Protein AF-0000000086146019 (afdb_homodimer)

Foldseek 3Di:
DDPPPPPPVPPPPPPPPPPPPPPDPFQLPPQPPVQCVPPPLSVCQVVDPQKDWDDLVLCPDGLPDPPPCVVVPVQRDCAAFRHKIKIWGDPPPPPPPDPDDDPLQPIKMKMKTFGHQVQPPDGFFGDPVSVQVVCLSRQVVSVVVNADADKDWPDKDKDFDATDGPRAMKMKMKGWDDDDVQKTKMKIFIGRSPPDTGMIMIIIIGHDDDPD/DDCPPPPPPVPPPPPPPPPPPPPDPFQQPPQPPVQCVPPPLSVCQVVDPQKDWDDLVLCPDGLPDPPPCVVVPVQRDCAAFRHKIKIWGDPPPPPPPPPPPDPLQPIKMKMKTFGHQVQPPDGFFGDPVSVQVVCLSRQVVSVVSRADADKDWPDKDKDFDATDGPRAMKMKMKGWDDDDVQKTKMKIFIGRSPPDTGMIMIIIIGHDDDPD

Nearest PDB structures (foldseek):
  2ov9-assembly1_A  TM=8.671E-01  e=4.511E-08  Rhodococcus jostii RHA1
  4zrb-assembly2_G  TM=9.015E-01  e=9.926E-07  Streptococcus pneumoniae TIGR4
  3lbe-assembly1_B  TM=7.944E-01  e=1.885E-06  Streptococcus mutans UA159
  7qv0-assembly1_C-2  TM=8.349E-01  e=4.522E-06  Candidatus Scalindua brodae
  2hbo-assembly1_A-2  TM=7.405E-01  e=8.589E-06  Caulobacter vibrioides

Organism: NCBI:txid717836

InterPro domains:
  IPR006683 Thioesterase domain [PF03061] (124-193)
  IPR029069 HotDog domain superfamily [SSF54637] (108-206)
  IPR052061 Post-transcriptional expression and antimicrobial biosynthesis protein [PTHR47260] (31-210)

Sequence (424 aa):
MAPNKEARGGGTLVAAQQFRSARLASELPGENLGDFDDLEWAQAIIRDPAWEEIPFASRTIARNSTMQSLFSRTFATLDTLRACQAFTKSRDTNSKEASGASDYMKNEIIVIISLGRGLDGHPGLAHGGTIAALFDECLGLGAVRTLTRPSMTGQLTIKYKAPVPTPSVVLVRCSASKHEGRKAWISGTIEDGMGTVYAEGEALFIMQREKLMAPNKEARGGGTLVAAQQFRSARLASELPGENLGDFDDLEWAQAIIRDPAWEEIPFASRTIARNSTMQSLFSRTFATLDTLRACQAFTKSRDTNSKEASGASDYMKNEIIVIISLGRGLDGHPGLAHGGTIAALFDECLGLGAVRTLTRPSMTGQLTIKYKAPVPTPSVVLVRCSASKHEGRKAWISGTIEDGMGTVYAEGEALFIMQREKL

Structure (mmCIF, N/CA/C/O backbone):
data_AF-0000000086146019-model_v1
#
loop_
_entity.id
_entity.type
_entity.pdbx_description
1 polymer 'Thioesterase domain-containing protein'
#
loop_
_atom_site.group_PDB
_atom_site.id
_atom_site.type_symbol
_atom_site.label_atom_id
_atom_site.label_alt_id
_atom_site.label_comp_id
_atom_site.label_asym_id
_atom_site.label_entity_id
_atom_site.label_seq_id
_atom_site.pdbx_PDB_ins_code
_atom_site.Cartn_x
_atom_site.Cartn_y
_atom_site.Cartn_z
_atom_site.occupancy
_atom_site.B_iso_or_equiv
_atom_site.auth_seq_id
_atom_site.auth_comp_id
_atom_site.auth_asym_id
_atom_site.auth_atom_id
_atom_site.pdbx_PDB_model_num
ATOM 1 N N . MET A 1 1 ? -12.711 85.5 -27.719 1 26.91 1 MET A N 1
ATOM 2 C CA . MET A 1 1 ? -12.586 84.625 -26.562 1 26.91 1 MET A CA 1
ATOM 3 C C . MET A 1 1 ? -13.133 83.25 -26.859 1 26.91 1 MET A C 1
ATOM 5 O O . MET A 1 1 ? -14.344 83.062 -26.844 1 26.91 1 MET A O 1
ATOM 9 N N . ALA A 1 2 ? -12.594 82.625 -27.906 1 29.72 2 ALA A N 1
ATOM 10 C CA . ALA A 1 2 ? -13.039 81.5 -28.766 1 29.72 2 ALA A CA 1
ATOM 11 C C . ALA A 1 2 ? -13.133 80.188 -27.984 1 29.72 2 ALA A C 1
ATOM 13 O O . ALA A 1 2 ? -12.258 79.938 -27.172 1 29.72 2 ALA A O 1
ATOM 14 N N . PRO A 1 3 ? -14.352 79.688 -27.703 1 29.84 3 PRO A N 1
ATOM 15 C CA . PRO A 1 3 ? -14.664 78.562 -26.859 1 29.84 3 PRO A CA 1
ATOM 16 C C . PRO A 1 3 ? -13.914 77.312 -27.281 1 29.84 3 PRO A C 1
ATOM 18 O O . PRO A 1 3 ? -13.977 76.875 -28.438 1 29.84 3 PRO A O 1
ATOM 21 N N . ASN A 1 4 ? -12.688 77.125 -26.875 1 27.45 4 ASN A N 1
ATOM 22 C CA . ASN A 1 4 ? -11.82 76.062 -27.25 1 27.45 4 ASN A CA 1
ATOM 23 C C . ASN A 1 4 ? -12.445 74.688 -26.859 1 27.45 4 ASN A C 1
ATOM 25 O O . ASN A 1 4 ? -12.672 74.438 -25.672 1 27.45 4 ASN A O 1
ATOM 29 N N . LYS A 1 5 ? -13.328 74.188 -27.797 1 28.27 5 LYS A N 1
ATOM 30 C CA . LYS A 1 5 ? -13.977 72.875 -27.734 1 28.27 5 LYS A CA 1
ATOM 31 C C . LYS A 1 5 ? -12.969 71.812 -27.391 1 28.27 5 LYS A C 1
ATOM 33 O O . LYS A 1 5 ? -12.023 71.562 -28.141 1 28.27 5 LYS A O 1
ATOM 38 N N . GLU A 1 6 ? -12.656 71.688 -26.078 1 26.45 6 GLU A N 1
ATOM 39 C CA . GLU A 1 6 ? -11.797 70.625 -25.531 1 26.45 6 GLU A CA 1
ATOM 40 C C . GLU A 1 6 ? -12.258 69.25 -25.984 1 26.45 6 GLU A C 1
ATOM 42 O O . GLU A 1 6 ? -13.422 68.875 -25.797 1 26.45 6 GLU A O 1
ATOM 47 N N . ALA A 1 7 ? -11.758 68.875 -27.172 1 28.28 7 ALA A N 1
ATOM 48 C CA . ALA A 1 7 ? -11.938 67.5 -27.734 1 28.28 7 ALA A CA 1
ATOM 49 C C . ALA A 1 7 ? -11.703 66.438 -26.688 1 28.28 7 ALA A C 1
ATOM 51 O O . ALA A 1 7 ? -10.594 66.312 -26.172 1 28.28 7 ALA A O 1
ATOM 52 N N . ARG A 1 8 ? -12.727 66.25 -25.812 1 27.39 8 ARG A N 1
ATOM 53 C CA . ARG A 1 8 ? -12.703 65.188 -24.844 1 27.39 8 ARG A CA 1
ATOM 54 C C . ARG A 1 8 ? -12.375 63.844 -25.531 1 27.39 8 ARG A C 1
ATOM 56 O O . ARG A 1 8 ? -13.195 63.312 -26.281 1 27.39 8 ARG A O 1
ATOM 63 N N . GLY A 1 9 ? -11.172 63.781 -26.156 1 26 9 GLY A N 1
ATOM 64 C CA . GLY A 1 9 ? -10.773 62.531 -26.766 1 26 9 GLY A CA 1
ATOM 65 C C . GLY A 1 9 ? -10.984 61.344 -25.859 1 26 9 GLY A C 1
ATOM 66 O O . GLY A 1 9 ? -10.375 61.25 -24.797 1 26 9 GLY A O 1
ATOM 67 N N . GLY A 1 10 ? -12.281 60.906 -25.719 1 27.58 10 GLY A N 1
ATOM 68 C CA . GLY A 1 10 ? -12.672 59.719 -25 1 27.58 10 GLY A CA 1
ATOM 69 C C . GLY A 1 10 ? -11.82 58.5 -25.344 1 27.58 10 GLY A C 1
ATOM 70 O O . GLY A 1 10 ? -12.016 57.875 -26.391 1 27.58 10 GLY A O 1
ATOM 71 N N . GLY A 1 11 ? -10.484 58.625 -25.25 1 28 11 GLY A N 1
ATOM 72 C CA . GLY A 1 11 ? -9.688 57.438 -25.484 1 28 11 GLY A CA 1
ATOM 73 C C . GLY A 1 11 ? -10.234 56.188 -24.766 1 28 11 GLY A C 1
ATOM 74 O O . GLY A 1 11 ? -10.523 56.25 -23.578 1 28 11 GLY A O 1
ATOM 75 N N . THR A 1 12 ? -11.109 55.5 -25.484 1 28.81 12 THR A N 1
ATOM 76 C CA . THR A 1 12 ? -11.57 54.156 -25.094 1 28.81 12 THR A CA 1
ATOM 77 C C . THR A 1 12 ? -10.406 53.312 -24.578 1 28.81 12 THR A C 1
ATOM 79 O O . THR A 1 12 ? -9.469 53.031 -25.328 1 28.81 12 THR A O 1
ATOM 82 N N . LEU A 1 13 ? -10 53.531 -23.359 1 28.02 13 LEU A N 1
ATOM 83 C CA . LEU A 1 13 ? -9.102 52.594 -22.688 1 28.02 13 LEU A CA 1
ATOM 84 C C . LEU A 1 13 ? -9.477 51.156 -23.016 1 28.02 13 LEU A C 1
ATOM 86 O O . LEU A 1 13 ? -10.578 50.719 -22.672 1 28.02 13 LEU A O 1
ATOM 90 N N . VAL A 1 14 ? -9.125 50.656 -24.203 1 26.97 14 VAL A N 1
ATOM 91 C CA . VAL A 1 14 ? -9.141 49.219 -24.438 1 26.97 14 VAL A CA 1
ATOM 92 C C . VAL A 1 14 ? -8.656 48.5 -23.203 1 26.97 14 VAL A C 1
ATOM 94 O O . VAL A 1 14 ? -7.543 48.719 -22.719 1 26.97 14 VAL A O 1
ATOM 97 N N . ALA A 1 15 ? -9.57 48.188 -22.328 1 24.23 15 ALA A N 1
ATOM 98 C CA . ALA A 1 15 ? -9.344 47.312 -21.172 1 24.23 15 ALA A CA 1
ATOM 99 C C . ALA A 1 15 ? -8.383 46.188 -21.516 1 24.23 15 ALA A C 1
ATOM 101 O O . ALA A 1 15 ? -8.531 45.5 -22.547 1 24.23 15 ALA A O 1
ATOM 102 N N . ALA A 1 16 ? -7.086 46.281 -21.234 1 24.41 16 ALA A N 1
ATOM 103 C CA . ALA A 1 16 ? -6.062 45.25 -21.25 1 24.41 16 ALA A CA 1
ATOM 104 C C . ALA A 1 16 ? -6.652 43.906 -20.844 1 24.41 16 ALA A C 1
ATOM 106 O O . ALA A 1 16 ? -7.145 43.75 -19.719 1 24.41 16 ALA A O 1
ATOM 107 N N . GLN A 1 17 ? -7.324 43.188 -21.734 1 25.08 17 GLN A N 1
ATOM 108 C CA . GLN A 1 17 ? -7.684 41.781 -21.594 1 25.08 17 GLN A CA 1
ATOM 109 C C . GLN A 1 17 ? -6.566 41 -20.906 1 25.08 17 GLN A C 1
ATOM 111 O O . GLN A 1 17 ? -5.422 41.031 -21.375 1 25.08 17 GLN A O 1
ATOM 116 N N . GLN A 1 18 ? -6.562 40.938 -19.641 1 25.14 18 GLN A N 1
ATOM 117 C CA . GLN A 1 18 ? -5.703 40.125 -18.781 1 25.14 18 GLN A CA 1
ATOM 118 C C . GLN A 1 18 ? -5.41 38.781 -19.422 1 25.14 18 GLN A C 1
ATOM 120 O O . GLN A 1 18 ? -6.332 38.031 -19.75 1 25.14 18 GLN A O 1
ATOM 125 N N . PHE A 1 19 ? -4.453 38.656 -20.266 1 24.16 19 PHE A N 1
ATOM 126 C CA . PHE A 1 19 ? -3.854 37.406 -20.703 1 24.16 19 PHE A CA 1
ATOM 127 C C . PHE A 1 19 ? -3.756 36.406 -19.547 1 24.16 19 PHE A C 1
ATOM 129 O O . PHE A 1 19 ? -2.986 36.625 -18.609 1 24.16 19 PHE A O 1
ATOM 136 N N . ARG A 1 20 ? -4.805 35.719 -19.156 1 26.5 20 ARG A N 1
ATOM 137 C CA . ARG A 1 20 ? -4.77 34.531 -18.297 1 26.5 20 ARG A CA 1
ATOM 138 C C . ARG A 1 20 ? -3.572 33.656 -18.625 1 26.5 20 ARG A C 1
ATOM 140 O O . ARG A 1 20 ? -3.377 33.281 -19.781 1 26.5 20 ARG A O 1
ATOM 147 N N . SER A 1 21 ? -2.498 33.812 -17.938 1 26.97 21 SER A N 1
ATOM 148 C CA . SER A 1 21 ? -1.239 33.062 -18.016 1 26.97 21 SER A CA 1
ATOM 149 C C . SER A 1 21 ? -1.476 31.609 -18.344 1 26.97 21 SER A C 1
ATOM 151 O O . SER A 1 21 ? -2.373 30.969 -17.781 1 26.97 21 SER A O 1
ATOM 153 N N . ALA A 1 22 ? -1.284 31.188 -19.5 1 27.06 22 ALA A N 1
ATOM 154 C CA . ALA A 1 22 ? -1.163 29.828 -20.016 1 27.06 22 ALA A CA 1
ATOM 155 C C . ALA A 1 22 ? -0.417 28.938 -19.016 1 27.06 22 ALA A C 1
ATOM 157 O O . ALA A 1 22 ? 0.786 29.109 -18.812 1 27.06 22 ALA A O 1
ATOM 158 N N . ARG A 1 23 ? -1.062 28.5 -17.969 1 31.5 23 ARG A N 1
ATOM 159 C CA . ARG A 1 23 ? -0.45 27.562 -17.031 1 31.5 23 ARG A CA 1
ATOM 160 C C . ARG A 1 23 ? 0.382 26.516 -17.75 1 31.5 23 ARG A C 1
ATOM 162 O O . ARG A 1 23 ? -0.071 25.922 -18.75 1 31.5 23 ARG A O 1
ATOM 169 N N . LEU A 1 24 ? 1.621 26.625 -17.781 1 30.14 24 LEU A N 1
ATOM 170 C CA . LEU A 1 24 ? 2.602 25.781 -18.453 1 30.14 24 LEU A CA 1
ATOM 171 C C . LEU A 1 24 ? 2.258 24.297 -18.281 1 30.14 24 LEU A C 1
ATOM 173 O O . LEU A 1 24 ? 1.855 23.875 -17.203 1 30.14 24 LEU A O 1
ATOM 177 N N . ALA A 1 25 ? 2.186 23.453 -19.266 1 34.19 25 ALA A N 1
ATOM 178 C CA . ALA A 1 25 ? 1.965 22.031 -19.469 1 34.19 25 ALA A CA 1
ATOM 179 C C . ALA A 1 25 ? 2.742 21.203 -18.453 1 34.19 25 ALA A C 1
ATOM 181 O O . ALA A 1 25 ? 2.42 20.031 -18.219 1 34.19 25 ALA A O 1
ATOM 182 N N . SER A 1 26 ? 3.9 21.578 -17.953 1 36.34 26 SER A N 1
ATOM 183 C CA . SER A 1 26 ? 4.809 20.938 -17 1 36.34 26 SER A CA 1
ATOM 184 C C . SER A 1 26 ? 4.227 20.938 -15.594 1 36.34 26 SER A C 1
ATOM 186 O O . SER A 1 26 ? 4.867 20.469 -14.656 1 36.34 26 SER A O 1
ATOM 188 N N . GLU A 1 27 ? 3.275 21.719 -15.211 1 40.81 27 GLU A N 1
ATOM 189 C CA . GLU A 1 27 ? 2.736 21.875 -13.859 1 40.81 27 GLU A CA 1
ATOM 190 C C . GLU A 1 27 ? 1.881 20.688 -13.461 1 40.81 27 GLU A C 1
ATOM 192 O O . GLU A 1 27 ? 1.174 20.109 -14.289 1 40.81 27 GLU A O 1
ATOM 197 N N . LEU A 1 28 ? 2.365 19.797 -12.461 1 47.75 28 LEU A N 1
ATOM 198 C CA . LEU A 1 28 ? 1.477 18.797 -11.875 1 47.75 28 LEU A CA 1
ATOM 199 C C . LEU A 1 28 ? 0.019 19.234 -12 1 47.75 28 LEU A C 1
ATOM 201 O O . LEU A 1 28 ? -0.283 20.422 -11.984 1 47.75 28 LEU A O 1
ATOM 205 N N . PRO A 1 29 ? -0.753 18.469 -12.656 1 51.19 29 PRO A N 1
ATOM 206 C CA . PRO A 1 29 ? -2.156 18.891 -12.609 1 51.19 29 PRO A CA 1
ATOM 207 C C . PRO A 1 29 ? -2.525 19.562 -11.281 1 51.19 29 PRO A C 1
ATOM 209 O O . PRO A 1 29 ? -1.944 19.234 -10.242 1 51.19 29 PRO A O 1
ATOM 212 N N . GLY A 1 30 ? -2.74 20.812 -11.32 1 62.09 30 GLY A N 1
ATOM 213 C CA . GLY A 1 30 ? -3.096 21.594 -10.148 1 62.09 30 GLY A CA 1
ATOM 214 C C . GLY A 1 30 ? -3.941 20.828 -9.148 1 62.09 30 GLY A C 1
ATOM 215 O O . GLY A 1 30 ? -4.754 19.984 -9.531 1 62.09 30 GLY A O 1
ATOM 216 N N . GLU A 1 31 ? -3.303 20.438 -7.926 1 73.69 31 GLU A N 1
ATOM 217 C CA . GLU A 1 31 ? -4.082 19.875 -6.824 1 73.69 31 GLU A CA 1
ATOM 218 C C . GLU A 1 31 ? -5.477 20.5 -6.766 1 73.69 31 GLU A C 1
ATOM 220 O O . GLU A 1 31 ? -5.648 21.688 -7.047 1 73.69 31 GLU A O 1
ATOM 225 N N . ASN A 1 32 ? -6.438 19.516 -6.738 1 77.88 32 ASN A N 1
ATOM 226 C CA . ASN A 1 32 ? -7.812 19.969 -6.555 1 77.88 32 ASN A CA 1
ATOM 227 C C . ASN A 1 32 ? -8.086 20.359 -5.105 1 77.88 32 ASN A C 1
ATOM 229 O O . ASN A 1 32 ? -8.914 19.734 -4.438 1 77.88 32 ASN A O 1
ATOM 233 N N . LEU A 1 33 ? -7.559 21.453 -4.676 1 82.75 33 LEU A N 1
ATOM 234 C CA . LEU A 1 33 ? -7.691 21.891 -3.293 1 82.75 33 LEU A CA 1
ATOM 235 C C . LEU A 1 33 ? -9.125 22.297 -2.984 1 82.75 33 LEU A C 1
ATOM 237 O O . LEU A 1 33 ? -9.523 22.344 -1.818 1 82.75 33 LEU A O 1
ATOM 241 N N . GLY A 1 34 ? -9.867 22.5 -3.992 1 87.5 34 GLY A N 1
ATOM 242 C CA . GLY A 1 34 ? -11.281 22.812 -3.832 1 87.5 34 GLY A CA 1
ATOM 243 C C . GLY A 1 34 ? -12.07 21.688 -3.188 1 87.5 34 GLY A C 1
ATOM 244 O O . GLY A 1 34 ? -13.172 21.906 -2.678 1 87.5 34 GLY A O 1
ATOM 245 N N . ASP A 1 35 ? -11.492 20.516 -3.205 1 93.69 35 ASP A N 1
ATOM 246 C CA . ASP A 1 35 ? -12.133 19.359 -2.584 1 93.69 35 ASP A CA 1
ATOM 247 C C . ASP A 1 35 ? -12.281 19.562 -1.077 1 93.69 35 ASP A C 1
ATOM 249 O O . ASP A 1 35 ? -13.062 18.859 -0.427 1 93.69 35 ASP A O 1
ATOM 253 N N . PHE A 1 36 ? -11.547 20.516 -0.494 1 95.06 36 PHE A N 1
ATOM 254 C CA . PHE A 1 36 ? -11.562 20.703 0.952 1 95.06 36 PHE A CA 1
ATOM 255 C C . PHE A 1 36 ? -12.516 21.828 1.339 1 95.06 36 PHE A C 1
ATOM 257 O O . PHE A 1 36 ? -12.859 21.984 2.514 1 95.06 36 PHE A O 1
ATOM 264 N N . ASP A 1 37 ? -13 22.609 0.457 1 92.81 37 ASP A N 1
ATOM 265 C CA . ASP A 1 37 ? -13.641 23.891 0.709 1 92.81 37 ASP A CA 1
ATOM 266 C C . ASP A 1 37 ? -14.93 23.719 1.509 1 92.81 37 ASP A C 1
ATOM 268 O O . ASP A 1 37 ? -15.227 24.516 2.406 1 92.81 37 ASP A O 1
ATOM 272 N N . ASP A 1 38 ? -15.648 22.672 1.192 1 93.75 38 ASP A N 1
ATOM 273 C CA . ASP A 1 38 ? -16.969 22.516 1.8 1 93.75 38 ASP A CA 1
ATOM 274 C C . ASP A 1 38 ? -16.891 21.625 3.039 1 93.75 38 ASP A C 1
ATOM 276 O O . ASP A 1 38 ? -17.922 21.266 3.605 1 93.75 38 ASP A O 1
ATOM 280 N N . LEU A 1 39 ? -15.719 21.359 3.443 1 97.06 39 LEU A N 1
ATOM 281 C CA . LEU A 1 39 ? -15.547 20.531 4.625 1 97.06 39 LEU A CA 1
ATOM 282 C C . LEU A 1 39 ? -15.148 21.359 5.836 1 97.06 39 LEU A C 1
ATOM 284 O O . LEU A 1 39 ? -14.008 21.828 5.926 1 97.06 39 LEU A O 1
ATOM 288 N N . GLU A 1 40 ? -16.062 21.453 6.789 1 97.19 40 GLU A N 1
ATOM 289 C CA . GLU A 1 40 ? -15.852 22.312 7.953 1 97.19 40 GLU A CA 1
ATOM 290 C C . GLU A 1 40 ? -14.633 21.859 8.75 1 97.19 40 GLU A C 1
ATOM 292 O O . GLU A 1 40 ? -13.828 22.688 9.188 1 97.19 40 GLU A O 1
ATOM 297 N N . TRP A 1 41 ? -14.523 20.547 8.953 1 97.5 41 TRP A N 1
ATOM 298 C CA . TRP A 1 41 ? -13.406 20.047 9.75 1 97.5 41 TRP A CA 1
ATOM 299 C C . TRP A 1 41 ? -12.078 20.344 9.07 1 97.5 41 TRP A C 1
ATOM 301 O O . TRP A 1 41 ? -11.094 20.672 9.742 1 97.5 41 TRP A O 1
ATOM 311 N N . ALA A 1 42 ? -11.992 20.219 7.762 1 97.69 42 ALA A N 1
ATOM 312 C CA . ALA A 1 42 ? -10.766 20.5 7.02 1 97.69 42 ALA A CA 1
ATOM 313 C C . ALA A 1 42 ? -10.43 21.984 7.082 1 97.69 42 ALA A C 1
ATOM 315 O O . ALA A 1 42 ? -9.273 22.359 7.328 1 97.69 42 ALA A O 1
ATOM 316 N N . GLN A 1 43 ? -11.461 22.781 6.941 1 97 43 GLN A N 1
ATOM 317 C CA . GLN A 1 43 ? -11.258 24.234 6.973 1 97 43 GLN A CA 1
ATOM 318 C C . GLN A 1 43 ? -10.82 24.688 8.359 1 97 43 GLN A C 1
ATOM 320 O O . GLN A 1 43 ? -10.039 25.641 8.484 1 97 43 GLN A O 1
ATOM 325 N N . ALA A 1 44 ? -11.297 24.062 9.367 1 96.75 44 ALA A N 1
ATOM 326 C CA . ALA A 1 44 ? -10.891 24.391 10.734 1 96.75 44 ALA A CA 1
ATOM 327 C C . ALA A 1 44 ? -9.391 24.188 10.93 1 96.75 44 ALA A C 1
ATOM 329 O O . ALA A 1 44 ? -8.734 24.953 11.633 1 96.75 44 ALA A O 1
ATOM 330 N N . ILE A 1 45 ? -8.844 23.172 10.312 1 94.69 45 ILE A N 1
ATOM 331 C CA . ILE A 1 45 ? -7.41 22.891 10.391 1 94.69 45 ILE A CA 1
ATOM 332 C C . ILE A 1 45 ? -6.637 23.906 9.547 1 94.69 45 ILE A C 1
ATOM 334 O O . ILE A 1 45 ? -5.66 24.5 10.016 1 94.69 45 ILE A O 1
ATOM 338 N N . ILE A 1 46 ? -7.125 24.141 8.352 1 94.75 46 ILE A N 1
ATOM 339 C CA . ILE A 1 46 ? -6.434 24.969 7.359 1 94.75 46 ILE A CA 1
ATOM 340 C C . ILE A 1 46 ? -6.355 26.406 7.855 1 94.75 46 ILE A C 1
ATOM 342 O O . ILE A 1 46 ? -5.355 27.094 7.637 1 94.75 46 ILE A O 1
ATOM 346 N N . ARG A 1 47 ? -7.312 26.797 8.648 1 94.75 47 ARG A N 1
ATOM 347 C CA . ARG A 1 47 ? -7.402 28.188 9.078 1 94.75 47 ARG A CA 1
ATOM 348 C C . ARG A 1 47 ? -6.82 28.375 10.477 1 94.75 47 ARG A C 1
ATOM 350 O O . ARG A 1 47 ? -6.684 29.5 10.961 1 94.75 47 ARG A O 1
ATOM 357 N N . ASP A 1 48 ? -6.562 27.312 11.117 1 94.56 48 ASP A N 1
ATOM 358 C CA . ASP A 1 48 ? -6.027 27.375 12.469 1 94.56 48 ASP A CA 1
ATOM 359 C C . ASP A 1 48 ? -4.547 27.75 12.461 1 94.56 48 ASP A C 1
ATOM 361 O O . ASP A 1 48 ? -3.711 27 11.961 1 94.56 48 ASP A O 1
ATOM 365 N N . PRO A 1 49 ? -4.105 28.859 13.047 1 92.69 49 PRO A N 1
ATOM 366 C CA . PRO A 1 49 ? -2.703 29.297 13.031 1 92.69 49 PRO A CA 1
ATOM 367 C C . PRO A 1 49 ? -1.796 28.359 13.836 1 92.69 49 PRO A C 1
ATOM 369 O O . PRO A 1 49 ? -0.57 28.438 13.719 1 92.69 49 PRO A O 1
ATOM 372 N N . ALA A 1 50 ? -2.369 27.562 14.602 1 91.38 50 ALA A N 1
ATOM 373 C CA . ALA A 1 50 ? -1.578 26.609 15.359 1 91.38 50 ALA A CA 1
ATOM 374 C C . ALA A 1 50 ? -0.985 25.547 14.445 1 91.38 50 ALA A C 1
ATOM 376 O O . ALA A 1 50 ? -0.068 24.812 14.836 1 91.38 50 ALA A O 1
ATOM 377 N N . TRP A 1 51 ? -1.573 25.453 13.25 1 92.56 51 TRP A N 1
ATOM 378 C CA . TRP A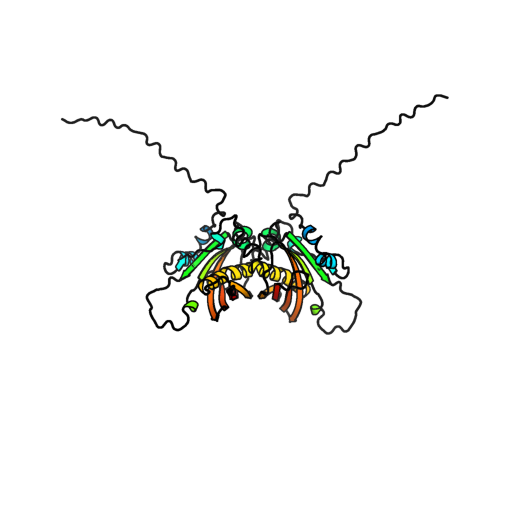 1 51 ? -1.069 24.5 12.266 1 92.56 51 TRP A CA 1
ATOM 379 C C . TRP A 1 51 ? -0.24 25.203 11.203 1 92.56 51 TRP A C 1
ATOM 381 O O . TRP A 1 51 ? -0.69 26.188 10.609 1 92.56 51 TRP A O 1
ATOM 391 N N . GLU A 1 52 ? 0.936 24.734 11.023 1 91.69 52 GLU A N 1
ATOM 392 C CA . GLU A 1 52 ? 1.809 25.234 9.961 1 91.69 52 GLU A CA 1
ATOM 393 C C . GLU A 1 52 ? 1.847 24.266 8.781 1 91.69 52 GLU A C 1
ATOM 395 O O . GLU A 1 52 ? 2.158 23.078 8.953 1 91.69 52 GLU A O 1
ATOM 400 N N . GLU A 1 53 ? 1.538 24.766 7.613 1 92.5 53 GLU A N 1
ATOM 401 C CA . GLU A 1 53 ? 1.621 23.922 6.43 1 92.5 53 GLU A CA 1
ATOM 402 C C . GLU A 1 53 ? 3.068 23.562 6.109 1 92.5 53 GLU A C 1
ATOM 404 O O . GLU A 1 53 ? 3.957 24.406 6.176 1 92.5 53 GLU A O 1
ATOM 409 N N . ILE A 1 54 ? 3.262 22.328 5.859 1 89.81 54 ILE A N 1
ATOM 410 C CA . ILE A 1 54 ? 4.59 21.859 5.48 1 89.81 54 ILE A CA 1
ATOM 411 C C . ILE A 1 54 ? 4.531 21.219 4.098 1 89.81 54 ILE A C 1
ATOM 413 O O . ILE A 1 54 ? 3.463 20.781 3.648 1 89.81 54 ILE A O 1
ATOM 417 N N . PRO A 1 55 ? 5.656 21.141 3.41 1 86.12 55 PRO A N 1
ATOM 418 C CA . PRO A 1 55 ? 5.656 20.516 2.09 1 86.12 55 PRO A CA 1
ATOM 419 C C . PRO A 1 55 ? 5.363 19.016 2.15 1 86.12 55 PRO A C 1
ATOM 421 O O . PRO A 1 55 ? 5.836 18.328 3.061 1 86.12 55 PRO A O 1
ATOM 424 N N . PHE A 1 56 ? 4.52 18.703 1.321 1 86.06 56 PHE A N 1
ATOM 425 C CA . PHE A 1 56 ? 4.344 17.281 1.012 1 86.06 56 PHE A CA 1
ATOM 426 C C . PHE A 1 56 ? 5.184 16.891 -0.197 1 86.06 56 PHE A C 1
ATOM 428 O O . PHE A 1 56 ? 4.793 17.141 -1.339 1 86.06 56 PHE A O 1
ATOM 435 N N . ALA A 1 57 ? 6.309 16.281 0.024 1 74.44 57 ALA A N 1
ATOM 436 C CA . ALA A 1 57 ? 7.414 16.188 -0.923 1 74.44 57 ALA A CA 1
ATOM 437 C C . ALA A 1 57 ? 6.945 15.617 -2.26 1 74.44 57 ALA A C 1
ATOM 439 O O . ALA A 1 57 ? 7.359 16.094 -3.322 1 74.44 57 ALA A O 1
ATOM 440 N N . SER A 1 58 ? 6.148 14.703 -2.23 1 74.06 58 SER A N 1
ATOM 441 C CA . SER A 1 58 ? 5.723 14.062 -3.473 1 74.06 58 SER A CA 1
ATOM 442 C C . SER A 1 58 ? 4.922 15.023 -4.344 1 74.06 58 SER A C 1
ATOM 444 O O . SER A 1 58 ? 4.754 14.789 -5.543 1 74.06 58 SER A O 1
ATOM 446 N N . ARG A 1 59 ? 4.434 16.109 -3.783 1 71.56 59 ARG A N 1
ATOM 447 C CA . ARG A 1 59 ? 3.607 17.047 -4.531 1 71.56 59 ARG A CA 1
ATOM 448 C C . ARG A 1 59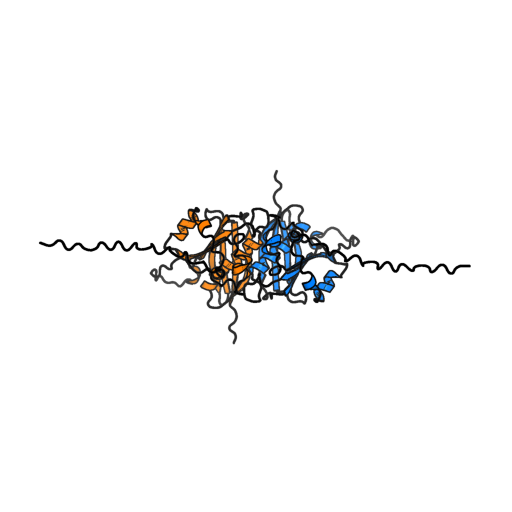 ? 4.426 18.266 -4.984 1 71.56 59 ARG A C 1
ATOM 450 O O . ARG A 1 59 ? 3.918 19.125 -5.688 1 71.56 59 ARG A O 1
ATOM 457 N N . THR A 1 60 ? 5.629 18.25 -4.562 1 68.31 60 THR A N 1
ATOM 458 C CA . THR A 1 60 ? 6.453 19.406 -4.895 1 68.31 60 THR A CA 1
ATOM 459 C C . THR A 1 60 ? 7.535 19.016 -5.906 1 68.31 60 THR A C 1
ATOM 461 O O . THR A 1 60 ? 8.32 19.875 -6.328 1 68.31 60 THR A O 1
ATOM 464 N N . ILE A 1 61 ? 7.527 17.797 -6.168 1 65.62 61 ILE A N 1
ATOM 465 C CA . ILE A 1 61 ? 8.539 17.328 -7.105 1 65.62 61 ILE A CA 1
ATOM 466 C C . ILE A 1 61 ? 8.062 17.531 -8.539 1 65.62 61 ILE A C 1
ATOM 468 O O . ILE A 1 61 ? 6.859 17.453 -8.812 1 65.62 61 ILE A O 1
ATOM 472 N N . ALA A 1 62 ? 9.047 17.844 -9.289 1 59.31 62 ALA A N 1
ATOM 473 C CA . ALA A 1 62 ? 8.742 18.062 -10.703 1 59.31 62 ALA A CA 1
ATOM 474 C C . ALA A 1 62 ? 8.172 16.797 -11.336 1 59.31 62 ALA A C 1
ATOM 476 O O . ALA A 1 62 ? 8.555 15.68 -10.969 1 59.31 62 ALA A O 1
ATOM 477 N N . ARG A 1 63 ? 7.191 16.891 -12.148 1 56.34 63 ARG A N 1
ATOM 478 C CA . ARG A 1 63 ? 6.441 15.797 -12.758 1 56.34 63 ARG A CA 1
ATOM 479 C C . ARG A 1 63 ? 7.379 14.805 -13.43 1 56.34 63 ARG A C 1
ATOM 481 O O . ARG A 1 63 ? 7.098 13.602 -13.461 1 56.34 63 ARG A O 1
ATOM 488 N N . ASN A 1 64 ? 8.445 15.328 -13.945 1 59.62 64 ASN A N 1
ATOM 489 C CA . ASN A 1 64 ? 9.32 14.43 -14.688 1 59.62 64 ASN A CA 1
ATOM 490 C C . ASN A 1 64 ? 10.375 13.805 -13.781 1 59.62 64 ASN A C 1
ATOM 492 O O . ASN A 1 64 ? 11.25 13.07 -14.25 1 59.62 64 ASN A O 1
ATOM 496 N N . SER A 1 65 ? 10.07 14.047 -12.602 1 65.19 65 SER A N 1
ATOM 497 C CA . SER A 1 65 ? 11.055 13.469 -11.695 1 65.19 65 SER A CA 1
ATOM 498 C C . SER A 1 65 ? 10.828 11.977 -11.508 1 65.19 65 SER A C 1
ATOM 500 O O . SER A 1 65 ? 9.695 11.5 -11.586 1 65.19 65 SER A O 1
ATOM 502 N N . THR A 1 66 ? 11.922 11.25 -11.594 1 67.69 66 THR A N 1
ATOM 503 C CA . THR A 1 66 ? 11.891 9.82 -11.297 1 67.69 66 THR A CA 1
ATOM 504 C C . THR A 1 66 ? 11.805 9.586 -9.789 1 67.69 66 THR A C 1
ATOM 506 O O . THR A 1 66 ? 11.711 8.445 -9.344 1 67.69 66 THR A O 1
ATOM 509 N N . MET A 1 67 ? 11.68 10.742 -9.148 1 77.25 67 MET A N 1
ATOM 510 C CA . MET A 1 67 ? 11.641 10.617 -7.695 1 77.25 67 MET A CA 1
ATOM 511 C C . MET A 1 67 ? 10.219 10.352 -7.211 1 77.25 67 MET A C 1
ATOM 513 O O . MET A 1 67 ? 9.273 11.016 -7.648 1 77.25 67 MET A O 1
ATOM 517 N N . GLN A 1 68 ? 10.039 9.375 -6.332 1 87.88 68 GLN A N 1
ATOM 518 C CA . GLN A 1 68 ? 8.773 9.07 -5.664 1 87.88 68 GLN A CA 1
ATOM 519 C C . GLN A 1 68 ? 7.637 8.938 -6.672 1 87.88 68 GLN A C 1
ATOM 521 O O . GLN A 1 68 ? 6.555 9.492 -6.465 1 87.88 68 GLN A O 1
ATOM 526 N N . SER A 1 69 ? 7.902 8.305 -7.762 1 92.44 69 SER A N 1
ATOM 527 C CA . SER A 1 69 ? 6.969 8.273 -8.883 1 92.44 69 SER A CA 1
ATOM 528 C C . SER A 1 69 ? 5.609 7.73 -8.453 1 92.44 69 SER A C 1
ATOM 530 O O . SER A 1 69 ? 4.578 8.125 -9 1 92.44 69 SER A O 1
ATOM 532 N N . LEU A 1 70 ? 5.551 6.867 -7.523 1 95.81 70 LEU A N 1
ATOM 533 C CA . LEU A 1 70 ? 4.238 6.391 -7.098 1 95.81 70 LEU A CA 1
ATOM 534 C C . LEU A 1 70 ? 3.354 7.555 -6.664 1 95.81 70 LEU A C 1
ATOM 536 O O . LEU A 1 70 ? 2.236 7.711 -7.16 1 95.81 70 LEU A O 1
ATOM 540 N N . PHE A 1 71 ? 3.865 8.406 -5.801 1 94.56 71 PHE A N 1
ATOM 541 C CA . PHE A 1 71 ? 3.025 9.445 -5.227 1 94.56 71 PHE A CA 1
ATOM 542 C C . PHE A 1 71 ? 3.086 10.719 -6.066 1 94.56 71 PHE A C 1
ATOM 544 O O . PHE A 1 71 ? 2.146 11.516 -6.059 1 94.56 71 PHE A O 1
ATOM 551 N N . SER A 1 72 ? 4.164 10.898 -6.805 1 91.5 72 SER A N 1
ATOM 552 C CA . SER A 1 72 ? 4.297 12.148 -7.551 1 91.5 72 SER A CA 1
ATOM 553 C C . SER A 1 72 ? 3.725 12.008 -8.961 1 91.5 72 SER A C 1
ATOM 555 O O . SER A 1 72 ? 3.496 13.016 -9.641 1 91.5 72 SER A O 1
ATOM 557 N N . ARG A 1 73 ? 3.432 10.797 -9.359 1 91.56 73 ARG A N 1
ATOM 558 C CA . ARG A 1 73 ? 2.945 10.602 -10.719 1 91.56 73 ARG A CA 1
ATOM 559 C C . ARG A 1 73 ? 1.763 9.641 -10.75 1 91.56 73 ARG A C 1
ATOM 561 O O . ARG A 1 73 ? 0.635 10.047 -11.039 1 91.56 73 ARG A O 1
ATOM 568 N N . THR A 1 74 ? 1.956 8.469 -10.383 1 94.44 74 THR A N 1
ATOM 569 C CA . THR A 1 74 ? 0.93 7.438 -10.5 1 94.44 74 THR A CA 1
ATOM 570 C C . THR A 1 74 ? -0.285 7.785 -9.641 1 94.44 74 THR A C 1
ATOM 572 O O . THR A 1 74 ? -1.426 7.645 -10.094 1 94.44 74 THR A O 1
ATOM 575 N N . PHE A 1 75 ? 0.003 8.281 -8.391 1 95.06 75 PHE A N 1
ATOM 576 C CA . PHE A 1 75 ? -1.073 8.656 -7.477 1 95.06 75 PHE A CA 1
ATOM 577 C C . PHE A 1 75 ? -1.385 10.141 -7.594 1 95.06 75 PHE A C 1
ATOM 579 O O . PHE A 1 75 ? -2.158 10.688 -6.801 1 95.06 75 PHE A O 1
ATOM 586 N N . ALA A 1 76 ? -0.764 10.781 -8.492 1 91.81 76 ALA A N 1
ATOM 587 C CA . ALA A 1 76 ? -0.982 12.219 -8.625 1 91.81 76 ALA A CA 1
ATOM 588 C C . ALA A 1 76 ? -1.815 12.531 -9.867 1 91.81 76 ALA A C 1
ATOM 590 O O . ALA A 1 76 ? -1.333 13.18 -10.797 1 91.81 76 ALA A O 1
ATOM 591 N N . THR A 1 77 ? -3.037 12.102 -9.828 1 91.38 77 THR A N 1
ATOM 592 C CA . THR A 1 77 ? -3.969 12.359 -10.914 1 91.38 77 THR A CA 1
ATOM 593 C C . THR A 1 77 ? -5.305 12.867 -10.375 1 91.38 77 THR A C 1
ATOM 595 O O . THR A 1 77 ? -5.535 12.859 -9.164 1 91.38 77 THR A O 1
ATOM 598 N N . LEU A 1 78 ? -6.203 13.227 -11.258 1 91.44 78 LEU A N 1
ATOM 599 C CA . LEU A 1 78 ? -7.52 13.727 -10.867 1 91.44 78 LEU A CA 1
ATOM 600 C C . LEU A 1 78 ? -8.414 12.586 -10.406 1 91.44 78 LEU A C 1
ATOM 602 O O . LEU A 1 78 ? -9.469 12.82 -9.805 1 91.44 78 LEU A O 1
ATOM 606 N N . ASP A 1 79 ? -7.969 11.328 -10.594 1 93.81 79 ASP A N 1
ATOM 607 C CA . ASP A 1 79 ? -8.805 10.188 -10.219 1 93.81 79 ASP A CA 1
ATOM 608 C C . ASP A 1 79 ? -8.133 9.352 -9.133 1 93.81 79 ASP A C 1
ATOM 610 O O . ASP A 1 79 ? -8.594 8.258 -8.805 1 93.81 79 ASP A O 1
ATOM 614 N N . THR A 1 80 ? -7.027 9.773 -8.656 1 95.94 80 THR A N 1
ATOM 615 C CA . THR A 1 80 ? -6.352 9.109 -7.547 1 95.94 80 THR A CA 1
ATOM 616 C C . THR A 1 80 ? -6.23 10.047 -6.348 1 95.94 80 THR A C 1
ATOM 618 O O . THR A 1 80 ? -7.23 10.383 -5.707 1 95.94 80 THR A O 1
ATOM 621 N N . LEU A 1 81 ? -5.031 10.43 -5.945 1 96.81 81 LEU A N 1
ATOM 622 C CA . LEU A 1 81 ? -4.906 11.461 -4.926 1 96.81 81 LEU A CA 1
ATOM 623 C C . LEU A 1 81 ? -5.059 12.852 -5.539 1 96.81 81 LEU A C 1
ATOM 625 O O . LEU A 1 81 ? -4.105 13.398 -6.102 1 96.81 81 LEU A O 1
ATOM 629 N N . ARG A 1 82 ? -6.188 13.383 -5.309 1 95.44 82 ARG A N 1
ATOM 630 C CA . ARG A 1 82 ? -6.582 14.594 -6.02 1 95.44 82 ARG A CA 1
ATOM 631 C C . ARG A 1 82 ? -5.961 15.828 -5.383 1 95.44 82 ARG A C 1
ATOM 633 O O . ARG A 1 82 ? -5.707 16.828 -6.062 1 95.44 82 ARG A O 1
ATOM 640 N N . ALA A 1 83 ? -5.797 15.789 -4.137 1 94.12 83 ALA A N 1
ATOM 641 C CA . ALA A 1 83 ? -5.188 16.875 -3.377 1 94.12 83 ALA A CA 1
ATOM 642 C C . ALA A 1 83 ? -4.598 16.375 -2.064 1 94.12 83 ALA A C 1
ATOM 644 O O . ALA A 1 83 ? -5.16 15.469 -1.433 1 94.12 83 ALA A O 1
ATOM 645 N N . CYS A 1 84 ? -3.512 16.891 -1.722 1 95 84 CYS A N 1
ATOM 646 C CA . CYS A 1 84 ? -2.85 16.594 -0.456 1 95 84 CYS A CA 1
ATOM 647 C C . CYS A 1 84 ? -2.307 17.859 0.186 1 95 84 CYS A C 1
ATOM 649 O O . CYS A 1 84 ? -1.63 18.656 -0.472 1 95 84 CYS A O 1
ATOM 651 N N . GLN A 1 85 ? -2.568 18.047 1.506 1 94.5 85 GLN A N 1
ATOM 652 C CA . GLN A 1 85 ? -1.975 19.125 2.297 1 94.5 85 GLN A CA 1
ATOM 653 C C . GLN A 1 85 ? -1.503 18.609 3.654 1 94.5 85 GLN A C 1
ATOM 655 O O . GLN A 1 85 ? -2.27 17.969 4.387 1 94.5 85 GLN A O 1
ATOM 660 N N . ALA A 1 86 ? -0.316 18.906 3.926 1 95.12 86 ALA A N 1
ATOM 661 C CA . ALA A 1 86 ? 0.275 18.438 5.18 1 95.12 86 ALA A CA 1
ATOM 662 C C . ALA A 1 86 ? 0.507 19.609 6.133 1 95.12 86 ALA A C 1
ATOM 664 O O . ALA A 1 86 ? 0.833 20.719 5.699 1 95.12 86 ALA A O 1
ATOM 665 N N . PHE A 1 87 ? 0.328 19.328 7.434 1 93.94 87 PHE A N 1
ATOM 666 C CA . PHE A 1 87 ? 0.499 20.328 8.477 1 93.94 87 PHE A CA 1
ATOM 667 C C . PHE A 1 87 ? 1.225 19.734 9.68 1 93.94 87 PHE A C 1
ATOM 669 O O . PHE A 1 87 ? 1.176 18.531 9.914 1 93.94 87 PHE A O 1
ATOM 676 N N . THR A 1 88 ? 1.933 20.562 10.406 1 92.62 88 THR A N 1
ATOM 677 C CA . THR A 1 88 ? 2.494 20.234 11.711 1 92.62 88 THR A CA 1
ATOM 678 C C . THR A 1 88 ? 2.152 21.312 12.734 1 92.62 88 THR A C 1
ATOM 680 O O . THR A 1 88 ? 1.856 22.453 12.367 1 92.62 88 THR A O 1
ATOM 683 N N . LYS A 1 89 ? 2.053 20.859 14 1 84 89 LYS A N 1
ATOM 684 C CA . LYS A 1 89 ? 1.761 21.875 15.008 1 84 89 LYS A CA 1
ATOM 685 C C . LYS A 1 89 ? 2.941 22.812 15.195 1 84 89 LYS A C 1
ATOM 687 O O . LYS A 1 89 ? 4.098 22.391 15.211 1 84 89 LYS A O 1
ATOM 692 N N . SER A 1 90 ? 2.598 24.109 15.195 1 66.12 90 SER A N 1
ATOM 693 C CA . SER A 1 90 ? 3.574 25.172 15.43 1 66.12 90 SER A CA 1
ATOM 694 C C . SER A 1 90 ? 4.195 25.047 16.812 1 66.12 90 SER A C 1
ATOM 696 O O . SER A 1 90 ? 3.523 24.656 17.766 1 66.12 90 SER A O 1
ATOM 698 N N . ARG A 1 91 ? 5.453 24.656 16.906 1 55.03 91 ARG A N 1
ATOM 699 C CA . ARG A 1 91 ? 6.137 24.656 18.203 1 55.03 91 ARG A CA 1
ATOM 700 C C . ARG A 1 91 ? 5.852 25.938 18.984 1 55.03 91 ARG A C 1
ATOM 702 O O . ARG A 1 91 ? 5.949 27.031 18.438 1 55.03 91 ARG A O 1
ATOM 709 N N . ASP A 1 92 ? 4.926 25.875 19.859 1 49.28 92 ASP A N 1
ATOM 710 C CA . ASP A 1 92 ? 5.094 27 20.781 1 49.28 92 ASP A CA 1
ATOM 711 C C . ASP A 1 92 ? 6.527 27.078 21.297 1 49.28 92 ASP A C 1
ATOM 713 O O . ASP A 1 92 ? 6.996 26.156 21.969 1 49.28 92 ASP A O 1
ATOM 717 N N . THR A 1 93 ? 7.383 27.719 20.609 1 43.03 93 THR A N 1
ATOM 718 C CA . THR A 1 93 ? 8.75 28 21.016 1 43.03 93 THR A CA 1
ATOM 719 C C . THR A 1 93 ? 8.812 28.359 22.5 1 43.03 93 THR A C 1
ATOM 721 O O . THR A 1 93 ? 9.898 28.406 23.078 1 43.03 93 THR A O 1
ATOM 724 N N . ASN A 1 94 ? 7.766 29.016 23.125 1 41.56 94 ASN A N 1
ATOM 725 C CA . ASN A 1 94 ? 7.957 29.562 24.453 1 41.56 94 ASN A CA 1
ATOM 726 C C . ASN A 1 94 ? 7.941 28.469 25.516 1 41.56 94 ASN A C 1
ATOM 728 O O . ASN A 1 94 ? 8.07 28.75 26.703 1 41.56 94 ASN A O 1
ATOM 732 N N . SER A 1 95 ? 7.129 27.516 25.547 1 43.97 95 SER A N 1
ATOM 733 C CA . SER A 1 95 ? 7.18 26.672 26.734 1 43.97 95 SER A CA 1
ATOM 734 C C . SER A 1 95 ? 8.516 25.953 26.859 1 43.97 95 SER A C 1
ATOM 736 O O . SER A 1 95 ? 8.781 25.016 26.109 1 43.97 95 SER A O 1
ATOM 738 N N . LYS A 1 96 ? 9.578 26.578 27.312 1 38.62 96 LYS A N 1
ATOM 739 C CA . LYS A 1 96 ? 10.852 26.156 27.891 1 38.62 96 LYS A CA 1
ATOM 740 C C . LYS A 1 96 ? 10.688 24.906 28.734 1 38.62 96 LYS A C 1
ATOM 742 O O . LYS A 1 96 ? 11.531 24.594 29.578 1 38.62 96 LYS A O 1
ATOM 747 N N . GLU A 1 97 ? 9.516 24.609 29.297 1 41.41 97 GLU A N 1
ATOM 748 C CA . GLU A 1 97 ? 9.695 23.578 30.328 1 41.41 97 GLU A CA 1
ATOM 749 C C . GLU A 1 97 ? 10.703 22.531 29.891 1 41.41 97 GLU A C 1
ATOM 751 O O . GLU A 1 97 ? 10.984 22.391 28.688 1 41.41 97 GLU A O 1
ATOM 756 N N . ALA A 1 98 ? 11.094 21.594 31.047 1 37.41 98 ALA A N 1
ATOM 757 C CA . ALA A 1 98 ? 12.141 20.609 31.297 1 37.41 98 ALA A CA 1
ATOM 758 C C . ALA A 1 98 ? 12.32 19.688 30.094 1 37.41 98 ALA A C 1
ATOM 760 O O . ALA A 1 98 ? 11.352 19.141 29.562 1 37.41 98 ALA A O 1
ATOM 761 N N . SER A 1 99 ? 13.406 19.641 29.406 1 37.78 99 SER A N 1
ATOM 762 C CA . SER A 1 99 ? 14.141 19 28.328 1 37.78 99 SER A CA 1
ATOM 763 C C . SER A 1 99 ? 13.914 17.5 28.328 1 37.78 99 SER A C 1
ATOM 765 O O . SER A 1 99 ? 14.523 16.766 27.531 1 37.78 99 SER A O 1
ATOM 767 N N . GLY A 1 100 ? 13.727 16.953 29.453 1 36.78 100 GLY A N 1
ATOM 768 C CA . GLY A 1 100 ? 14.078 15.547 29.422 1 36.78 100 GLY A CA 1
ATOM 769 C C . GLY A 1 100 ? 13.32 14.766 28.375 1 36.78 100 GLY A C 1
ATOM 770 O O . GLY A 1 100 ? 13.781 13.719 27.906 1 36.78 100 GLY A O 1
ATOM 771 N N . ALA A 1 101 ? 12.055 14.539 28.828 1 41.5 101 ALA A N 1
ATOM 772 C CA . ALA A 1 101 ? 11.289 13.617 28 1 41.5 101 ALA A CA 1
ATOM 773 C C . ALA A 1 101 ? 11.297 14.055 26.531 1 41.5 101 ALA A C 1
ATOM 775 O O . ALA A 1 101 ? 11.117 15.234 26.234 1 41.5 101 ALA A O 1
ATOM 776 N N . SER A 1 102 ? 11.672 13.133 25.484 1 43.81 102 SER A N 1
ATOM 777 C CA . SER A 1 102 ? 12.156 13.156 24.109 1 43.81 102 SER A CA 1
ATOM 778 C C . SER A 1 102 ? 11.281 14.055 23.234 1 43.81 102 SER A C 1
ATOM 780 O O . SER A 1 102 ? 10.055 13.898 23.219 1 43.81 102 SER A O 1
ATOM 782 N N . ASP A 1 103 ? 11.586 15.32 22.969 1 45.12 103 ASP A N 1
ATOM 783 C CA . ASP A 1 103 ? 11.188 16.312 21.969 1 45.12 103 ASP A CA 1
ATOM 784 C C . ASP A 1 103 ? 10.516 15.641 20.781 1 45.12 103 ASP A C 1
ATOM 786 O O . ASP A 1 103 ? 9.758 16.281 20.047 1 45.12 103 ASP A O 1
ATOM 790 N N . TYR A 1 104 ? 10.984 14.43 20.547 1 47.34 104 TYR A N 1
ATOM 791 C CA . TYR A 1 104 ? 10.539 13.734 19.328 1 47.34 104 TYR A CA 1
ATOM 792 C C . TYR A 1 104 ? 9.039 13.469 19.375 1 47.34 104 TYR A C 1
ATOM 794 O O . TYR A 1 104 ? 8.383 13.43 18.344 1 47.34 104 TYR A O 1
ATOM 802 N N . MET A 1 105 ? 8.523 13.234 20.719 1 49.25 105 MET A N 1
ATOM 803 C CA . MET A 1 105 ? 7.152 12.773 20.875 1 49.25 105 MET A CA 1
ATOM 804 C C . MET A 1 105 ? 6.16 13.867 20.484 1 49.25 105 MET A C 1
ATOM 806 O O . MET A 1 105 ? 4.973 13.594 20.297 1 49.25 105 MET A O 1
ATOM 810 N N . LYS A 1 106 ? 6.676 15.125 20.281 1 56.22 106 LYS A N 1
ATOM 811 C CA . LYS A 1 106 ? 5.629 16.141 20.359 1 56.22 106 LYS A CA 1
ATOM 812 C C . LYS A 1 106 ? 5.246 16.641 18.969 1 56.22 106 LYS A C 1
ATOM 814 O O . LYS A 1 106 ? 4.305 17.422 18.812 1 56.22 106 LYS A O 1
ATOM 819 N N . ASN A 1 107 ? 5.977 16.047 17.891 1 73.56 107 ASN A N 1
ATOM 820 C CA . ASN A 1 107 ? 5.566 16.781 16.703 1 73.56 107 ASN A CA 1
ATOM 821 C C . ASN A 1 107 ? 4.543 16 15.883 1 73.56 107 ASN A C 1
ATOM 823 O O . ASN A 1 107 ? 4.859 14.961 15.305 1 73.56 107 ASN A O 1
ATOM 827 N N . GLU A 1 108 ? 3.307 16.328 16.109 1 89.06 108 GLU A N 1
ATOM 828 C CA . GLU A 1 108 ? 2.172 15.797 15.352 1 89.06 108 GLU A CA 1
ATOM 829 C C . GLU A 1 108 ? 2.156 16.328 13.922 1 89.06 108 GLU A C 1
ATOM 831 O O . GLU A 1 108 ? 2.398 17.516 13.703 1 89.06 108 GLU A O 1
ATOM 836 N N . ILE A 1 109 ? 2.061 15.422 13.031 1 94.44 109 ILE A N 1
ATOM 837 C CA . ILE A 1 109 ? 1.846 15.773 11.625 1 94.44 109 ILE A CA 1
ATOM 838 C C . ILE A 1 109 ? 0.47 15.281 11.18 1 94.44 109 ILE A C 1
ATOM 840 O O . ILE A 1 109 ? 0.061 14.164 11.516 1 94.44 109 ILE A O 1
ATOM 844 N N . ILE A 1 110 ? -0.23 16.156 10.508 1 96.31 110 ILE A N 1
ATOM 845 C CA . ILE A 1 110 ? -1.497 15.727 9.922 1 96.31 110 ILE A CA 1
ATOM 846 C C . ILE A 1 110 ? -1.492 15.992 8.422 1 96.31 110 ILE A C 1
ATOM 848 O O . ILE A 1 110 ? -0.846 16.938 7.953 1 96.31 110 ILE A O 1
ATOM 852 N N . VAL A 1 111 ? -2.184 15.164 7.699 1 97.31 111 VAL A N 1
ATOM 853 C CA . VAL A 1 111 ? -2.314 15.312 6.254 1 97.31 111 VAL A CA 1
ATOM 854 C C . VAL A 1 111 ? -3.783 15.188 5.852 1 97.31 111 VAL A C 1
ATOM 856 O O . VAL A 1 111 ? -4.461 14.227 6.242 1 97.31 111 VAL A O 1
ATOM 859 N N . ILE A 1 112 ? -4.27 16.188 5.125 1 97.81 112 ILE A N 1
ATOM 860 C CA . ILE A 1 112 ? -5.582 16.125 4.5 1 97.81 112 ILE A CA 1
ATOM 861 C C . ILE A 1 112 ? -5.449 15.641 3.059 1 97.81 112 ILE A C 1
ATOM 863 O O . ILE A 1 112 ? -4.691 16.203 2.27 1 97.81 112 ILE A O 1
ATOM 867 N N . ILE A 1 113 ? -6.211 14.57 2.75 1 98.25 113 ILE A N 1
ATOM 868 C CA . ILE A 1 113 ? -6.031 13.961 1.439 1 98.25 113 ILE A CA 1
ATOM 869 C C . ILE A 1 113 ? -7.391 13.734 0.782 1 98.25 113 ILE A C 1
ATOM 871 O O . ILE A 1 113 ? -8.312 13.211 1.409 1 98.25 113 ILE A O 1
ATOM 875 N N . SER A 1 114 ? -7.48 14.148 -0.474 1 98.25 114 SER A N 1
ATOM 876 C CA . SER A 1 114 ? -8.656 13.859 -1.294 1 98.25 114 SER A CA 1
ATOM 877 C C . SER A 1 114 ? -8.453 12.602 -2.127 1 98.25 114 SER A C 1
ATOM 879 O O . SER A 1 114 ? -7.539 12.531 -2.951 1 98.25 114 SER A O 1
ATOM 881 N N . LEU A 1 115 ? -9.297 11.594 -1.926 1 98.19 115 LEU A N 1
ATOM 882 C CA . LEU A 1 115 ? -9.203 10.305 -2.594 1 98.19 115 LEU A CA 1
ATOM 883 C C . LEU A 1 115 ? -10.172 10.227 -3.77 1 98.19 115 LEU A C 1
ATOM 885 O O . LEU A 1 115 ? -11.352 10.547 -3.627 1 98.19 115 LEU A O 1
ATOM 889 N N . GLY A 1 116 ? -9.641 9.758 -4.887 1 96.94 116 GLY A N 1
ATOM 890 C CA . GLY A 1 116 ? -10.477 9.508 -6.047 1 96.94 116 GLY A CA 1
ATOM 891 C C . GLY A 1 116 ? -10.836 8.047 -6.223 1 96.94 116 GLY A C 1
ATOM 892 O O . GLY A 1 116 ? -10.516 7.215 -5.367 1 96.94 116 GLY A O 1
ATOM 893 N N . ARG A 1 117 ? -11.477 7.742 -7.293 1 95.56 117 ARG A N 1
ATOM 894 C CA . ARG A 1 117 ? -12.047 6.418 -7.535 1 95.56 117 ARG A CA 1
ATOM 895 C C . ARG A 1 117 ? -11 5.477 -8.117 1 95.56 117 ARG A C 1
ATOM 897 O O . ARG A 1 117 ? -11.203 4.258 -8.156 1 95.56 117 ARG A O 1
ATOM 904 N N . GLY A 1 118 ? -9.906 5.984 -8.602 1 95.69 118 GLY A N 1
ATOM 905 C CA . GLY A 1 118 ? -8.844 5.148 -9.148 1 95.69 118 GLY A CA 1
ATOM 906 C C . GLY A 1 118 ? -8.094 4.367 -8.094 1 95.69 118 GLY A C 1
ATOM 907 O O . GLY A 1 118 ? -7.145 3.646 -8.406 1 95.69 118 GLY A O 1
ATOM 908 N N . LEU A 1 119 ? -8.539 4.484 -6.816 1 97.5 119 LEU A N 1
ATOM 909 C CA . LEU A 1 119 ? -7.82 3.916 -5.684 1 97.5 119 LEU A CA 1
ATOM 910 C C . LEU A 1 119 ? -8.617 2.783 -5.047 1 97.5 119 LEU A C 1
ATOM 912 O O . LEU A 1 119 ? -8.328 2.369 -3.922 1 97.5 119 LEU A O 1
ATOM 916 N N . ASP A 1 120 ? -9.594 2.213 -5.738 1 96.5 120 ASP A N 1
ATOM 917 C CA . ASP A 1 120 ? -10.617 1.34 -5.172 1 96.5 120 ASP A CA 1
ATOM 918 C C . ASP A 1 120 ? -10.172 -0.12 -5.195 1 96.5 120 ASP A C 1
ATOM 920 O O . ASP A 1 120 ? -9.477 -0.545 -6.121 1 96.5 120 ASP A O 1
ATOM 924 N N . GLY A 1 121 ? -10.594 -0.839 -4.113 1 94.31 121 GLY A N 1
ATOM 925 C CA . GLY A 1 121 ? -10.609 -2.293 -4.117 1 94.31 121 GLY A CA 1
ATOM 926 C C . GLY A 1 121 ? -11.961 -2.873 -4.48 1 94.31 121 GLY A C 1
ATOM 927 O O . GLY A 1 121 ? -12.039 -3.883 -5.184 1 94.31 121 GLY A O 1
ATOM 928 N N . HIS A 1 122 ? -12.969 -2.314 -3.994 1 91.81 122 HIS A N 1
ATOM 929 C CA . HIS A 1 122 ? -14.375 -2.459 -4.344 1 91.81 122 HIS A CA 1
ATOM 930 C C . HIS A 1 122 ? -14.977 -1.126 -4.777 1 91.81 122 HIS A C 1
ATOM 932 O O . HIS A 1 122 ? -14.492 -0.064 -4.379 1 91.81 122 HIS A O 1
ATOM 938 N N . PRO A 1 123 ? -15.945 -1.23 -5.598 1 91.25 123 PRO A N 1
ATOM 939 C CA . PRO A 1 123 ? -16.516 0.05 -6.016 1 91.25 123 PRO A CA 1
ATOM 940 C C . PRO A 1 123 ? -16.922 0.929 -4.832 1 91.25 123 PRO A C 1
ATOM 942 O O . PRO A 1 123 ? -17.719 0.51 -3.992 1 91.25 123 PRO A O 1
ATOM 945 N N . GLY A 1 124 ? -16.312 2.084 -4.785 1 96.06 124 GLY A N 1
ATOM 946 C CA . GLY A 1 124 ? -16.688 3.051 -3.768 1 96.06 124 GLY A CA 1
ATOM 947 C C . GLY A 1 124 ? -15.906 2.896 -2.479 1 96.06 124 GLY A C 1
ATOM 948 O O . GLY A 1 124 ? -16.125 3.639 -1.52 1 96.06 124 GLY A O 1
ATOM 949 N N . LEU A 1 125 ? -15.016 1.935 -2.459 1 97.38 125 LEU A N 1
ATOM 950 C CA . LEU A 1 125 ? -14.203 1.702 -1.27 1 97.38 125 LEU A CA 1
ATOM 951 C C . LEU A 1 125 ? -12.727 1.594 -1.633 1 97.38 125 LEU A C 1
ATOM 953 O O . LEU A 1 125 ? -12.367 0.865 -2.559 1 97.38 125 LEU A O 1
ATOM 957 N N . ALA A 1 126 ? -11.914 2.324 -0.861 1 98.25 126 ALA A N 1
ATOM 958 C CA . ALA A 1 126 ? -10.477 2.303 -1.112 1 98.25 126 ALA A CA 1
ATOM 959 C C . ALA A 1 126 ? -9.906 0.899 -0.925 1 98.25 126 ALA A C 1
ATOM 961 O O . ALA A 1 126 ? -10.297 0.18 -0.005 1 98.25 126 ALA A O 1
ATOM 962 N N . HIS A 1 127 ? -9.023 0.496 -1.815 1 98 127 HIS A N 1
ATOM 963 C CA . HIS A 1 127 ? -8.289 -0.757 -1.678 1 98 127 HIS A CA 1
ATOM 964 C C . HIS A 1 127 ? -7.457 -0.769 -0.401 1 98 127 HIS A C 1
ATOM 966 O O . HIS A 1 127 ? -6.898 0.259 -0.008 1 98 127 HIS A O 1
ATOM 972 N N . GLY A 1 128 ? -7.32 -1.936 0.268 1 98.38 128 GLY A N 1
ATOM 973 C CA . GLY A 1 128 ? -6.426 -2.031 1.409 1 98.38 128 GLY A CA 1
ATOM 974 C C . GLY A 1 128 ? -5.008 -1.585 1.095 1 98.38 128 GLY A C 1
ATOM 975 O O . GLY A 1 128 ? -4.32 -1.04 1.958 1 98.38 128 GLY A O 1
ATOM 976 N N . GLY A 1 129 ? -4.562 -1.837 -0.072 1 98.56 129 GLY A N 1
ATOM 977 C CA . GLY A 1 129 ? -3.254 -1.397 -0.535 1 98.56 129 GLY A CA 1
ATOM 978 C C . GLY A 1 129 ? -3.135 0.111 -0.638 1 98.56 129 GLY A C 1
ATOM 979 O O . GLY A 1 129 ? -2.055 0.668 -0.435 1 98.56 129 GLY A O 1
ATOM 980 N N . THR A 1 130 ? -4.215 0.791 -1.035 1 98.69 130 THR A N 1
ATOM 981 C CA . THR A 1 130 ? -4.242 2.25 -1.025 1 98.69 130 THR A CA 1
ATOM 982 C C . THR A 1 130 ? -4.004 2.785 0.383 1 98.69 130 THR A C 1
ATOM 984 O O . THR A 1 130 ? -3.158 3.66 0.586 1 98.69 130 THR A O 1
ATOM 987 N N . ILE A 1 131 ? -4.723 2.23 1.289 1 98.88 131 ILE A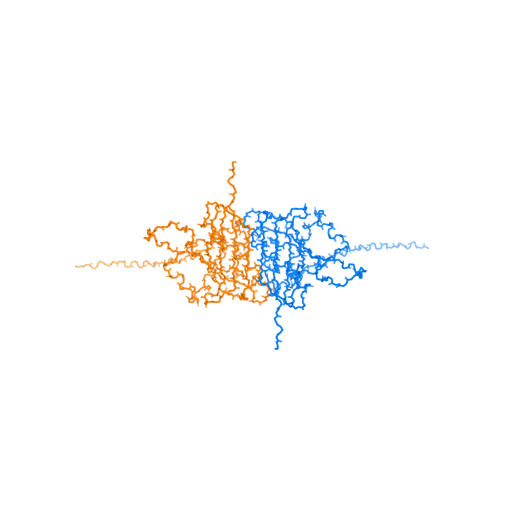 N 1
ATOM 988 C CA . ILE A 1 131 ? -4.621 2.631 2.689 1 98.88 131 ILE A CA 1
ATOM 989 C C . ILE A 1 131 ? -3.199 2.395 3.191 1 98.88 131 ILE A C 1
ATOM 991 O O . ILE A 1 131 ? -2.623 3.25 3.867 1 98.88 131 ILE A O 1
ATOM 995 N N . ALA A 1 132 ? -2.633 1.284 2.844 1 98.94 132 ALA A N 1
ATOM 996 C CA . ALA A 1 132 ? -1.271 0.952 3.256 1 98.94 132 ALA A CA 1
ATOM 997 C C . ALA A 1 132 ? -0.265 1.936 2.668 1 98.94 132 ALA A C 1
ATOM 999 O O . ALA A 1 132 ? 0.647 2.391 3.361 1 98.94 132 ALA A O 1
ATOM 1000 N N . ALA A 1 133 ? -0.417 2.223 1.413 1 98.75 133 ALA A N 1
ATOM 1001 C CA . ALA A 1 133 ? 0.489 3.162 0.757 1 98.75 133 ALA A CA 1
ATOM 1002 C C . ALA A 1 133 ? 0.405 4.543 1.398 1 98.75 133 ALA A C 1
ATOM 1004 O O . ALA A 1 133 ? 1.424 5.215 1.575 1 98.75 133 ALA A O 1
ATOM 1005 N N . LEU A 1 134 ? -0.805 4.992 1.715 1 98.69 134 LEU A N 1
ATOM 1006 C CA . LEU A 1 134 ? -0.987 6.273 2.385 1 98.69 134 LEU A CA 1
ATOM 1007 C C . LEU A 1 134 ? -0.261 6.297 3.727 1 98.69 134 LEU A C 1
ATOM 1009 O O . LEU A 1 134 ? 0.422 7.27 4.051 1 98.69 134 LEU A O 1
ATOM 1013 N N . PHE A 1 135 ? -0.441 5.203 4.453 1 98.75 135 PHE A N 1
ATOM 1014 C CA . PHE A 1 135 ? 0.249 5.125 5.738 1 98.75 135 PHE A CA 1
ATOM 1015 C C . PHE A 1 135 ? 1.759 5.203 5.547 1 98.75 135 PHE A C 1
ATOM 1017 O O . PHE A 1 135 ? 2.441 5.957 6.242 1 98.75 135 PHE A O 1
ATOM 1024 N N . ASP A 1 136 ? 2.291 4.422 4.617 1 98.5 136 ASP A N 1
ATOM 1025 C CA . ASP A 1 136 ? 3.734 4.426 4.402 1 98.5 136 ASP A CA 1
ATOM 1026 C C . ASP A 1 136 ? 4.242 5.836 4.109 1 98.5 136 ASP A C 1
ATOM 1028 O O . ASP A 1 136 ? 5.227 6.285 4.703 1 98.5 136 ASP A O 1
ATOM 1032 N N . GLU A 1 137 ? 3.562 6.527 3.232 1 97.25 137 GLU A N 1
ATOM 1033 C CA . GLU A 1 137 ? 3.961 7.871 2.82 1 97.25 137 GLU A CA 1
ATOM 1034 C C . GLU A 1 137 ? 3.84 8.859 3.975 1 97.25 137 GLU A C 1
ATOM 1036 O O . GLU A 1 137 ? 4.777 9.609 4.262 1 97.25 137 GLU A O 1
ATOM 1041 N N . CYS A 1 138 ? 2.715 8.859 4.652 1 97.19 138 CYS A N 1
ATOM 1042 C CA . CYS A 1 138 ? 2.436 9.867 5.676 1 97.19 138 CYS A CA 1
ATOM 1043 C C . CYS A 1 138 ? 3.26 9.609 6.93 1 97.19 138 CYS A C 1
ATOM 1045 O O . CYS A 1 138 ? 3.781 10.547 7.539 1 97.19 138 CYS A O 1
ATOM 1047 N N . LEU A 1 139 ? 3.359 8.312 7.324 1 96.88 139 LEU A N 1
ATOM 1048 C CA . LEU A 1 139 ? 4.207 8.008 8.469 1 96.88 139 LEU A CA 1
ATOM 1049 C C . LEU A 1 139 ? 5.668 8.328 8.172 1 96.88 139 LEU A C 1
ATOM 1051 O O . LEU A 1 139 ? 6.422 8.711 9.062 1 96.88 139 LEU A O 1
ATOM 1055 N N . GLY A 1 140 ? 6.008 8.219 6.945 1 95.38 140 GLY A N 1
ATOM 1056 C CA . GLY A 1 140 ? 7.336 8.625 6.516 1 95.38 140 GLY A CA 1
ATOM 1057 C C . GLY A 1 140 ? 7.633 10.086 6.793 1 95.38 140 GLY A C 1
ATOM 1058 O O . GLY A 1 140 ? 8.766 10.453 7.102 1 95.38 140 GLY A O 1
ATOM 1059 N N . LEU A 1 141 ? 6.625 10.938 6.699 1 91.81 141 LEU A N 1
ATOM 1060 C CA . LEU A 1 141 ? 6.793 12.344 7.051 1 91.81 141 LEU A CA 1
ATOM 1061 C C . LEU A 1 141 ? 7.199 12.492 8.516 1 91.81 141 LEU A C 1
ATOM 1063 O O . LEU A 1 141 ? 8.023 13.352 8.852 1 91.81 141 LEU A O 1
ATOM 1067 N N . GLY A 1 142 ? 6.582 11.672 9.328 1 90.44 142 GLY A N 1
ATOM 1068 C CA . GLY A 1 142 ? 6.98 11.672 10.727 1 90.44 142 GLY A CA 1
ATOM 1069 C C . GLY A 1 142 ? 8.422 11.234 10.93 1 90.44 142 GLY A C 1
ATOM 1070 O O . GLY A 1 142 ? 9.133 11.812 11.766 1 90.44 142 GLY A O 1
ATOM 1071 N N . ALA A 1 143 ? 8.82 10.281 10.188 1 92.81 143 ALA A N 1
ATOM 1072 C CA . ALA A 1 143 ? 10.18 9.773 10.305 1 92.81 143 ALA A CA 1
ATOM 1073 C C . ALA A 1 143 ? 11.203 10.836 9.906 1 92.81 143 ALA A C 1
ATOM 1075 O O . ALA A 1 143 ? 12.25 10.961 10.539 1 92.81 143 ALA A O 1
ATOM 1076 N N . VAL A 1 144 ? 10.898 11.531 8.875 1 88.94 144 VAL A N 1
ATOM 1077 C CA . VAL A 1 144 ? 11.797 12.562 8.375 1 88.94 144 VAL A CA 1
ATOM 1078 C C . VAL A 1 144 ? 12.008 13.633 9.438 1 88.94 144 VAL A C 1
ATOM 1080 O O . VAL A 1 144 ? 13.094 14.203 9.562 1 88.94 144 VAL A O 1
ATOM 1083 N N . ARG A 1 145 ? 11.07 13.82 10.25 1 86.31 145 ARG A N 1
ATOM 1084 C CA . ARG A 1 145 ? 11.148 14.844 11.289 1 86.31 145 ARG A CA 1
ATOM 1085 C C . ARG A 1 145 ? 11.805 14.297 12.555 1 86.31 145 ARG A C 1
ATOM 1087 O O . ARG A 1 145 ? 12.203 15.062 13.43 1 86.31 145 ARG A O 1
ATOM 1094 N N . THR A 1 146 ? 11.875 13.023 12.648 1 86.5 146 THR A N 1
ATOM 1095 C CA . THR A 1 146 ? 12.391 12.375 13.852 1 86.5 146 THR A CA 1
ATOM 1096 C C . THR A 1 146 ? 13.852 11.969 13.648 1 86.5 146 THR A C 1
ATOM 1098 O O . THR A 1 146 ? 14.656 12.055 14.578 1 86.5 146 THR A O 1
ATOM 1101 N N . LEU A 1 147 ? 14.133 11.594 12.445 1 89.38 147 LEU A N 1
ATOM 1102 C CA . LEU A 1 147 ? 15.453 11.055 12.141 1 89.38 147 LEU A CA 1
ATOM 1103 C C . LEU A 1 147 ? 16.297 12.086 11.406 1 89.38 147 LEU A C 1
ATOM 1105 O O . LEU A 1 147 ? 15.766 12.953 10.711 1 89.38 147 LEU A O 1
ATOM 1109 N N . THR A 1 148 ? 17.594 11.922 11.516 1 84.19 148 THR A N 1
ATOM 1110 C CA . THR A 1 148 ? 18.5 12.93 11.008 1 84.19 148 THR A CA 1
ATOM 1111 C C . THR A 1 148 ? 19.031 12.539 9.625 1 84.19 148 THR A C 1
ATOM 1113 O O . THR A 1 148 ? 19.688 13.336 8.953 1 84.19 148 THR A O 1
ATOM 1116 N N . ARG A 1 149 ? 18.828 11.297 9.227 1 87.75 149 ARG A N 1
ATOM 1117 C CA . ARG A 1 149 ? 19.266 10.781 7.934 1 87.75 149 ARG A CA 1
ATOM 1118 C C . ARG A 1 149 ? 18.141 10.055 7.215 1 87.75 149 ARG A C 1
ATOM 1120 O O . ARG A 1 149 ? 17.109 9.727 7.82 1 87.75 149 ARG A O 1
ATOM 1127 N N . PRO A 1 150 ? 18.359 9.891 5.898 1 90 150 PRO A N 1
ATOM 1128 C CA . PRO A 1 150 ? 17.359 9.109 5.172 1 90 150 PRO A CA 1
ATOM 1129 C C . PRO A 1 150 ? 17.125 7.734 5.785 1 90 150 PRO A C 1
ATOM 1131 O O . PRO A 1 150 ? 18.062 7.117 6.305 1 90 150 PRO A O 1
ATOM 1134 N N . SER A 1 151 ? 15.914 7.367 5.746 1 95.12 151 SER A N 1
ATOM 1135 C CA . SER A 1 151 ? 15.516 6.105 6.359 1 95.12 151 SER A CA 1
ATOM 1136 C C . SER A 1 151 ? 14.641 5.285 5.414 1 95.12 151 SER A C 1
ATOM 1138 O O . SER A 1 151 ? 14.164 5.801 4.402 1 95.12 151 SER A O 1
ATOM 1140 N N . MET A 1 152 ? 14.555 3.988 5.73 1 95.81 152 MET A N 1
ATOM 1141 C CA . MET A 1 152 ? 13.688 3.064 5 1 95.81 152 MET A CA 1
ATOM 1142 C C . MET A 1 152 ? 12.695 2.385 5.941 1 95.81 152 MET A C 1
ATOM 1144 O O . MET A 1 152 ? 12.969 2.25 7.137 1 95.81 152 MET A O 1
ATOM 1148 N N . THR A 1 153 ? 11.578 2.043 5.336 1 98.06 153 THR A N 1
ATOM 1149 C CA . THR A 1 153 ? 10.594 1.314 6.129 1 98.06 153 THR A CA 1
ATOM 1150 C C . THR A 1 153 ? 11.109 -0.083 6.469 1 98.06 153 THR A C 1
ATOM 1152 O O . THR A 1 153 ? 11.484 -0.846 5.578 1 98.06 153 THR A O 1
ATOM 1155 N N . GLY A 1 154 ? 11.141 -0.374 7.777 1 98.69 154 GLY A N 1
ATOM 1156 C CA . GLY A 1 154 ? 11.539 -1.699 8.219 1 98.69 154 GLY A CA 1
ATOM 1157 C C . GLY A 1 154 ? 10.359 -2.619 8.484 1 98.69 154 GLY A C 1
ATOM 1158 O O . GLY A 1 154 ? 10.469 -3.836 8.32 1 98.69 154 GLY A O 1
ATOM 1159 N N . GLN A 1 155 ? 9.359 -2.02 8.977 1 98.88 155 GLN A N 1
ATOM 1160 C CA . GLN A 1 155 ? 8.133 -2.752 9.258 1 98.88 155 GLN A CA 1
ATOM 1161 C C . GLN A 1 155 ? 6.91 -1.836 9.188 1 98.88 155 GLN A C 1
ATOM 1163 O O . GLN A 1 155 ? 6.984 -0.668 9.57 1 98.88 155 GLN A O 1
ATOM 1168 N N . LEU A 1 156 ? 5.84 -2.326 8.703 1 98.94 156 LEU A N 1
ATOM 1169 C CA . LEU A 1 156 ? 4.566 -1.616 8.641 1 98.94 156 LEU A CA 1
ATOM 1170 C C . LEU A 1 156 ? 3.42 -2.512 9.094 1 98.94 156 LEU A C 1
ATOM 1172 O O . LEU A 1 156 ? 3.27 -3.633 8.602 1 98.94 156 LEU A O 1
ATOM 1176 N N . THR A 1 157 ? 2.674 -2.064 10.078 1 98.94 157 THR A N 1
ATOM 1177 C CA . THR A 1 157 ? 1.498 -2.768 10.578 1 98.94 157 THR A CA 1
ATOM 1178 C C . THR A 1 157 ? 0.257 -1.884 10.484 1 98.94 157 THR A C 1
ATOM 1180 O O . THR A 1 157 ? 0.272 -0.734 10.93 1 98.94 157 THR A O 1
ATOM 1183 N N . ILE A 1 158 ? -0.766 -2.465 9.922 1 98.94 158 ILE A N 1
ATOM 1184 C CA . ILE A 1 158 ? -2.008 -1.719 9.758 1 98.94 158 ILE A CA 1
ATOM 1185 C C . ILE A 1 158 ? -3.178 -2.533 10.305 1 98.94 158 ILE A C 1
ATOM 1187 O O 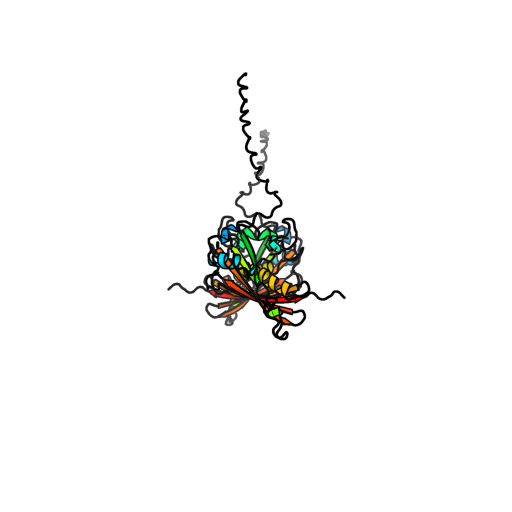. ILE A 1 158 ? -3.303 -3.725 10.008 1 98.94 158 ILE A O 1
ATOM 1191 N N . LYS A 1 159 ? -3.955 -1.919 11.086 1 98.94 159 LYS A N 1
ATOM 1192 C CA . LYS A 1 159 ? -5.258 -2.438 11.492 1 98.94 159 LYS A CA 1
ATOM 1193 C C . LYS A 1 159 ? -6.387 -1.714 10.766 1 98.94 159 LYS A C 1
ATOM 1195 O O . LYS A 1 159 ? -6.586 -0.513 10.953 1 98.94 159 LYS A O 1
ATOM 1200 N N . TYR A 1 160 ? -7.082 -2.455 9.977 1 98.81 160 TYR A N 1
ATOM 1201 C CA . TYR A 1 160 ? -8.219 -1.911 9.242 1 98.81 160 TYR A CA 1
ATOM 1202 C C . TYR A 1 160 ? -9.5 -2.012 10.055 1 98.81 160 TYR A C 1
ATOM 1204 O O . TYR A 1 160 ? -9.938 -3.113 10.398 1 98.81 160 TYR A O 1
ATOM 1212 N N . LYS A 1 161 ? -10.125 -0.877 10.281 1 98.62 161 LYS A N 1
ATOM 1213 C CA . LYS A 1 161 ? -11.227 -0.856 11.242 1 98.62 161 LYS A CA 1
ATOM 1214 C C . LYS A 1 161 ? -12.562 -0.664 10.539 1 98.62 161 LYS A C 1
ATOM 1216 O O . LYS A 1 161 ? -13.586 -1.202 10.969 1 98.62 161 LYS A O 1
ATOM 1221 N N . ALA A 1 162 ? -12.594 0.107 9.516 1 98.19 162 ALA A N 1
ATOM 1222 C CA . ALA A 1 162 ? -13.797 0.406 8.742 1 98.19 162 ALA A CA 1
ATOM 1223 C C . ALA A 1 162 ? -13.445 0.703 7.285 1 98.19 162 ALA A C 1
ATOM 1225 O O . ALA A 1 162 ? -12.328 1.127 6.98 1 98.19 162 ALA A O 1
ATOM 1226 N N . PRO A 1 163 ? -14.414 0.43 6.395 1 97.81 163 PRO A N 1
ATOM 1227 C CA . PRO A 1 163 ? -14.133 0.759 4.992 1 97.81 163 PRO A CA 1
ATOM 1228 C C . PRO A 1 163 ? -13.914 2.254 4.77 1 97.81 163 PRO A C 1
ATOM 1230 O O . PRO A 1 163 ? -14.562 3.08 5.414 1 97.81 163 PRO A O 1
ATOM 1233 N N . VAL A 1 164 ? -12.984 2.627 3.922 1 98.5 164 VAL A N 1
ATOM 1234 C CA . VAL A 1 164 ? -12.742 4.012 3.533 1 98.5 164 VAL A CA 1
ATOM 1235 C C . VAL A 1 164 ? -13.492 4.324 2.242 1 98.5 164 VAL A C 1
ATOM 1237 O O . VAL A 1 164 ? -13.188 3.76 1.188 1 98.5 164 VAL A O 1
ATOM 1240 N N . PRO A 1 165 ? -14.383 5.262 2.281 1 98.19 165 PRO A N 1
ATOM 1241 C CA . PRO A 1 165 ? -15.156 5.559 1.071 1 98.19 165 PRO A CA 1
ATOM 1242 C C . PRO A 1 165 ? -14.336 6.309 0.022 1 98.19 165 PRO A C 1
ATOM 1244 O O . PRO A 1 165 ? -13.414 7.051 0.367 1 98.19 165 PRO A O 1
ATOM 1247 N N . THR A 1 166 ? -14.641 6.094 -1.218 1 97.06 166 THR A N 1
ATOM 1248 C CA . THR A 1 166 ? -14.141 6.875 -2.344 1 97.06 166 THR A CA 1
ATOM 1249 C C . THR A 1 166 ? -15.281 7.258 -3.285 1 97.06 166 THR A C 1
ATOM 1251 O O . THR A 1 166 ? -16.234 6.492 -3.457 1 97.06 166 THR A O 1
ATOM 1254 N N . PRO A 1 167 ? -15.336 8.398 -3.789 1 96.88 167 PRO A N 1
ATOM 1255 C CA . PRO A 1 167 ? -14.383 9.438 -3.41 1 96.88 167 PRO A CA 1
ATOM 1256 C C . PRO A 1 167 ? -14.672 10.039 -2.039 1 96.88 167 PRO A C 1
ATOM 1258 O O . PRO A 1 167 ? -15.828 10.031 -1.59 1 96.88 167 PRO A O 1
ATOM 1261 N N . SER A 1 168 ? -13.648 10.445 -1.355 1 98.12 168 SER A N 1
ATOM 1262 C CA . SER A 1 168 ? -13.805 11.148 -0.086 1 98.12 168 SER A CA 1
ATOM 1263 C C . SER A 1 168 ? -12.531 11.891 0.295 1 98.12 168 SER A C 1
ATOM 1265 O O . SER A 1 168 ? -11.508 11.773 -0.391 1 98.12 168 SER A O 1
ATOM 1267 N N . VAL A 1 169 ? -12.648 12.766 1.345 1 98.44 169 VAL A N 1
ATOM 1268 C CA . VAL A 1 169 ? -11.484 13.406 1.956 1 98.44 169 VAL A CA 1
ATOM 1269 C C . VAL A 1 169 ? -11.195 12.766 3.312 1 98.44 169 VAL A C 1
ATOM 1271 O O . VAL A 1 169 ? -12.102 12.586 4.125 1 98.44 169 VAL A O 1
ATOM 1274 N N . VAL A 1 170 ? -9.945 12.383 3.467 1 98.81 170 VAL A N 1
ATOM 1275 C CA . VAL A 1 170 ? -9.578 11.742 4.727 1 98.81 170 VAL A CA 1
ATOM 1276 C C . VAL A 1 170 ? -8.523 12.586 5.438 1 98.81 170 VAL A C 1
ATOM 1278 O O . VAL A 1 170 ? -7.855 13.414 4.816 1 98.81 170 VAL A O 1
ATOM 1281 N N . LEU A 1 171 ? -8.477 12.398 6.738 1 98.69 171 LEU A N 1
ATOM 1282 C CA . LEU A 1 171 ? -7.461 12.984 7.605 1 98.69 171 LEU A CA 1
ATOM 1283 C C . LEU A 1 171 ? -6.492 11.914 8.102 1 98.69 171 LEU A C 1
ATOM 1285 O O . LEU A 1 171 ? -6.914 10.93 8.727 1 98.69 171 LEU A O 1
ATOM 1289 N N . VAL A 1 172 ? -5.219 12.078 7.82 1 98.5 172 VAL A N 1
ATOM 1290 C CA . VAL A 1 172 ? -4.191 11.188 8.352 1 98.5 172 VAL A CA 1
ATOM 1291 C C . VAL A 1 172 ? -3.436 11.891 9.484 1 98.5 172 VAL A C 1
ATOM 1293 O O . VAL A 1 172 ? -2.957 13.016 9.312 1 98.5 172 VAL A O 1
ATOM 1296 N N . ARG A 1 173 ? -3.359 11.242 10.617 1 96.88 173 ARG A N 1
ATOM 1297 C CA . ARG A 1 173 ? -2.58 11.75 11.742 1 96.88 173 ARG A CA 1
ATOM 1298 C C . ARG A 1 173 ? -1.36 10.867 12 1 96.88 173 ARG A C 1
ATOM 1300 O O . ARG A 1 173 ? -1.449 9.641 11.945 1 96.88 173 ARG A O 1
ATOM 1307 N N . CYS A 1 174 ? -0.296 11.461 12.289 1 95.44 174 CYS A N 1
ATOM 1308 C CA . CYS A 1 174 ? 0.956 10.7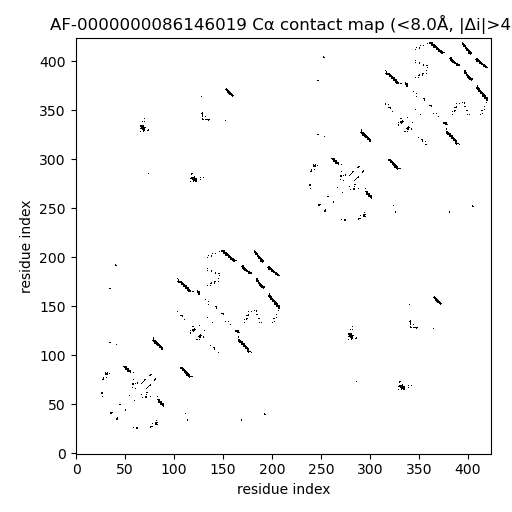5 12.523 1 95.44 174 CYS A CA 1
ATOM 1309 C C . CYS A 1 174 ? 1.708 11.352 13.703 1 95.44 174 CYS A C 1
ATOM 1311 O O . CYS A 1 174 ? 1.744 12.57 13.867 1 95.44 174 CYS A O 1
ATOM 1313 N N . SER A 1 175 ? 2.322 10.523 14.484 1 93.5 175 SER A N 1
ATOM 1314 C CA . SER A 1 175 ? 3.195 10.977 15.57 1 93.5 175 SER A CA 1
ATOM 1315 C C . SER A 1 175 ? 4.258 9.93 15.891 1 93.5 175 SER A C 1
ATOM 1317 O O . SER A 1 175 ? 4.012 8.727 15.773 1 93.5 175 SER A O 1
ATOM 1319 N N . ALA A 1 176 ? 5.402 10.406 16.297 1 93.12 176 ALA A N 1
ATOM 1320 C CA . ALA A 1 176 ? 6.449 9.492 16.75 1 93.12 176 ALA A CA 1
ATOM 1321 C C . ALA A 1 176 ? 6.074 8.844 18.078 1 93.12 176 ALA A C 1
ATOM 1323 O O . ALA A 1 176 ? 5.691 9.531 19.031 1 93.12 176 ALA A O 1
ATOM 1324 N N . SER A 1 177 ? 6.148 7.562 18.078 1 91.56 177 SER A N 1
ATOM 1325 C CA . SER A 1 177 ? 5.809 6.852 19.297 1 91.56 177 SER A CA 1
ATOM 1326 C C . SER A 1 177 ? 7.062 6.406 20.047 1 91.56 177 SER A C 1
ATOM 1328 O O . SER A 1 177 ? 7.027 6.215 21.266 1 91.56 177 SER A O 1
ATOM 1330 N N . LYS A 1 178 ? 8.141 6.207 19.359 1 92.44 178 LYS A N 1
ATOM 1331 C CA . LYS A 1 178 ? 9.391 5.746 19.953 1 92.44 178 LYS A CA 1
ATOM 1332 C C . LYS A 1 178 ? 10.578 6.074 19.031 1 92.44 178 LYS A C 1
ATOM 1334 O O . LYS A 1 178 ? 10.438 6.109 17.812 1 92.44 178 LYS A O 1
ATOM 1339 N N . HIS A 1 179 ? 11.695 6.359 19.625 1 93.06 179 HIS A N 1
ATOM 1340 C CA . HIS A 1 179 ? 12.953 6.582 18.922 1 93.06 179 HIS A CA 1
ATOM 1341 C C . HIS A 1 179 ? 14.125 5.965 19.672 1 93.06 179 HIS A C 1
ATOM 1343 O O . HIS A 1 179 ? 14.375 6.309 20.828 1 93.06 179 HIS A O 1
ATOM 1349 N N . GLU A 1 180 ? 14.797 5.098 19.031 1 94.25 180 GLU A N 1
ATOM 1350 C CA . GLU A 1 180 ? 15.961 4.426 19.594 1 94.25 180 GLU A CA 1
ATOM 1351 C C . GLU A 1 180 ? 17.078 4.309 18.578 1 94.25 180 GLU A C 1
ATOM 1353 O O . GLU A 1 180 ? 17.031 3.461 17.672 1 94.25 180 GLU A O 1
ATOM 1358 N N . GLY A 1 181 ? 18.109 5.16 18.75 1 92.31 181 GLY A N 1
ATOM 1359 C CA . GLY A 1 181 ? 19.219 5.109 17.797 1 92.31 181 GLY A CA 1
ATOM 1360 C C . GLY A 1 181 ? 18.797 5.422 16.375 1 92.31 181 GLY A C 1
ATOM 1361 O O . GLY A 1 181 ? 18.266 6.504 16.109 1 92.31 181 GLY A O 1
ATOM 1362 N N . ARG A 1 182 ? 19.016 4.387 15.57 1 95 182 ARG A N 1
ATOM 1363 C CA . ARG A 1 182 ? 18.703 4.574 14.164 1 95 182 ARG A CA 1
ATOM 1364 C C . ARG A 1 182 ? 17.234 4.234 13.883 1 95 182 ARG A C 1
ATOM 1366 O O . ARG A 1 182 ? 16.797 4.258 12.727 1 95 182 ARG A O 1
ATOM 1373 N N . LYS A 1 183 ? 16.516 3.938 14.914 1 96.5 183 LYS A N 1
ATOM 1374 C CA . LYS A 1 183 ? 15.164 3.436 14.719 1 96.5 183 LYS A CA 1
ATOM 1375 C C . LYS A 1 183 ? 14.125 4.438 15.227 1 96.5 183 LYS A C 1
ATOM 1377 O O . LYS A 1 183 ? 14.266 4.984 16.328 1 96.5 183 LYS A O 1
ATOM 1382 N N . ALA A 1 184 ? 13.156 4.703 14.422 1 96.38 184 ALA A N 1
ATOM 1383 C CA . ALA A 1 184 ? 12.008 5.508 14.82 1 96.38 184 ALA A CA 1
ATOM 1384 C C . ALA A 1 184 ? 10.695 4.758 14.578 1 96.38 184 ALA A C 1
ATOM 1386 O O . ALA A 1 184 ? 10.492 4.195 13.508 1 96.38 184 ALA A O 1
ATOM 1387 N N . TRP A 1 185 ? 9.875 4.691 15.602 1 97.44 185 TRP A N 1
ATOM 1388 C CA . TRP A 1 185 ? 8.516 4.184 15.477 1 97.44 185 TRP A CA 1
ATOM 1389 C C . TRP A 1 185 ? 7.516 5.332 15.344 1 97.44 185 TRP A C 1
ATOM 1391 O O . TRP A 1 185 ? 7.43 6.191 16.219 1 97.44 185 TRP A O 1
ATOM 1401 N N . ILE A 1 186 ? 6.816 5.332 14.227 1 97.25 186 ILE A N 1
ATOM 1402 C CA . ILE A 1 186 ? 5.801 6.34 13.953 1 97.25 186 ILE A CA 1
ATOM 1403 C C . ILE A 1 186 ? 4.422 5.688 13.906 1 97.25 186 ILE A C 1
ATOM 1405 O O . ILE A 1 186 ? 4.234 4.664 13.242 1 97.25 186 ILE A O 1
ATOM 1409 N N . SER A 1 187 ? 3.467 6.215 14.617 1 97.75 187 SER A N 1
ATOM 1410 C CA . SER A 1 187 ? 2.094 5.723 14.633 1 97.75 187 SER A CA 1
ATOM 1411 C C . SER A 1 187 ? 1.127 6.75 14.055 1 97.75 187 SER A C 1
ATOM 1413 O O . SER A 1 187 ? 1.446 7.938 13.977 1 97.75 187 SER A O 1
ATOM 1415 N N . GLY A 1 188 ? -0.032 6.164 13.562 1 97.81 188 GLY A N 1
ATOM 1416 C CA . GLY A 1 188 ? -0.991 7.098 13 1 97.81 188 GLY A CA 1
ATOM 1417 C C . GLY A 1 188 ? -2.361 6.488 12.773 1 97.81 188 GLY A C 1
ATOM 1418 O O . GLY A 1 188 ? -2.578 5.312 13.078 1 97.81 188 GLY A O 1
ATOM 1419 N N . THR A 1 189 ? -3.291 7.402 12.328 1 98.69 189 THR A N 1
ATOM 1420 C CA . THR A 1 189 ? -4.656 7.012 11.984 1 98.69 189 THR A CA 1
ATOM 1421 C C . THR A 1 189 ? -5.078 7.629 10.656 1 98.69 189 THR A C 1
ATOM 1423 O O . THR A 1 189 ? -4.531 8.648 10.234 1 98.69 189 THR A O 1
ATOM 1426 N N . ILE A 1 190 ? -5.926 6.938 9.961 1 98.88 190 ILE A N 1
ATOM 1427 C CA . ILE A 1 190 ? -6.715 7.504 8.867 1 98.88 190 ILE A CA 1
ATOM 1428 C C . ILE A 1 190 ? -8.172 7.648 9.312 1 98.88 190 ILE A C 1
ATOM 1430 O O . ILE A 1 190 ? -8.797 6.68 9.742 1 98.88 190 ILE A O 1
ATOM 1434 N N . GLU A 1 191 ? -8.672 8.906 9.109 1 98.81 191 GLU A N 1
ATOM 1435 C CA . GLU A 1 191 ? -9.969 9.258 9.688 1 98.81 191 GLU A CA 1
ATOM 1436 C C . GLU A 1 191 ? -10.82 10.039 8.695 1 98.81 191 GLU A C 1
ATOM 1438 O O . GLU A 1 191 ? -10.312 10.531 7.68 1 98.81 191 GLU A O 1
ATOM 1443 N N . ASP A 1 192 ? -12.102 10.164 9.125 1 98.38 192 ASP A N 1
ATOM 1444 C CA . ASP A 1 192 ? -13.008 10.938 8.281 1 98.38 192 ASP A CA 1
ATOM 1445 C C . ASP A 1 192 ? -13 12.414 8.672 1 98.38 192 ASP A C 1
ATOM 1447 O O . ASP A 1 192 ? -13.703 13.227 8.062 1 98.38 192 ASP A O 1
ATOM 1451 N N . GLY A 1 193 ? -12.281 12.797 9.672 1 97.25 193 GLY A N 1
ATOM 1452 C CA . GLY A 1 193 ? -12.25 14.164 10.156 1 97.25 193 GLY A CA 1
ATOM 1453 C C . GLY A 1 193 ? -13.367 14.477 11.141 1 97.25 193 GLY A C 1
ATOM 1454 O O . GLY A 1 193 ? -13.414 15.562 11.719 1 97.25 193 GLY A O 1
ATOM 1455 N N . MET A 1 194 ? -14.273 13.531 11.297 1 96.94 194 MET A N 1
ATOM 1456 C CA . MET A 1 194 ? -15.453 13.773 12.125 1 96.94 194 MET A CA 1
ATOM 1457 C C . MET A 1 194 ? -15.555 12.727 13.234 1 96.94 194 MET A C 1
ATOM 1459 O O . MET A 1 194 ? -16.625 12.531 13.805 1 96.94 194 MET A O 1
ATOM 1463 N N . GLY A 1 195 ? -14.477 12.062 13.453 1 95.5 195 GLY A N 1
ATOM 1464 C CA . GLY A 1 195 ? -14.477 11.188 14.617 1 95.5 195 GLY A CA 1
ATOM 1465 C C . GLY A 1 195 ? -14.336 9.719 14.266 1 95.5 195 GLY A C 1
ATOM 1466 O O . GLY A 1 195 ? -14 8.898 15.117 1 95.5 195 GLY A O 1
ATOM 1467 N N . THR A 1 196 ? -14.672 9.297 13.062 1 97.88 196 THR A N 1
ATOM 1468 C CA . THR A 1 196 ? -14.539 7.906 12.648 1 97.88 196 THR A CA 1
ATOM 1469 C C . THR A 1 196 ? -13.094 7.582 12.289 1 97.88 196 THR A C 1
ATOM 1471 O O . THR A 1 196 ? -12.469 8.289 11.492 1 97.88 196 THR A O 1
ATOM 1474 N N . VAL A 1 197 ? -12.602 6.504 12.914 1 98.81 197 VAL A N 1
ATOM 1475 C CA . VAL A 1 197 ? -11.273 5.992 12.57 1 98.81 197 VAL A CA 1
ATOM 1476 C C . VAL A 1 197 ? -11.414 4.816 11.609 1 98.81 197 VAL A C 1
ATOM 1478 O O . VAL A 1 197 ? -12.016 3.795 11.945 1 98.81 197 VAL A O 1
ATOM 1481 N N . TYR A 1 198 ? -10.883 5 10.398 1 98.88 198 TYR A N 1
ATOM 1482 C CA . TYR A 1 198 ? -10.953 3.951 9.391 1 98.88 198 TYR A CA 1
ATOM 1483 C C . TYR A 1 198 ? -9.844 2.924 9.586 1 98.88 198 TYR A C 1
ATOM 1485 O O . TYR A 1 198 ? -10.023 1.739 9.297 1 98.88 198 TYR A O 1
ATOM 1493 N N . ALA A 1 199 ? -8.664 3.354 10.039 1 98.94 199 ALA A N 1
ATOM 1494 C CA . ALA A 1 199 ? -7.52 2.459 10.18 1 98.94 199 ALA A CA 1
ATOM 1495 C C . ALA A 1 199 ? -6.473 3.051 11.117 1 98.94 199 ALA A C 1
ATOM 1497 O O . ALA A 1 199 ? -6.406 4.27 11.297 1 98.94 199 ALA A O 1
ATOM 1498 N N . GLU A 1 200 ? -5.742 2.172 11.711 1 98.94 200 GLU A N 1
ATOM 1499 C CA . GLU A 1 200 ? -4.574 2.5 12.523 1 98.94 200 GLU A CA 1
ATOM 1500 C C . GLU A 1 200 ? -3.305 1.88 11.945 1 98.94 200 GLU A C 1
ATOM 1502 O O . GLU A 1 200 ? -3.33 0.75 11.453 1 98.94 200 GLU A O 1
ATOM 1507 N N . GLY A 1 201 ? -2.264 2.619 11.969 1 98.75 201 GLY A N 1
ATOM 1508 C CA . GLY A 1 201 ? -1.006 2.131 11.43 1 98.75 201 GLY A CA 1
ATOM 1509 C C . GLY A 1 201 ? 0.187 2.445 12.312 1 98.75 201 GLY A C 1
ATOM 1510 O O . GLY A 1 201 ? 0.165 3.414 13.07 1 98.75 201 GLY A O 1
ATOM 1511 N N . GLU A 1 202 ? 1.182 1.63 12.25 1 98.69 202 GLU A N 1
ATOM 1512 C CA . GLU A 1 202 ? 2.49 1.854 12.859 1 98.69 202 GLU A CA 1
ATOM 1513 C C . GLU A 1 202 ? 3.613 1.388 11.938 1 98.69 202 GLU A C 1
ATOM 1515 O O . GLU A 1 202 ? 3.518 0.324 11.32 1 98.69 202 GLU A O 1
ATOM 1520 N N . ALA A 1 203 ? 4.617 2.166 11.898 1 98.75 203 ALA A N 1
ATOM 1521 C CA . ALA A 1 203 ? 5.758 1.805 11.062 1 98.75 203 ALA A CA 1
ATOM 1522 C C . ALA A 1 203 ? 7.07 1.983 11.812 1 98.75 203 ALA A C 1
ATOM 1524 O O . ALA A 1 203 ? 7.211 2.908 12.617 1 98.75 203 ALA A O 1
ATOM 1525 N N . LEU A 1 204 ? 7.945 1.077 11.602 1 98.75 204 LEU A N 1
ATOM 1526 C CA . LEU A 1 204 ? 9.344 1.221 11.984 1 98.75 204 LEU A CA 1
ATOM 1527 C C . LEU A 1 204 ? 10.172 1.74 10.812 1 98.75 204 LEU A C 1
ATOM 1529 O O . LEU A 1 204 ? 10.172 1.146 9.734 1 98.75 204 LEU A O 1
ATOM 1533 N N . PHE A 1 205 ? 10.82 2.805 11 1 97.94 205 PHE A N 1
ATOM 1534 C CA . PHE A 1 205 ? 11.773 3.338 10.031 1 97.94 205 PHE A CA 1
ATOM 1535 C C . PHE A 1 205 ? 13.195 3.219 10.555 1 97.94 205 PHE A C 1
ATOM 1537 O O . PHE A 1 205 ? 13.453 3.451 11.742 1 97.94 205 PHE A O 1
ATOM 1544 N N . ILE A 1 206 ? 14.109 2.865 9.641 1 97.5 206 ILE A N 1
ATOM 1545 C CA . ILE A 1 206 ? 15.5 2.627 10.031 1 97.5 206 ILE A CA 1
ATOM 1546 C C . ILE A 1 206 ? 16.422 3.488 9.18 1 97.5 206 ILE A C 1
ATOM 1548 O O . ILE A 1 206 ? 16.438 3.375 7.953 1 97.5 206 ILE A O 1
ATOM 1552 N N . MET A 1 207 ? 17.203 4.238 9.867 1 94.19 207 MET A N 1
ATOM 1553 C CA . MET A 1 207 ? 18.188 5.098 9.195 1 94.19 207 MET A CA 1
ATOM 1554 C C . MET A 1 207 ? 19.25 4.27 8.492 1 94.19 207 MET A C 1
ATOM 1556 O O . MET A 1 207 ? 19.719 3.266 9.039 1 94.19 207 MET A O 1
ATOM 1560 N N . GLN A 1 208 ? 19.625 4.758 7.352 1 88 208 GLN A N 1
ATOM 1561 C CA . GLN A 1 208 ? 20.734 4.133 6.641 1 88 208 GLN A CA 1
ATOM 1562 C C . GLN A 1 208 ? 22.047 4.297 7.406 1 88 208 GLN A C 1
ATOM 1564 O O . GLN A 1 208 ? 22.266 5.328 8.039 1 88 208 GLN A O 1
ATOM 1569 N N . ARG A 1 209 ? 22.812 3.205 7.332 1 81.69 209 ARG A N 1
ATOM 1570 C CA . ARG A 1 209 ? 24.109 3.289 8.016 1 81.69 209 ARG A CA 1
ATOM 1571 C C . ARG A 1 209 ? 25.031 4.285 7.32 1 81.69 209 ARG A C 1
ATOM 1573 O O . ARG A 1 209 ? 24.922 4.5 6.113 1 81.69 209 ARG A O 1
ATOM 1580 N N . GLU A 1 210 ? 25.781 5.012 8.172 1 69 210 GLU A N 1
ATOM 1581 C CA . GLU A 1 210 ? 26.766 5.934 7.633 1 69 210 GLU A CA 1
ATOM 1582 C C . GLU A 1 210 ? 27.812 5.199 6.801 1 69 210 GLU A C 1
ATOM 1584 O O . GLU A 1 210 ? 28.203 4.074 7.133 1 69 210 GLU A O 1
ATOM 1589 N N . LYS A 1 211 ? 27.828 5.414 5.492 1 56.41 211 LYS A N 1
ATOM 1590 C CA . LYS A 1 211 ? 28.969 4.859 4.766 1 56.41 211 LYS A CA 1
ATOM 1591 C C . LYS A 1 211 ? 30.281 5.262 5.418 1 56.41 211 LYS A C 1
ATOM 1593 O O . LYS A 1 211 ? 30.5 6.438 5.719 1 56.41 211 LYS A O 1
ATOM 1598 N N . LEU A 1 212 ? 30.797 4.27 6.109 1 39.91 212 LEU A N 1
ATOM 1599 C CA . LEU A 1 212 ? 32.156 4.543 6.559 1 39.91 212 LEU A CA 1
ATOM 1600 C C . LEU A 1 212 ? 33.031 4.945 5.383 1 39.91 212 LEU A C 1
ATOM 1602 O O . LEU A 1 212 ? 32.906 4.402 4.285 1 39.91 212 LEU A O 1
ATOM 1606 N N . MET B 1 1 ? -6.633 -41.875 -77.5 1 22.12 1 MET B N 1
ATOM 1607 C CA . MET B 1 1 ? -6.203 -41.562 -76.125 1 22.12 1 MET B CA 1
ATOM 1608 C C . MET B 1 1 ? -6.531 -40.125 -75.75 1 22.12 1 MET B C 1
ATOM 1610 O O . MET B 1 1 ? -6.746 -39.281 -76.688 1 22.12 1 MET B O 1
ATOM 1614 N N . ALA B 1 2 ? -6.141 -39.594 -74.625 1 23.88 2 ALA B N 1
ATOM 1615 C CA . ALA B 1 2 ? -6.746 -39.125 -73.375 1 23.88 2 ALA B CA 1
ATOM 1616 C C . ALA B 1 2 ? -6.699 -37.594 -73.312 1 23.88 2 ALA B C 1
ATOM 1618 O O . ALA B 1 2 ? -7.285 -37 -72.375 1 23.88 2 ALA B O 1
ATOM 1619 N N . PRO B 1 3 ? -6.184 -36.719 -74.25 1 28.17 3 PRO B N 1
ATOM 1620 C CA . PRO B 1 3 ? -5.418 -35.656 -73.625 1 28.17 3 PRO B CA 1
ATOM 1621 C C . PRO B 1 3 ? -6.301 -34.531 -73.062 1 28.17 3 PRO B C 1
ATOM 1623 O O . PRO B 1 3 ? -6.949 -33.812 -73.812 1 28.17 3 PRO B O 1
ATOM 1626 N N . ASN B 1 4 ? -7.133 -34.844 -72.062 1 27.77 4 ASN B N 1
ATOM 1627 C CA . ASN B 1 4 ? -8.078 -33.875 -71.562 1 27.77 4 ASN B CA 1
ATOM 1628 C C . ASN B 1 4 ? -7.363 -32.656 -71 1 27.77 4 ASN B C 1
ATOM 1630 O O . ASN B 1 4 ? -6.562 -32.75 -70.062 1 27.77 4 ASN B O 1
ATOM 1634 N N . LYS B 1 5 ? -7.094 -31.703 -71.938 1 27.67 5 LYS B N 1
ATOM 1635 C CA . LYS B 1 5 ? -6.449 -30.422 -71.688 1 27.67 5 LYS B CA 1
ATOM 1636 C C . LYS B 1 5 ? -7.117 -29.703 -70.5 1 27.67 5 LYS B C 1
ATOM 1638 O O . LYS B 1 5 ? -8.258 -29.25 -70.625 1 27.67 5 LYS B O 1
ATOM 1643 N N . GLU B 1 6 ? -6.953 -30.344 -69.312 1 26.69 6 GLU B N 1
ATOM 1644 C CA . GLU B 1 6 ? -7.477 -29.719 -68.062 1 26.69 6 GLU B CA 1
ATOM 1645 C C . GLU B 1 6 ? -7.02 -28.281 -67.938 1 26.69 6 GLU B C 1
ATOM 1647 O O . GLU B 1 6 ? -5.832 -27.984 -68.125 1 26.69 6 GLU B O 1
ATOM 1652 N N . ALA B 1 7 ? -7.879 -27.391 -68.5 1 28.64 7 ALA B N 1
ATOM 1653 C CA . ALA B 1 7 ? -7.816 -25.938 -68.375 1 28.64 7 ALA B CA 1
ATOM 1654 C C . ALA B 1 7 ? -7.344 -25.516 -67 1 28.64 7 ALA B C 1
ATOM 1656 O O . ALA B 1 7 ? -7.961 -25.875 -66 1 28.64 7 ALA B O 1
ATOM 1657 N N . ARG B 1 8 ? -6.012 -25.484 -66.875 1 26.31 8 ARG B N 1
ATOM 1658 C CA . ARG B 1 8 ? -5.297 -25 -65.688 1 26.31 8 ARG B CA 1
ATOM 1659 C C . ARG B 1 8 ? -5.812 -23.641 -65.25 1 26.31 8 ARG B C 1
ATOM 1661 O O . ARG B 1 8 ? -5.477 -22.625 -65.812 1 26.31 8 ARG B O 1
ATOM 1668 N N . GLY B 1 9 ? -7.18 -23.547 -65.188 1 26.47 9 GLY B N 1
ATOM 1669 C CA . GLY B 1 9 ? -7.621 -22.25 -64.688 1 26.47 9 GLY B CA 1
ATOM 1670 C C . GLY B 1 9 ? -6.848 -21.75 -63.5 1 26.47 9 GLY B C 1
ATOM 1671 O O . GLY B 1 9 ? -6.863 -22.391 -62.438 1 26.47 9 GLY B O 1
ATOM 1672 N N . GLY B 1 10 ? -5.629 -21.281 -63.75 1 27.88 10 GLY B N 1
ATOM 1673 C CA . GLY B 1 10 ? -4.762 -20.656 -62.75 1 27.88 10 GLY B CA 1
ATOM 1674 C C . GLY B 1 10 ? -5.484 -19.656 -61.875 1 27.88 10 GLY B C 1
ATOM 1675 O O . GLY B 1 10 ? -5.594 -18.484 -62.219 1 27.88 10 GLY B O 1
ATOM 1676 N N . GLY B 1 11 ? -6.684 -19.984 -61.406 1 28.05 11 GLY B N 1
ATOM 1677 C CA . GLY B 1 11 ? -7.258 -19 -60.5 1 28.05 11 GLY B CA 1
ATOM 1678 C C . GLY B 1 11 ? -6.273 -18.5 -59.469 1 28.05 11 GLY B C 1
ATOM 1679 O O . GLY B 1 11 ? -5.586 -19.297 -58.812 1 28.05 11 GLY B O 1
ATOM 1680 N N . THR B 1 12 ? -5.613 -17.406 -59.812 1 29.56 12 THR B N 1
ATOM 1681 C CA . THR B 1 12 ? -4.801 -16.641 -58.875 1 29.56 12 THR B CA 1
ATOM 1682 C C . THR B 1 12 ? -5.504 -16.516 -57.531 1 29.56 12 THR B C 1
ATOM 1684 O O . THR B 1 12 ? -6.566 -15.898 -57.438 1 29.56 12 THR B O 1
ATOM 1687 N N . LEU B 1 13 ? -5.551 -17.562 -56.75 1 28.03 13 LEU B N 1
ATOM 1688 C CA . LEU B 1 13 ? -5.973 -17.438 -55.375 1 28.03 13 LEU B CA 1
ATOM 1689 C C . LEU B 1 13 ? -5.348 -16.188 -54.719 1 28.03 13 LEU B C 1
ATOM 1691 O O . LEU B 1 13 ? -4.121 -16.094 -54.625 1 28.03 13 LEU B O 1
ATOM 1695 N N . VAL B 1 14 ? -5.887 -15.039 -55 1 26.98 14 VAL B N 1
ATOM 1696 C CA . VAL B 1 14 ? -5.594 -13.867 -54.188 1 26.98 14 VAL B CA 1
ATOM 1697 C C . VAL B 1 14 ? -5.477 -14.281 -52.719 1 26.98 14 VAL B C 1
ATOM 1699 O O . VAL B 1 14 ? -6.391 -14.898 -52.156 1 26.98 14 VAL B O 1
ATOM 1702 N N . ALA B 1 15 ? -4.293 -14.531 -52.281 1 24.34 15 ALA B N 1
ATOM 1703 C CA . ALA B 1 15 ? -3.91 -14.75 -50.906 1 24.34 15 ALA B CA 1
ATOM 1704 C C . ALA B 1 15 ? -4.691 -13.828 -49.969 1 24.34 15 ALA B C 1
ATOM 1706 O O . ALA B 1 15 ? -4.742 -12.617 -50.188 1 24.34 15 ALA B O 1
ATOM 1707 N N . ALA B 1 16 ? -5.852 -14.203 -49.469 1 24.5 16 ALA B N 1
ATOM 1708 C CA . ALA B 1 16 ? -6.582 -13.57 -48.375 1 24.5 16 ALA B CA 1
ATOM 1709 C C . ALA B 1 16 ? -5.621 -12.914 -47.375 1 24.5 16 ALA B C 1
ATOM 1711 O O . ALA B 1 16 ? -4.801 -13.594 -46.75 1 24.5 16 ALA B O 1
ATOM 1712 N N . GLN B 1 17 ? -5.117 -11.742 -47.625 1 25.31 17 GLN B N 1
ATOM 1713 C CA . GLN B 1 17 ? -4.449 -10.859 -46.688 1 25.31 17 GLN B CA 1
ATOM 1714 C C . GLN B 1 17 ? -5.094 -10.938 -45.312 1 25.31 17 GLN B C 1
ATOM 1716 O O . GLN B 1 17 ? -6.305 -10.742 -45.188 1 25.31 17 GLN B O 1
ATOM 1721 N N . GLN B 1 18 ? -4.652 -11.766 -44.469 1 25.16 18 GLN B N 1
ATOM 1722 C CA . GLN B 1 18 ? -4.988 -11.93 -43.062 1 25.16 18 GLN B CA 1
ATOM 1723 C C . GLN B 1 18 ? -5.223 -10.578 -42.406 1 25.16 18 GLN B C 1
ATOM 1725 O O . GLN B 1 18 ? -4.332 -9.727 -42.375 1 25.16 18 GLN B O 1
ATOM 1730 N N . PHE B 1 19 ? -6.332 -9.969 -42.531 1 24.56 19 PHE B N 1
ATOM 1731 C CA . PHE B 1 19 ? -6.797 -8.875 -41.688 1 24.56 19 PHE B CA 1
ATOM 1732 C C . PHE B 1 19 ? -6.355 -9.078 -40.25 1 24.56 19 PHE B C 1
ATOM 1734 O O . PHE B 1 19 ? -6.836 -9.992 -39.562 1 24.56 19 PHE B O 1
ATOM 1741 N N . ARG B 1 20 ? -5.133 -8.781 -39.875 1 26.5 20 ARG B N 1
ATOM 1742 C CA . ARG B 1 20 ? -4.699 -8.625 -38.5 1 26.5 20 ARG B CA 1
ATOM 1743 C C . ARG B 1 20 ? -5.766 -7.922 -37.656 1 26.5 20 ARG B C 1
ATOM 1745 O O . ARG B 1 20 ? -6.227 -6.836 -38.031 1 26.5 20 ARG B O 1
ATOM 1752 N N . SER B 1 21 ? -6.617 -8.625 -37.031 1 27.2 21 SER B N 1
ATOM 1753 C CA . SER B 1 21 ? -7.703 -8.203 -36.156 1 27.2 21 SER B CA 1
ATOM 1754 C C . SER B 1 21 ? -7.324 -6.945 -35.375 1 27.2 21 SER B C 1
ATOM 1756 O O . SER B 1 21 ? -6.223 -6.855 -34.844 1 27.2 21 SER B O 1
ATOM 1758 N N . ALA B 1 22 ? -7.73 -5.84 -35.75 1 26.95 22 ALA B N 1
ATOM 1759 C CA . ALA B 1 22 ? -7.785 -4.566 -35.031 1 26.95 22 ALA B CA 1
ATOM 1760 C C . ALA B 1 22 ? -8.07 -4.777 -33.562 1 26.95 22 ALA B C 1
ATOM 1762 O O . ALA B 1 22 ? -9.18 -5.16 -33.188 1 26.95 22 ALA B O 1
ATOM 1763 N N . ARG B 1 23 ? -7.082 -5.137 -32.781 1 31.47 23 ARG B N 1
ATOM 1764 C CA . ARG B 1 23 ? -7.242 -5.254 -31.328 1 31.47 23 ARG B CA 1
ATOM 1765 C C . ARG B 1 23 ? -8.086 -4.113 -30.781 1 31.47 23 ARG B C 1
ATOM 1767 O O . ARG B 1 23 ? -7.859 -2.949 -31.109 1 31.47 23 ARG B O 1
ATOM 1774 N N . LEU B 1 24 ? -9.297 -4.293 -30.547 1 30.19 24 LEU B N 1
ATOM 1775 C CA . LEU B 1 24 ? -10.281 -3.334 -30.062 1 30.19 24 LEU B CA 1
ATOM 1776 C C . LEU B 1 24 ? -9.695 -2.453 -28.969 1 30.19 24 LEU B C 1
ATOM 1778 O O . LEU B 1 24 ? -8.961 -2.939 -28.094 1 30.19 24 LEU B O 1
ATOM 1782 N N . ALA B 1 25 ? -9.75 -1.145 -28.969 1 33.94 25 ALA B N 1
ATOM 1783 C CA . ALA B 1 25 ? -9.398 -0.031 -28.094 1 33.94 25 ALA B CA 1
ATOM 1784 C C . ALA B 1 25 ? -9.758 -0.342 -26.641 1 33.94 25 ALA B C 1
ATOM 1786 O O . ALA B 1 25 ? -9.227 0.277 -25.719 1 33.94 25 ALA B O 1
ATOM 1787 N N . SER B 1 26 ? -10.781 -1.088 -26.297 1 36.41 26 SER B N 1
ATOM 1788 C CA . SER B 1 26 ? -11.305 -1.494 -25 1 36.41 26 SER B CA 1
ATOM 1789 C C . SER B 1 26 ? -10.367 -2.477 -24.297 1 36.41 26 SER B C 1
ATOM 1791 O O . SER B 1 26 ? -10.664 -2.969 -23.219 1 36.41 26 SER B O 1
ATOM 1793 N N . GLU B 1 27 ? -9.438 -3.148 -24.906 1 40.66 27 GLU B N 1
ATOM 1794 C CA . GLU B 1 27 ? -8.578 -4.199 -24.375 1 40.66 27 GLU B CA 1
ATOM 1795 C C . GLU B 1 27 ? -7.492 -3.619 -23.484 1 40.66 27 GLU B C 1
ATOM 1797 O O . GLU B 1 27 ? -6.977 -2.529 -23.734 1 40.66 27 GLU B O 1
ATOM 1802 N N . LEU B 1 28 ? -7.539 -3.848 -22.078 1 47.47 28 LEU B N 1
ATOM 1803 C CA . LEU B 1 28 ? -6.402 -3.537 -21.219 1 47.47 28 LEU B CA 1
ATOM 1804 C C . LEU B 1 28 ? -5.102 -3.555 -22.016 1 47.47 28 LEU B C 1
ATOM 1806 O O . LEU B 1 28 ? -4.969 -4.312 -22.984 1 47.47 28 LEU B O 1
ATOM 1810 N N . PRO B 1 29 ? -4.43 -2.479 -22.047 1 51.12 29 PRO B N 1
ATOM 1811 C CA . PRO B 1 29 ? -3.131 -2.645 -22.703 1 51.12 29 PRO B CA 1
ATOM 1812 C C . PRO B 1 29 ? -2.533 -4.035 -22.484 1 51.12 29 PRO B C 1
ATOM 1814 O O . PRO B 1 29 ? -2.777 -4.656 -21.453 1 51.12 29 PRO B O 1
ATOM 1817 N N . GLY B 1 30 ? -2.496 -4.805 -23.484 1 62.34 30 GLY B N 1
ATOM 1818 C CA . GLY B 1 30 ? -1.968 -6.16 -23.438 1 62.34 30 GLY B CA 1
ATOM 1819 C C . GLY B 1 30 ? -0.803 -6.312 -22.484 1 62.34 30 GLY B C 1
ATOM 1820 O O . GLY B 1 30 ? -0.014 -5.379 -22.297 1 62.34 30 GLY B O 1
ATOM 1821 N N . GLU B 1 31 ? -1.036 -7.055 -21.281 1 73.88 31 GLU B N 1
ATOM 1822 C CA . GLU B 1 31 ? 0.061 -7.426 -20.406 1 73.88 31 GLU B CA 1
ATOM 1823 C C . GLU B 1 31 ? 1.34 -7.699 -21.188 1 73.88 31 GLU B C 1
ATOM 1825 O O . GLU B 1 31 ? 1.288 -8.234 -22.297 1 73.88 31 GLU B O 1
ATOM 1830 N N . ASN B 1 32 ? 2.391 -6.961 -20.672 1 78.38 32 ASN B N 1
ATOM 1831 C CA . ASN B 1 32 ? 3.699 -7.223 -21.266 1 78.38 32 ASN B CA 1
ATOM 1832 C C . ASN B 1 32 ? 4.285 -8.539 -20.766 1 78.38 32 ASN B C 1
ATOM 1834 O O . ASN B 1 32 ? 5.32 -8.555 -20.094 1 78.38 32 ASN B O 1
ATOM 1838 N N . LEU B 1 33 ? 3.756 -9.633 -21.203 1 83 33 LEU B N 1
ATOM 1839 C CA . LEU B 1 33 ? 4.18 -10.953 -20.75 1 83 33 LEU B CA 1
ATOM 1840 C C . LEU B 1 33 ? 5.586 -11.273 -21.234 1 83 33 LEU B C 1
ATOM 1842 O O . LEU B 1 33 ? 6.258 -12.141 -20.688 1 83 33 LEU B O 1
ATOM 1846 N N . GLY B 1 34 ? 6.02 -10.555 -22.188 1 87.62 34 GLY B N 1
ATOM 1847 C CA . GLY B 1 34 ? 7.375 -10.703 -22.688 1 87.62 34 GLY B CA 1
ATOM 1848 C C . GLY B 1 34 ? 8.438 -10.383 -21.656 1 87.62 34 GLY B C 1
ATOM 1849 O O . GLY B 1 34 ? 9.594 -10.773 -21.797 1 87.62 34 GLY B O 1
ATOM 1850 N N . ASP B 1 35 ? 8.008 -9.688 -20.625 1 93.69 35 ASP B N 1
ATOM 1851 C CA . ASP B 1 35 ? 8.93 -9.344 -19.547 1 93.69 35 ASP B CA 1
ATOM 1852 C C . ASP B 1 35 ? 9.422 -10.594 -18.828 1 93.69 35 ASP B C 1
ATOM 1854 O O . ASP B 1 35 ? 10.43 -10.547 -18.109 1 93.69 35 ASP B O 1
ATOM 1858 N N . PHE B 1 36 ? 8.766 -11.734 -19 1 95.06 36 PHE B N 1
ATOM 1859 C CA . PHE B 1 36 ? 9.117 -12.953 -18.297 1 95.06 36 PHE B CA 1
ATOM 1860 C C . PHE B 1 36 ? 9.992 -13.852 -19.156 1 95.06 36 PHE B C 1
ATOM 1862 O O . PHE B 1 36 ? 10.602 -14.805 -18.656 1 95.06 36 PHE B O 1
ATOM 1869 N N . ASP B 1 37 ? 10.141 -13.617 -20.391 1 92.81 37 ASP B N 1
ATOM 1870 C CA . ASP B 1 37 ? 10.664 -14.555 -21.391 1 92.81 37 ASP B CA 1
ATOM 1871 C C . ASP B 1 37 ? 12.125 -14.891 -21.109 1 92.81 37 ASP B C 1
ATOM 1873 O O . ASP B 1 37 ? 12.539 -16.047 -21.234 1 92.81 37 ASP B O 1
ATOM 1877 N N . ASP B 1 38 ? 12.852 -13.891 -20.688 1 93.81 38 ASP B N 1
ATOM 1878 C CA . ASP B 1 38 ? 14.289 -14.086 -20.547 1 93.81 38 ASP B CA 1
ATOM 1879 C C . ASP B 1 38 ? 14.648 -14.461 -19.109 1 93.81 38 ASP B C 1
ATOM 1881 O O . ASP B 1 38 ? 15.828 -14.531 -18.75 1 93.81 38 ASP B O 1
ATOM 1885 N N . LEU B 1 39 ? 13.664 -14.734 -18.359 1 97.06 39 LEU B N 1
ATOM 1886 C CA . LEU B 1 39 ? 13.898 -15.117 -16.969 1 97.06 39 LEU B CA 1
ATOM 1887 C C . LEU B 1 39 ? 13.719 -16.609 -16.781 1 97.06 39 LEU B C 1
ATOM 1889 O O . LEU B 1 39 ? 12.594 -17.125 -16.781 1 97.06 39 LEU B O 1
ATOM 1893 N N . GLU B 1 40 ? 14.836 -17.297 -16.516 1 97.19 40 GLU B N 1
ATOM 1894 C CA . GLU B 1 40 ? 14.82 -18.75 -16.422 1 97.19 40 GLU B CA 1
ATOM 1895 C C . GLU B 1 40 ? 13.914 -19.219 -15.281 1 97.19 40 GLU B C 1
ATOM 1897 O O . GLU B 1 40 ? 13.148 -20.156 -15.438 1 97.19 40 GLU B O 1
ATOM 1902 N N . TRP B 1 41 ? 14.031 -18.531 -14.133 1 97.5 41 TRP B N 1
ATOM 1903 C CA . TRP B 1 41 ? 13.234 -18.953 -12.984 1 97.5 41 TRP B CA 1
ATOM 1904 C C . TRP B 1 41 ? 11.742 -18.797 -13.273 1 97.5 41 TRP B C 1
ATOM 1906 O O . TRP B 1 41 ? 10.93 -19.625 -12.867 1 97.5 41 TRP B O 1
ATOM 1916 N N . ALA B 1 42 ? 11.344 -17.719 -13.938 1 97.69 42 ALA B N 1
ATOM 1917 C CA . ALA B 1 42 ? 9.938 -17.5 -14.281 1 97.69 42 ALA B CA 1
ATOM 1918 C C . ALA B 1 42 ? 9.445 -18.531 -15.289 1 97.69 42 ALA B C 1
ATOM 1920 O O . ALA B 1 42 ? 8.359 -19.094 -15.125 1 97.69 42 ALA B O 1
ATOM 1921 N N . GLN B 1 43 ? 10.305 -18.812 -16.234 1 97 43 GLN B N 1
ATOM 1922 C CA . GLN B 1 43 ? 9.938 -19.781 -17.266 1 97 43 GLN B CA 1
ATOM 1923 C C . GLN B 1 43 ? 9.812 -21.188 -16.672 1 97 43 GLN B C 1
ATOM 1925 O O . GLN B 1 43 ? 8.984 -21.969 -17.109 1 97 43 GLN B O 1
ATOM 1930 N N . ALA B 1 44 ? 10.609 -21.484 -15.719 1 96.75 44 ALA B N 1
ATOM 1931 C CA . ALA B 1 44 ? 10.531 -22.781 -15.047 1 96.75 44 ALA B CA 1
ATOM 1932 C C . ALA B 1 44 ? 9.172 -22.969 -14.391 1 96.75 44 ALA B C 1
ATOM 1934 O O . ALA B 1 44 ? 8.633 -24.078 -14.375 1 96.75 44 ALA B O 1
ATOM 1935 N N . ILE B 1 45 ? 8.609 -21.938 -13.852 1 94.62 45 ILE B N 1
ATOM 1936 C CA . ILE B 1 45 ? 7.293 -22 -13.219 1 94.62 45 ILE B CA 1
ATOM 1937 C C . ILE B 1 45 ? 6.211 -22.094 -14.297 1 94.62 45 ILE B C 1
ATOM 1939 O O . ILE B 1 45 ? 5.32 -22.953 -14.211 1 94.62 45 ILE B O 1
ATOM 1943 N N . ILE B 1 46 ? 6.328 -21.281 -15.32 1 94.75 46 ILE B N 1
ATOM 1944 C CA . ILE B 1 46 ? 5.312 -21.141 -16.359 1 94.75 46 ILE B CA 1
ATOM 1945 C C . ILE B 1 46 ? 5.188 -22.453 -17.141 1 94.75 46 ILE B C 1
ATOM 1947 O O . ILE B 1 46 ? 4.086 -22.844 -17.531 1 94.75 46 ILE B O 1
ATOM 1951 N N . ARG B 1 47 ? 6.262 -23.172 -17.203 1 94.75 47 ARG B N 1
ATOM 1952 C CA . ARG B 1 47 ? 6.285 -24.375 -18.031 1 94.75 47 ARG B CA 1
ATOM 1953 C C . ARG B 1 47 ? 6.066 -25.625 -17.188 1 94.75 47 ARG B C 1
ATOM 1955 O O . ARG B 1 47 ? 5.914 -26.734 -17.719 1 94.75 47 ARG B O 1
ATOM 1962 N N . ASP B 1 48 ? 6.129 -25.469 -15.922 1 94.56 48 ASP B N 1
ATOM 1963 C CA . ASP B 1 48 ? 5.957 -26.609 -15.031 1 94.56 48 ASP B CA 1
ATOM 1964 C C . ASP B 1 48 ? 4.492 -27.016 -14.938 1 94.56 48 ASP B C 1
ATOM 1966 O O . ASP B 1 48 ? 3.656 -26.266 -14.445 1 94.56 48 ASP B O 1
ATOM 1970 N N . PRO B 1 49 ? 4.074 -28.234 -15.32 1 92.62 49 PRO B N 1
ATOM 1971 C CA . PRO B 1 49 ? 2.676 -28.672 -15.289 1 92.62 49 PRO B CA 1
ATOM 1972 C C . PRO B 1 49 ? 2.129 -28.797 -13.867 1 92.62 49 PRO B C 1
ATOM 1974 O O . PRO B 1 49 ? 0.915 -28.891 -13.672 1 92.62 49 PRO B O 1
ATOM 1977 N N . ALA B 1 50 ? 2.973 -28.797 -12.945 1 91.38 50 ALA B N 1
ATOM 1978 C CA . ALA B 1 50 ? 2.529 -28.859 -11.562 1 91.38 50 ALA B CA 1
ATOM 1979 C C . ALA B 1 50 ? 1.851 -27.562 -11.141 1 91.38 50 ALA B C 1
ATOM 1981 O O . ALA B 1 50 ? 1.154 -27.516 -10.125 1 91.38 50 ALA B O 1
ATOM 1982 N N . TRP B 1 51 ? 2.131 -26.516 -11.93 1 92.5 51 TRP B N 1
ATOM 1983 C CA . TRP B 1 51 ? 1.509 -25.234 -11.664 1 92.5 51 TRP B CA 1
ATOM 1984 C C . TRP B 1 51 ? 0.352 -24.969 -12.625 1 92.5 51 TRP B C 1
ATOM 1986 O O . TRP B 1 51 ? 0.509 -25.094 -13.844 1 92.5 51 TRP B O 1
ATOM 1996 N N . GLU B 1 52 ? -0.774 -24.688 -12.078 1 91.62 52 GLU B N 1
ATOM 1997 C CA . GLU B 1 52 ? -1.946 -24.297 -12.859 1 91.62 52 GLU B CA 1
ATOM 1998 C C . GLU B 1 52 ? -2.166 -22.797 -12.828 1 91.62 52 GLU B C 1
ATOM 2000 O O . GLU B 1 52 ? -2.277 -22.203 -11.75 1 91.62 52 GLU B O 1
ATOM 2005 N N . GLU B 1 53 ? -2.223 -22.188 -14 1 92.44 53 GLU B N 1
ATOM 2006 C CA . GLU B 1 53 ? -2.502 -20.75 -14.047 1 92.44 53 GLU B CA 1
ATOM 2007 C C . GLU B 1 53 ? -3.928 -20.453 -13.594 1 92.44 53 GLU B C 1
ATOM 2009 O O . GLU B 1 53 ? -4.867 -21.156 -13.969 1 92.44 53 GLU B O 1
ATOM 2014 N N . ILE B 1 54 ? -4.031 -19.5 -12.758 1 89.69 54 ILE B N 1
ATOM 2015 C CA . ILE B 1 54 ? -5.344 -19.078 -12.289 1 89.69 54 ILE B CA 1
ATOM 2016 C C . ILE B 1 54 ? -5.566 -17.609 -12.641 1 89.69 54 ILE B C 1
ATOM 2018 O O . ILE B 1 54 ? -4.605 -16.859 -12.867 1 89.69 54 ILE B O 1
ATOM 2022 N N . PRO B 1 55 ? -6.809 -17.172 -12.719 1 86.19 55 PRO B N 1
ATOM 2023 C CA . PRO B 1 55 ? -7.074 -15.766 -13.031 1 86.19 55 PRO B CA 1
ATOM 2024 C C . PRO B 1 55 ? -6.594 -14.82 -11.938 1 86.19 55 PRO B C 1
ATOM 2026 O O . PRO B 1 55 ? -6.727 -15.125 -10.75 1 86.19 55 PRO B O 1
ATOM 2029 N N . PHE B 1 56 ? -5.969 -13.891 -12.414 1 86.19 56 PHE B N 1
ATOM 2030 C CA . PHE B 1 56 ? -5.707 -12.727 -11.578 1 86.19 56 PHE B CA 1
ATOM 2031 C C . PHE B 1 56 ? -6.773 -11.664 -11.789 1 86.19 56 PHE B C 1
ATOM 2033 O O . PHE B 1 56 ? -6.723 -10.914 -12.766 1 86.19 56 PHE B O 1
ATOM 2040 N N . ALA B 1 57 ? -7.711 -11.57 -10.914 1 74.94 57 ALA B N 1
ATOM 2041 C CA . ALA B 1 57 ? -9.008 -10.922 -11.125 1 74.94 57 ALA B CA 1
ATOM 2042 C C . ALA B 1 57 ? -8.828 -9.492 -11.617 1 74.94 57 ALA B C 1
ATOM 2044 O O . ALA B 1 57 ? -9.555 -9.039 -12.508 1 74.94 57 ALA B O 1
ATOM 2045 N N . SER B 1 58 ? -7.945 -8.828 -11.109 1 74.25 58 SER B N 1
ATOM 2046 C CA . SER B 1 58 ? -7.785 -7.426 -11.484 1 74.25 58 SER B CA 1
ATOM 2047 C C . SER B 1 58 ? -7.352 -7.289 -12.938 1 74.25 58 SER B C 1
ATOM 2049 O O . SER B 1 58 ? -7.469 -6.215 -13.531 1 74.25 58 SER B O 1
ATOM 2051 N N . ARG B 1 59 ? -6.879 -8.359 -13.547 1 72 59 ARG B N 1
ATOM 2052 C CA . ARG B 1 59 ? -6.391 -8.297 -14.922 1 72 59 ARG B CA 1
ATOM 2053 C C . ARG B 1 59 ? -7.434 -8.828 -15.891 1 72 59 ARG B C 1
ATOM 2055 O O . ARG B 1 59 ? -7.234 -8.789 -17.109 1 72 59 ARG B O 1
ATOM 2062 N N . THR B 1 60 ? -8.469 -9.297 -15.328 1 68.38 60 THR B N 1
ATOM 2063 C CA . THR B 1 60 ? -9.492 -9.883 -16.188 1 68.38 60 THR B CA 1
ATOM 2064 C C . THR B 1 60 ? -10.734 -9 -16.234 1 68.38 60 THR B C 1
ATOM 2066 O O . THR B 1 60 ? -11.703 -9.312 -16.938 1 68.38 60 THR B O 1
ATOM 2069 N N . ILE B 1 61 ? -10.641 -8.008 -15.453 1 65.19 61 ILE B N 1
ATOM 2070 C CA . ILE B 1 61 ? -11.789 -7.121 -15.391 1 65.19 61 ILE B CA 1
ATOM 2071 C C . ILE B 1 61 ? -11.734 -6.113 -16.531 1 65.19 61 ILE B C 1
ATOM 2073 O O . ILE B 1 61 ? -10.648 -5.703 -16.953 1 65.19 61 ILE B O 1
ATOM 2077 N N . ALA B 1 62 ? -12.898 -5.883 -16.984 1 59.47 62 ALA B N 1
ATOM 2078 C CA . ALA B 1 62 ? -13.008 -4.906 -18.062 1 59.47 62 ALA B CA 1
ATOM 2079 C C . ALA B 1 62 ? -12.477 -3.543 -17.625 1 59.47 62 ALA B C 1
ATOM 2081 O O . ALA B 1 62 ? -12.633 -3.156 -16.469 1 59.47 62 ALA B O 1
ATOM 2082 N N . ARG B 1 63 ? -11.766 -2.879 -18.438 1 56.66 63 ARG B N 1
ATOM 2083 C CA . ARG B 1 63 ? -11.078 -1.62 -18.156 1 56.66 63 ARG B CA 1
ATOM 2084 C C . ARG B 1 63 ? -12.047 -0.588 -17.594 1 56.66 63 ARG B C 1
ATOM 2086 O O . ARG B 1 63 ? -11.648 0.252 -16.781 1 56.66 63 ARG B O 1
ATOM 2093 N N . ASN B 1 64 ? -13.25 -0.666 -18.062 1 59.03 64 ASN B N 1
ATOM 2094 C CA . ASN B 1 64 ? -14.188 0.364 -17.609 1 59.03 64 ASN B CA 1
ATOM 2095 C C . ASN B 1 64 ? -14.883 -0.039 -16.312 1 59.03 64 ASN B C 1
ATOM 2097 O O . ASN B 1 64 ? -15.773 0.673 -15.836 1 59.03 64 ASN B O 1
ATOM 2101 N N . SER B 1 65 ? -14.297 -1.039 -15.859 1 64.69 65 SER B N 1
ATOM 2102 C CA . SER B 1 65 ? -14.938 -1.472 -14.617 1 64.69 65 SER B CA 1
ATOM 2103 C C . SER B 1 65 ? -14.484 -0.622 -13.438 1 64.69 65 SER B C 1
ATOM 2105 O O . SER B 1 65 ? -13.359 -0.12 -13.422 1 64.69 65 SER B O 1
ATOM 2107 N N . THR B 1 66 ? -15.477 -0.219 -12.656 1 67.62 66 THR B N 1
ATOM 2108 C CA . THR B 1 66 ? -15.188 0.472 -11.406 1 67.62 66 THR B CA 1
ATOM 2109 C C . THR B 1 66 ? -14.688 -0.509 -10.344 1 67.62 66 THR B C 1
ATOM 2111 O O . THR B 1 66 ? -14.328 -0.105 -9.242 1 67.62 66 THR B O 1
ATOM 2114 N N . MET B 1 67 ? -14.562 -1.714 -10.867 1 76.88 67 MET B N 1
ATOM 2115 C CA . MET B 1 67 ? -14.141 -2.73 -9.906 1 76.88 67 MET B CA 1
ATOM 2116 C C . MET B 1 67 ? -12.625 -2.758 -9.773 1 76.88 67 MET B C 1
ATOM 2118 O O . MET B 1 67 ? -11.906 -2.732 -10.773 1 76.88 67 MET B O 1
ATOM 2122 N N . GLN B 1 68 ? -12.094 -2.77 -8.562 1 87.75 68 GLN B N 1
ATOM 2123 C CA . GLN B 1 68 ? -10.68 -2.928 -8.242 1 87.75 68 GLN B CA 1
ATOM 2124 C C . GLN B 1 68 ? -9.828 -1.947 -9.039 1 87.75 68 GLN B C 1
ATOM 2126 O O . GLN B 1 68 ? -8.805 -2.332 -9.617 1 87.75 68 GLN B O 1
ATOM 2131 N N . SER B 1 69 ? -10.281 -0.74 -9.141 1 92.38 69 SER B N 1
ATOM 2132 C CA . SER B 1 69 ? -9.664 0.24 -10.031 1 92.38 69 SER B CA 1
ATOM 2133 C C . SER B 1 69 ? -8.188 0.427 -9.711 1 92.38 69 SER B C 1
ATOM 2135 O O . SER B 1 69 ? -7.383 0.716 -10.602 1 92.38 69 SER B O 1
ATOM 2137 N N . LEU B 1 70 ? -7.777 0.265 -8.508 1 95.81 70 LEU B N 1
ATOM 2138 C CA . LEU B 1 70 ? -6.352 0.405 -8.234 1 95.81 70 LEU B CA 1
ATOM 2139 C C . LEU B 1 70 ? -5.535 -0.565 -9.078 1 95.81 70 LEU B C 1
ATOM 2141 O O . LEU B 1 70 ? -4.609 -0.154 -9.781 1 95.81 70 LEU B O 1
ATOM 2145 N N . PHE B 1 71 ? -5.91 -1.818 -9.062 1 94.62 71 PHE B N 1
ATOM 2146 C CA . PHE B 1 71 ? -5.086 -2.826 -9.719 1 94.62 71 PHE B CA 1
ATOM 2147 C C . PHE B 1 71 ? -5.52 -3.018 -11.172 1 94.62 71 PHE B C 1
ATOM 2149 O O . PHE B 1 71 ? -4.719 -3.438 -12.008 1 94.62 71 PHE B O 1
ATOM 2156 N N . SER B 1 72 ? -6.77 -2.703 -11.484 1 91.5 72 SER B N 1
ATOM 2157 C CA . SER B 1 72 ? -7.238 -2.955 -12.836 1 91.5 72 SER B CA 1
ATOM 2158 C C . SER B 1 72 ? -7.035 -1.735 -13.734 1 91.5 72 SER B C 1
ATOM 2160 O O . SER B 1 72 ? -7.113 -1.835 -14.961 1 91.5 72 SER B O 1
ATOM 2162 N N . ARG B 1 73 ? -6.699 -0.614 -13.125 1 91.5 73 ARG B N 1
ATOM 2163 C CA . ARG B 1 73 ? -6.559 0.599 -13.922 1 91.5 73 ARG B CA 1
ATOM 2164 C C . ARG B 1 73 ? -5.316 1.381 -13.516 1 91.5 73 ARG B C 1
ATOM 2166 O O . ARG B 1 73 ? -4.359 1.483 -14.289 1 91.5 73 ARG B O 1
ATOM 2173 N N . THR B 1 74 ? -5.273 1.838 -12.367 1 94.38 74 THR B N 1
ATOM 2174 C CA . THR B 1 74 ? -4.195 2.711 -11.922 1 94.38 74 THR B CA 1
ATOM 2175 C C . THR B 1 74 ? -2.854 1.986 -11.977 1 94.38 74 THR B C 1
ATOM 2177 O O . THR B 1 74 ? -1.854 2.553 -12.43 1 94.38 74 THR B O 1
ATOM 2180 N N . PHE B 1 75 ? -2.865 0.685 -11.523 1 95 75 PHE B N 1
ATOM 2181 C CA . PHE B 1 75 ? -1.646 -0.115 -11.539 1 95 75 PHE B CA 1
ATOM 2182 C C . PHE B 1 75 ? -1.562 -0.95 -12.812 1 95 75 PHE B C 1
ATOM 2184 O O . PHE B 1 75 ? -0.697 -1.82 -12.93 1 95 75 PHE B O 1
ATOM 2191 N N . ALA B 1 76 ? -2.447 -0.738 -13.68 1 91.75 76 ALA B N 1
ATOM 2192 C CA . ALA B 1 76 ? -2.449 -1.534 -14.898 1 91.75 76 ALA B CA 1
ATOM 2193 C C . ALA B 1 76 ? -2.006 -0.699 -16.094 1 91.75 76 ALA B C 1
ATOM 2195 O O . ALA B 1 76 ? -2.783 -0.472 -17.031 1 91.75 76 ALA B O 1
ATOM 2196 N N . THR B 1 77 ? -0.782 -0.294 -16.047 1 91.12 77 THR B N 1
ATOM 2197 C CA . THR B 1 77 ? -0.199 0.476 -17.156 1 91.12 77 THR B CA 1
ATOM 2198 C C . THR B 1 77 ? 1.157 -0.096 -17.547 1 91.12 77 THR B C 1
ATOM 2200 O O . THR B 1 77 ? 1.688 -0.98 -16.875 1 91.12 77 THR B O 1
ATOM 2203 N N . LEU B 1 78 ? 1.75 0.441 -18.594 1 91.38 78 LEU B N 1
ATOM 2204 C CA . LEU B 1 78 ? 3.051 -0.013 -19.062 1 91.38 78 LEU B CA 1
ATOM 2205 C C . LEU B 1 78 ? 4.168 0.48 -18.156 1 91.38 78 LEU B C 1
ATOM 2207 O O . LEU B 1 78 ? 5.305 0.004 -18.234 1 91.38 78 LEU B O 1
ATOM 2211 N N . ASP B 1 79 ? 3.846 1.383 -17.203 1 93.81 79 ASP B N 1
ATOM 2212 C CA . ASP B 1 79 ? 4.879 1.925 -16.328 1 93.81 79 ASP B CA 1
ATOM 2213 C C . ASP B 1 79 ? 4.613 1.555 -14.867 1 93.81 79 ASP B C 1
ATOM 2215 O O . ASP B 1 79 ? 5.27 2.07 -13.961 1 93.81 79 ASP B O 1
ATOM 2219 N N . THR B 1 80 ? 3.619 0.781 -14.625 1 95.94 80 THR B N 1
ATOM 2220 C CA . THR B 1 80 ? 3.334 0.286 -13.281 1 95.94 80 THR B CA 1
ATOM 2221 C C . THR B 1 80 ? 3.414 -1.237 -13.234 1 95.94 80 THR B C 1
ATOM 2223 O O . THR B 1 80 ? 4.496 -1.812 -13.359 1 95.94 80 THR B O 1
ATOM 2226 N N . LEU B 1 81 ? 2.328 -1.927 -12.969 1 96.75 81 LEU B N 1
ATOM 2227 C CA . LEU B 1 81 ? 2.346 -3.379 -13.109 1 96.75 81 LEU B CA 1
ATOM 2228 C C . LEU B 1 81 ? 2.17 -3.787 -14.57 1 96.75 81 LEU B C 1
ATOM 2230 O O . LEU B 1 81 ? 1.045 -3.836 -15.07 1 96.75 81 LEU B O 1
ATOM 2234 N N . ARG B 1 82 ? 3.244 -4.16 -15.125 1 95.38 82 ARG B N 1
ATOM 2235 C CA . ARG B 1 82 ? 3.293 -4.355 -16.578 1 95.38 82 ARG B CA 1
ATOM 2236 C C . ARG B 1 82 ? 2.709 -5.707 -16.969 1 95.38 82 ARG B C 1
ATOM 2238 O O . ARG B 1 82 ? 2.172 -5.863 -18.062 1 95.38 82 ARG B O 1
ATOM 2245 N N . ALA B 1 83 ? 2.875 -6.641 -16.141 1 94.06 83 ALA B N 1
ATOM 2246 C CA . ALA B 1 83 ? 2.357 -7.992 -16.344 1 94.06 83 ALA B CA 1
ATOM 2247 C C . ALA B 1 83 ? 2.191 -8.727 -15.023 1 94.06 83 ALA B C 1
ATOM 2249 O O . ALA B 1 83 ? 3.002 -8.562 -14.109 1 94.06 83 ALA B O 1
ATOM 2250 N N . CYS B 1 84 ? 1.178 -9.453 -14.93 1 94.94 84 CYS B N 1
ATOM 2251 C CA . CYS B 1 84 ? 0.904 -10.297 -13.773 1 94.94 84 CYS B CA 1
ATOM 2252 C C . CYS B 1 84 ? 0.391 -11.672 -14.211 1 94.94 84 CYS B C 1
ATOM 2254 O O . CYS B 1 84 ? -0.524 -11.758 -15.031 1 94.94 84 CYS B O 1
ATOM 2256 N N . GLN B 1 85 ? 0.958 -12.742 -13.625 1 94.38 85 GLN B N 1
ATOM 2257 C CA . GLN B 1 85 ? 0.459 -14.102 -13.805 1 94.38 85 GLN B CA 1
ATOM 2258 C C . GLN B 1 85 ? 0.418 -14.859 -12.484 1 94.38 85 GLN B C 1
ATOM 2260 O O . GLN B 1 85 ? 1.417 -14.906 -11.758 1 94.38 85 GLN B O 1
ATOM 2265 N N . ALA B 1 86 ? -0.681 -15.406 -12.242 1 95.06 86 ALA B N 1
ATOM 2266 C CA . ALA B 1 86 ? -0.87 -16.141 -10.992 1 95.06 86 ALA B CA 1
ATOM 2267 C C . ALA B 1 86 ? -0.991 -17.641 -11.242 1 95.06 86 ALA B C 1
ATOM 2269 O O . ALA B 1 86 ? -1.548 -18.062 -12.258 1 95.06 86 ALA B O 1
ATOM 2270 N N . PHE B 1 87 ? -0.456 -18.406 -10.289 1 93.88 87 PHE B N 1
ATOM 2271 C CA . PHE B 1 87 ? -0.473 -19.859 -10.375 1 93.88 87 PHE B CA 1
ATOM 2272 C C . PHE B 1 87 ? -0.786 -20.484 -9.023 1 93.88 87 PHE B C 1
ATOM 2274 O O . PHE B 1 87 ? -0.529 -19.875 -7.98 1 93.88 87 PHE B O 1
ATOM 2281 N N . THR B 1 88 ? -1.385 -21.656 -9.031 1 92.62 88 THR B N 1
ATOM 2282 C CA . THR B 1 88 ? -1.546 -22.5 -7.855 1 92.62 88 THR B CA 1
ATOM 2283 C C . THR B 1 88 ? -1.09 -23.922 -8.148 1 92.62 88 THR B C 1
ATOM 2285 O O . THR B 1 88 ? -1.045 -24.344 -9.305 1 92.62 88 THR B O 1
ATOM 2288 N N . LYS B 1 89 ? -0.606 -24.594 -7.066 1 83.81 89 LYS B N 1
ATOM 2289 C CA . LYS B 1 89 ? -0.192 -25.969 -7.301 1 83.81 89 LYS B CA 1
ATOM 2290 C C . LYS B 1 89 ? -1.395 -26.859 -7.605 1 83.81 89 LYS B C 1
ATOM 2292 O O . LYS B 1 89 ? -2.445 -26.734 -6.973 1 83.81 89 LYS B O 1
ATOM 2297 N N . SER B 1 90 ? -1.247 -27.672 -8.648 1 65.62 90 SER B N 1
ATOM 2298 C CA . SER B 1 90 ? -2.256 -28.641 -9.062 1 65.62 90 SER B CA 1
ATOM 2299 C C . SER B 1 90 ? -2.479 -29.688 -7.988 1 65.62 90 SER B C 1
ATOM 2301 O O . SER B 1 90 ? -1.5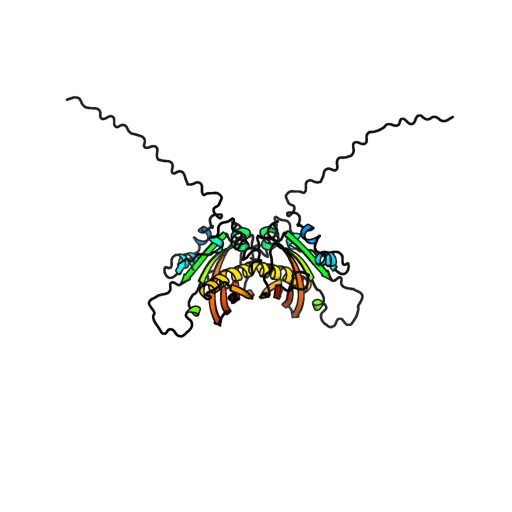38 -30.094 -7.297 1 65.62 90 SER B O 1
ATOM 2303 N N . ARG B 1 91 ? -3.607 -29.688 -7.281 1 54.91 91 ARG B N 1
ATOM 2304 C CA . ARG B 1 91 ? -3.928 -30.75 -6.32 1 54.91 91 ARG B CA 1
ATOM 2305 C C . ARG B 1 91 ? -3.637 -32.125 -6.902 1 54.91 91 ARG B C 1
ATOM 2307 O O . ARG B 1 91 ? -4.027 -32.438 -8.031 1 54.91 91 ARG B O 1
ATOM 2314 N N . ASP B 1 92 ? -2.559 -32.688 -6.562 1 49.09 92 ASP B N 1
ATOM 2315 C CA . ASP B 1 92 ? -2.641 -34.125 -6.809 1 49.09 92 ASP B CA 1
ATOM 2316 C C . ASP B 1 92 ? -3.883 -34.719 -6.156 1 49.09 92 ASP B C 1
ATOM 2318 O O . ASP B 1 92 ? -4.027 -34.688 -4.93 1 49.09 92 ASP B O 1
ATOM 2322 N N . THR B 1 93 ? -4.988 -34.781 -6.789 1 43.16 93 THR B N 1
ATOM 2323 C CA . THR B 1 93 ? -6.227 -35.438 -6.371 1 43.16 93 THR B CA 1
ATOM 2324 C C . THR B 1 93 ? -5.941 -36.781 -5.727 1 43.16 93 THR B C 1
ATOM 2326 O O . THR B 1 93 ? -6.832 -37.406 -5.148 1 43.16 93 THR B O 1
ATOM 2329 N N . ASN B 1 94 ? -4.883 -37.562 -6.121 1 41.72 94 ASN B N 1
ATOM 2330 C CA . ASN B 1 94 ? -4.801 -38.938 -5.68 1 41.72 94 ASN B CA 1
ATOM 2331 C C . ASN B 1 94 ? -4.398 -39.062 -4.211 1 41.72 94 ASN B C 1
ATOM 2333 O O . ASN B 1 94 ? -4.254 -40.156 -3.676 1 41.72 94 ASN B O 1
ATOM 2337 N N . SER B 1 95 ? -3.555 -38.375 -3.615 1 44.03 95 SER B N 1
ATOM 2338 C CA . SER B 1 95 ? -3.213 -38.75 -2.248 1 44.03 95 SER B CA 1
ATOM 2339 C C . SER B 1 95 ? -4.398 -38.562 -1.308 1 44.03 95 SER B C 1
ATOM 2341 O O . SER B 1 95 ? -4.773 -37.438 -1 1 44.03 95 SER B O 1
ATOM 2343 N N . LYS B 1 96 ? -5.379 -39.469 -1.243 1 39.19 96 LYS B N 1
ATOM 2344 C CA . LYS B 1 96 ? -6.422 -39.781 -0.278 1 39.19 96 LYS B CA 1
ATOM 2345 C C . LYS B 1 96 ? -5.941 -39.562 1.152 1 39.19 96 LYS B C 1
ATOM 2347 O O . LYS B 1 96 ? -6.547 -40.062 2.104 1 39.19 96 LYS B O 1
ATOM 2352 N N . GLU B 1 97 ? -4.648 -39.719 1.495 1 42.59 97 GLU B N 1
ATOM 2353 C CA . GLU B 1 97 ? -4.445 -39.781 2.938 1 42.59 97 GLU B CA 1
ATOM 2354 C C . GLU B 1 97 ? -5.375 -38.844 3.682 1 42.59 97 GLU B C 1
ATOM 2356 O O . GLU B 1 97 ? -5.883 -37.875 3.096 1 42.59 97 GLU B O 1
ATOM 2361 N N . ALA B 1 98 ? -5.609 -39.25 5.113 1 38.97 98 ALA B N 1
ATOM 2362 C CA . ALA B 1 98 ? -6.402 -38.75 6.23 1 38.97 98 ALA B CA 1
ATOM 2363 C C . ALA B 1 98 ? -6.273 -37.25 6.352 1 38.97 98 ALA B C 1
ATOM 2365 O O . ALA B 1 98 ? -5.25 -36.719 6.812 1 38.97 98 ALA B O 1
ATOM 2366 N N . SER B 1 99 ? -6.656 -36.531 5.449 1 40.28 99 SER B N 1
ATOM 2367 C CA . SER B 1 99 ? -6.676 -35.062 5.48 1 40.28 99 SER B CA 1
ATOM 2368 C C . SER B 1 99 ? -7.254 -34.562 6.797 1 40.28 99 SER B C 1
ATOM 2370 O O . SER B 1 99 ? -8.438 -34.219 6.867 1 40.28 99 SER B O 1
ATOM 2372 N N . GLY B 1 100 ? -7.188 -35.25 7.785 1 36.72 100 GLY B N 1
ATOM 2373 C CA . GLY B 1 100 ? -7.617 -34.438 8.906 1 36.72 100 GLY B CA 1
ATOM 2374 C C . GLY B 1 100 ? -7.129 -33 8.812 1 36.72 100 GLY B C 1
ATOM 2375 O O . GLY B 1 100 ? -7.695 -32.125 9.453 1 36.72 100 GLY B O 1
ATOM 2376 N N . ALA B 1 101 ? -5.793 -32.938 9.117 1 41.38 101 ALA B N 1
ATOM 2377 C CA . ALA B 1 101 ? -5.211 -31.609 9.148 1 41.38 101 ALA B CA 1
ATOM 2378 C C . ALA B 1 101 ? -5.633 -30.797 7.93 1 41.38 101 ALA B C 1
ATOM 2380 O O . ALA B 1 101 ? -5.598 -31.281 6.801 1 41.38 101 ALA B O 1
ATOM 2381 N N . SER B 1 102 ? -6.238 -29.5 8.047 1 43.94 102 SER B N 1
ATOM 2382 C CA . SER B 1 102 ? -7.105 -28.625 7.27 1 43.94 102 SER B CA 1
ATOM 2383 C C . SER B 1 102 ? -6.559 -28.406 5.863 1 43.94 102 SER B C 1
ATOM 2385 O O . SER B 1 102 ? -5.379 -28.078 5.695 1 43.94 102 SER B O 1
ATOM 2387 N N . ASP B 1 103 ? -7.016 -29.031 4.789 1 45.56 103 ASP B N 1
ATOM 2388 C CA . ASP B 1 103 ? -6.965 -28.859 3.34 1 45.56 103 ASP B CA 1
ATOM 2389 C C . ASP B 1 103 ? -6.57 -27.438 2.965 1 45.56 103 ASP B C 1
ATOM 2391 O O . ASP B 1 103 ? -6.082 -27.188 1.86 1 45.56 103 ASP B O 1
ATOM 2395 N N . TYR B 1 104 ? -6.941 -26.547 3.859 1 47.72 104 TYR B N 1
ATOM 2396 C CA . TYR B 1 104 ? -6.75 -25.125 3.543 1 47.72 104 TYR B CA 1
ATOM 2397 C C . TYR B 1 104 ? -5.27 -24.797 3.439 1 47.72 104 TYR B C 1
ATOM 2399 O O . TYR B 1 104 ? -4.883 -23.891 2.684 1 47.72 104 TYR B O 1
ATOM 2407 N N . MET B 1 105 ? -4.43 -25.562 4.344 1 49.34 105 MET B N 1
ATOM 2408 C CA . MET B 1 105 ? -3.027 -25.188 4.508 1 49.34 105 MET B CA 1
ATOM 2409 C C . MET B 1 105 ? -2.242 -25.453 3.227 1 49.34 105 MET B C 1
ATOM 2411 O O . MET B 1 105 ? -1.108 -25 3.08 1 49.34 105 MET B O 1
ATOM 2415 N N . LYS B 1 106 ? -2.879 -26.188 2.236 1 56.31 106 LYS B N 1
ATOM 2416 C CA . LYS B 1 106 ? -1.908 -26.75 1.298 1 56.31 106 LYS B CA 1
ATOM 2417 C C . LYS B 1 106 ? -1.928 -26 -0.026 1 56.31 106 LYS B C 1
ATOM 2419 O O . LYS B 1 106 ? -1.13 -26.281 -0.922 1 56.31 106 LYS B O 1
ATOM 2424 N N . ASN B 1 107 ? -2.824 -24.875 -0.061 1 73.5 107 ASN B N 1
ATOM 2425 C CA . ASN B 1 107 ? -2.795 -24.422 -1.448 1 73.5 107 ASN B CA 1
ATOM 2426 C C . ASN B 1 107 ? -1.929 -23.188 -1.614 1 73.5 107 ASN B C 1
ATOM 2428 O O . ASN B 1 107 ? -2.266 -22.109 -1.102 1 73.5 107 ASN B O 1
ATOM 2432 N N . GLU B 1 108 ? -0.713 -23.406 -2.037 1 89.19 108 GLU B N 1
ATOM 2433 C CA . GLU B 1 108 ? 0.247 -22.359 -2.381 1 89.19 108 GLU B CA 1
ATOM 2434 C C . GLU B 1 108 ? -0.172 -21.625 -3.648 1 89.19 108 GLU B C 1
ATOM 2436 O O . GLU B 1 108 ? -0.61 -22.25 -4.617 1 89.19 108 GLU B O 1
ATOM 2441 N N . ILE B 1 109 ? -0.199 -20.359 -3.52 1 94.44 109 ILE B N 1
ATOM 2442 C CA . ILE B 1 109 ? -0.398 -19.484 -4.676 1 94.44 109 ILE B CA 1
ATOM 2443 C C . ILE B 1 109 ? 0.864 -18.672 -4.934 1 94.44 109 ILE B C 1
ATOM 2445 O O . ILE B 1 109 ? 1.479 -18.156 -3.994 1 94.44 109 ILE B O 1
ATOM 2449 N N . ILE B 1 110 ? 1.257 -18.625 -6.184 1 96.31 110 ILE B N 1
ATOM 2450 C CA . ILE B 1 110 ? 2.377 -17.766 -6.535 1 96.31 110 ILE B CA 1
ATOM 2451 C C . ILE B 1 110 ? 1.954 -16.797 -7.637 1 96.31 110 ILE B C 1
ATOM 2453 O O . ILE B 1 110 ? 1.104 -17.125 -8.469 1 96.31 110 ILE B O 1
ATOM 2457 N N . VAL B 1 111 ? 2.523 -15.633 -7.621 1 97.31 111 VAL B N 1
ATOM 2458 C CA . VAL B 1 111 ? 2.258 -14.617 -8.633 1 97.31 111 VAL B CA 1
ATOM 2459 C C . VAL B 1 111 ? 3.578 -14.055 -9.156 1 97.31 111 VAL B C 1
ATOM 2461 O O . VAL B 1 111 ? 4.445 -13.648 -8.375 1 97.31 111 VAL B O 1
ATOM 2464 N N . ILE B 1 112 ? 3.742 -14.086 -10.477 1 97.81 112 ILE B N 1
ATOM 2465 C CA . ILE B 1 112 ? 4.848 -13.414 -11.148 1 97.81 112 ILE B CA 1
ATOM 2466 C C . ILE B 1 112 ? 4.41 -12.023 -11.609 1 97.81 112 ILE B C 1
ATOM 2468 O O . ILE B 1 112 ? 3.412 -11.891 -12.32 1 97.81 112 ILE B O 1
ATOM 2472 N N . ILE B 1 113 ? 5.188 -11.023 -11.188 1 98.25 113 ILE B N 1
ATOM 2473 C CA . ILE B 1 113 ? 4.754 -9.656 -11.461 1 98.25 113 ILE B CA 1
ATOM 2474 C C . ILE B 1 113 ? 5.918 -8.852 -12.039 1 98.25 113 ILE B C 1
ATOM 2476 O O . ILE B 1 113 ? 7.027 -8.875 -11.5 1 98.25 113 ILE B O 1
ATOM 2480 N N . SER B 1 114 ? 5.637 -8.156 -13.133 1 98.25 114 SER B N 1
ATOM 2481 C CA . SER B 1 114 ? 6.586 -7.211 -13.711 1 98.25 114 SER B CA 1
ATOM 2482 C C . SER B 1 114 ? 6.332 -5.797 -13.203 1 98.25 114 SER B C 1
ATOM 2484 O O . SER B 1 114 ? 5.254 -5.238 -13.422 1 98.25 114 SER B O 1
ATOM 2486 N N . LEU B 1 115 ? 7.309 -5.203 -12.539 1 98.19 115 LEU B N 1
ATOM 2487 C CA . LEU B 1 115 ? 7.199 -3.877 -11.938 1 98.19 115 LEU B CA 1
ATOM 2488 C C . LEU B 1 115 ? 7.836 -2.82 -12.836 1 98.19 115 LEU B C 1
ATOM 2490 O O . LEU B 1 115 ? 8.961 -2.992 -13.305 1 98.19 115 LEU B O 1
ATOM 2494 N N . GLY B 1 116 ? 7.105 -1.73 -13.008 1 96.94 116 GLY B N 1
ATOM 2495 C CA . GLY B 1 116 ? 7.641 -0.588 -13.727 1 96.94 116 GLY B CA 1
ATOM 2496 C C . GLY B 1 116 ? 8.109 0.529 -12.812 1 96.94 116 GLY B C 1
ATOM 2497 O O . GLY B 1 116 ? 8.109 0.378 -11.594 1 96.94 116 GLY B O 1
ATOM 2498 N N . ARG B 1 117 ? 8.5 1.606 -13.398 1 95.56 117 ARG B N 1
ATOM 2499 C CA . ARG B 1 117 ? 9.141 2.707 -12.688 1 95.56 117 ARG B CA 1
ATOM 2500 C C . ARG B 1 117 ? 8.102 3.627 -12.055 1 95.56 117 ARG B C 1
ATOM 2502 O O . ARG B 1 117 ? 8.438 4.453 -11.203 1 95.56 117 ARG B O 1
ATOM 2509 N N . GLY B 1 118 ? 6.871 3.537 -12.453 1 95.69 118 GLY B N 1
ATOM 2510 C CA . GLY B 1 118 ? 5.816 4.359 -11.875 1 95.69 118 GLY B CA 1
ATOM 2511 C C . GLY B 1 118 ? 5.465 3.969 -10.453 1 95.69 118 GLY B C 1
ATOM 2512 O O . GLY B 1 118 ? 4.574 4.566 -9.844 1 95.69 118 GLY B O 1
ATOM 2513 N N . LEU B 1 119 ? 6.195 2.977 -9.891 1 97.5 119 LEU B N 1
ATOM 2514 C CA . LEU B 1 119 ? 5.863 2.395 -8.602 1 97.5 119 LEU B CA 1
ATOM 2515 C C . LEU B 1 119 ? 6.926 2.732 -7.562 1 97.5 119 LEU B C 1
ATOM 2517 O O . LEU B 1 119 ? 6.98 2.111 -6.496 1 97.5 119 LEU B O 1
ATOM 2521 N N . ASP B 1 120 ? 7.766 3.738 -7.793 1 96.5 120 ASP B N 1
ATOM 2522 C CA . ASP B 1 120 ? 8.992 3.99 -7.051 1 96.5 120 ASP B CA 1
ATOM 2523 C C . ASP B 1 120 ? 8.734 4.895 -5.848 1 96.5 120 ASP B C 1
ATOM 2525 O O . ASP B 1 120 ? 7.883 5.785 -5.906 1 96.5 120 ASP B O 1
ATOM 2529 N N . GLY B 1 121 ? 9.5 4.59 -4.754 1 94.38 121 GLY B N 1
ATOM 2530 C CA . GLY B 1 121 ? 9.695 5.531 -3.66 1 94.38 121 GLY B CA 1
ATOM 2531 C C . GLY B 1 121 ? 10.969 6.34 -3.787 1 94.38 121 GLY B C 1
ATOM 2532 O O . GLY B 1 121 ? 10.992 7.523 -3.443 1 94.38 121 GLY B O 1
ATOM 2533 N N . HIS B 1 122 ? 11.984 5.738 -4.195 1 91.81 122 HIS B N 1
ATOM 2534 C CA . HIS B 1 122 ? 13.258 6.27 -4.656 1 91.81 122 HIS B CA 1
ATOM 2535 C C . HIS B 1 122 ? 13.562 5.812 -6.078 1 91.81 122 HIS B C 1
ATOM 2537 O O . HIS B 1 122 ? 13.07 4.773 -6.52 1 91.81 122 HIS B O 1
ATOM 2543 N N . PRO B 1 123 ? 14.297 6.613 -6.746 1 91.38 123 PRO B N 1
ATOM 2544 C CA . PRO B 1 123 ? 14.594 6.176 -8.109 1 91.38 123 PRO B CA 1
ATOM 2545 C C . PRO B 1 123 ? 15.18 4.766 -8.164 1 91.38 123 PRO B C 1
ATOM 2547 O O . PRO B 1 123 ? 16.203 4.496 -7.543 1 91.38 123 PRO B O 1
ATOM 2550 N N . GLY B 1 124 ? 14.469 3.912 -8.852 1 96.06 124 GLY B N 1
ATOM 2551 C CA . GLY B 1 124 ? 14.977 2.566 -9.062 1 96.06 124 GLY B CA 1
ATOM 2552 C C . GLY B 1 124 ? 14.57 1.597 -7.973 1 96.06 124 GLY B C 1
ATOM 2553 O O . GLY B 1 124 ? 14.945 0.422 -8.008 1 96.06 124 GLY B O 1
ATOM 2554 N N . LEU B 1 125 ? 13.836 2.086 -7.012 1 97.44 125 LEU B N 1
ATOM 2555 C CA . LEU B 1 125 ? 13.391 1.238 -5.914 1 97.44 125 LEU B CA 1
ATOM 2556 C C . LEU B 1 125 ? 11.898 1.406 -5.664 1 97.44 125 LEU B C 1
ATOM 2558 O O . LEU B 1 125 ? 11.406 2.531 -5.57 1 97.44 125 LEU B O 1
ATOM 2562 N N . ALA B 1 126 ? 11.227 0.263 -5.547 1 98.25 126 ALA B N 1
ATOM 2563 C CA . ALA B 1 126 ? 9.789 0.291 -5.312 1 98.25 126 ALA B CA 1
ATOM 2564 C C . ALA B 1 126 ? 9.461 0.98 -3.99 1 98.25 126 ALA B C 1
ATOM 2566 O O . ALA B 1 126 ? 10.156 0.791 -2.994 1 98.25 126 ALA B O 1
ATOM 2567 N N . HIS B 1 127 ? 8.438 1.807 -3.99 1 98.06 127 HIS B N 1
ATOM 2568 C CA . HIS B 1 127 ? 7.918 2.416 -2.771 1 98.06 127 HIS B CA 1
ATOM 2569 C C . HIS B 1 127 ? 7.445 1.355 -1.783 1 98.06 127 HIS B C 1
ATOM 2571 O O . HIS B 1 127 ? 6.887 0.333 -2.184 1 98.06 127 HIS B O 1
ATOM 2577 N N . GLY B 1 128 ? 7.625 1.579 -0.462 1 98.38 128 GLY B N 1
ATOM 2578 C CA . GLY B 1 128 ? 7.066 0.666 0.523 1 98.38 128 GLY B CA 1
ATOM 2579 C C . GLY B 1 128 ? 5.574 0.448 0.359 1 98.38 128 GLY B C 1
ATOM 2580 O O . GLY B 1 128 ? 5.066 -0.638 0.641 1 98.38 128 GLY B O 1
ATOM 2581 N N . GLY B 1 129 ? 4.879 1.439 -0.033 1 98.56 129 GLY B N 1
ATOM 2582 C CA . GLY B 1 129 ? 3.453 1.348 -0.308 1 98.56 129 GLY B CA 1
ATOM 2583 C C . GLY B 1 129 ? 3.129 0.443 -1.482 1 98.56 129 GLY B C 1
ATOM 2584 O O . GLY B 1 129 ? 2.08 -0.202 -1.504 1 98.56 129 GLY B O 1
ATOM 2585 N N . THR B 1 130 ? 3.98 0.441 -2.518 1 98.62 130 THR B N 1
ATOM 2586 C CA . THR B 1 130 ? 3.83 -0.499 -3.623 1 98.62 130 THR B CA 1
ATOM 2587 C C . THR B 1 130 ? 3.898 -1.938 -3.121 1 98.62 130 THR B C 1
ATOM 2589 O O . THR B 1 130 ? 3.029 -2.754 -3.438 1 98.62 130 THR B O 1
ATOM 2592 N N . ILE B 1 131 ? 4.887 -2.184 -2.346 1 98.88 131 ILE B N 1
ATOM 2593 C CA . ILE B 1 131 ? 5.102 -3.512 -1.783 1 98.88 131 ILE B CA 1
ATOM 2594 C C . ILE B 1 131 ? 3.896 -3.914 -0.936 1 98.88 131 ILE B C 1
ATOM 2596 O O . ILE B 1 131 ? 3.412 -5.043 -1.031 1 98.88 131 ILE B O 1
ATOM 2600 N N . ALA B 1 132 ? 3.404 -3.004 -0.153 1 98.94 132 ALA B N 1
ATOM 2601 C CA . ALA B 1 132 ? 2.246 -3.27 0.697 1 98.94 132 ALA B CA 1
ATOM 2602 C C . ALA B 1 132 ? 1.01 -3.58 -0.142 1 98.94 132 ALA B C 1
ATOM 2604 O O . ALA B 1 132 ? 0.259 -4.508 0.166 1 98.94 132 ALA B O 1
ATOM 2605 N N . ALA B 1 133 ? 0.795 -2.789 -1.151 1 98.75 133 ALA B N 1
ATOM 2606 C CA . ALA B 1 133 ? -0.357 -3.008 -2.021 1 98.75 133 ALA B CA 1
ATOM 2607 C C . ALA B 1 133 ? -0.277 -4.371 -2.707 1 98.75 133 ALA B C 1
ATOM 2609 O O . ALA B 1 133 ? -1.289 -5.062 -2.846 1 98.75 133 ALA B O 1
ATOM 2610 N N . LEU B 1 134 ? 0.911 -4.746 -3.17 1 98.69 134 LEU B N 1
ATOM 2611 C CA . LEU B 1 134 ? 1.101 -6.055 -3.789 1 98.69 134 LEU B CA 1
ATOM 2612 C C . LEU B 1 134 ? 0.747 -7.172 -2.812 1 98.69 134 LEU B C 1
ATOM 2614 O O . LEU B 1 134 ? 0.056 -8.125 -3.18 1 98.69 134 LEU B O 1
ATOM 2618 N N . PHE B 1 135 ? 1.238 -7 -1.594 1 98.81 135 PHE B N 1
ATOM 2619 C CA . PHE B 1 135 ? 0.915 -8.008 -0.589 1 98.81 135 PHE B CA 1
ATOM 2620 C C . PHE B 1 135 ? -0.592 -8.094 -0.376 1 98.81 135 PHE B C 1
ATOM 2622 O O . PHE B 1 135 ? -1.159 -9.188 -0.358 1 98.81 135 PHE B O 1
ATOM 2629 N N . ASP B 1 136 ? -1.244 -6.961 -0.202 1 98.56 136 ASP B N 1
ATOM 2630 C CA . ASP B 1 136 ? -2.684 -6.98 0.039 1 98.56 136 ASP B CA 1
ATOM 2631 C C . ASP B 1 136 ? -3.418 -7.723 -1.074 1 98.56 136 ASP B C 1
ATOM 2633 O O . ASP B 1 136 ? -4.266 -8.578 -0.804 1 98.56 136 ASP B O 1
ATOM 2637 N N . GLU B 1 137 ? -3.08 -7.414 -2.299 1 97.25 137 GLU B N 1
ATOM 2638 C CA . GLU B 1 137 ? -3.734 -8.016 -3.459 1 97.25 137 GLU B CA 1
ATOM 2639 C C . GLU B 1 137 ? -3.443 -9.508 -3.547 1 97.25 137 GLU B C 1
ATOM 2641 O O . GLU B 1 137 ? -4.363 -10.312 -3.695 1 97.25 137 GLU B O 1
ATOM 2646 N N . CYS B 1 138 ? -2.188 -9.883 -3.434 1 97.25 138 CYS B N 1
ATOM 2647 C CA . CYS B 1 138 ? -1.78 -11.266 -3.65 1 97.25 138 CYS B CA 1
ATOM 2648 C C . CYS B 1 138 ? -2.219 -12.156 -2.49 1 97.25 138 CYS B C 1
ATOM 2650 O O . CYS B 1 138 ? -2.676 -13.281 -2.699 1 97.25 138 CYS B O 1
ATOM 2652 N N . LEU B 1 139 ? -2.051 -11.633 -1.244 1 96.94 139 LEU B N 1
ATOM 2653 C CA . LEU B 1 139 ? -2.533 -12.406 -0.108 1 96.94 139 LEU B CA 1
ATOM 2654 C C . LEU B 1 139 ? -4.051 -12.562 -0.158 1 96.94 139 LEU B C 1
ATOM 2656 O O . LEU B 1 139 ? -4.59 -13.578 0.288 1 96.94 139 LEU B O 1
ATOM 2660 N N . GLY B 1 140 ? -4.691 -11.594 -0.719 1 95.31 140 GLY B N 1
ATOM 2661 C CA . GLY B 1 140 ? -6.125 -11.688 -0.943 1 95.31 140 GLY B CA 1
ATOM 2662 C C . GLY B 1 140 ? -6.512 -12.875 -1.808 1 95.31 140 GLY B C 1
ATOM 2663 O O . GLY B 1 140 ? -7.566 -13.484 -1.604 1 95.31 140 GLY B O 1
ATOM 2664 N N . LEU B 1 141 ? -5.664 -13.234 -2.77 1 91.81 141 LEU B N 1
ATOM 2665 C CA . LEU B 1 141 ? -5.91 -14.422 -3.582 1 91.81 141 LEU B CA 1
ATOM 2666 C C . LEU B 1 141 ? -5.938 -15.672 -2.713 1 91.81 141 LEU B C 1
ATOM 2668 O O . LEU B 1 141 ? -6.742 -16.578 -2.949 1 91.81 141 LEU B O 1
ATOM 2672 N N . GLY B 1 142 ? -5.035 -15.695 -1.763 1 90.56 142 GLY B N 1
ATOM 2673 C CA . GLY B 1 142 ? -5.059 -16.797 -0.82 1 90.56 142 GLY B CA 1
ATOM 2674 C C . GLY B 1 142 ? -6.328 -16.859 0.003 1 90.56 142 GLY B C 1
ATOM 2675 O O . GLY B 1 142 ? -6.867 -17.938 0.254 1 90.56 142 GLY B O 1
ATOM 2676 N N . ALA B 1 143 ? -6.781 -15.719 0.38 1 92.88 143 ALA B N 1
ATOM 2677 C CA . ALA B 1 143 ? -7.992 -15.648 1.19 1 92.88 143 ALA B CA 1
ATOM 2678 C C . ALA B 1 143 ? -9.203 -16.156 0.412 1 92.88 143 ALA B C 1
ATOM 2680 O O . ALA B 1 143 ? -10.055 -16.859 0.966 1 92.88 143 ALA B O 1
ATOM 2681 N N . VAL B 1 144 ? -9.273 -15.781 -0.811 1 89 144 VAL B N 1
ATOM 2682 C CA . VAL B 1 144 ? -10.398 -16.172 -1.656 1 89 144 VAL B CA 1
ATOM 2683 C C . VAL B 1 144 ? -10.445 -17.703 -1.772 1 89 144 VAL B C 1
ATOM 2685 O O . VAL B 1 144 ? -11.523 -18.281 -1.852 1 89 144 VAL B O 1
ATOM 2688 N N . ARG B 1 145 ? -9.352 -18.328 -1.673 1 86.38 145 ARG B N 1
ATOM 2689 C CA . ARG B 1 145 ? -9.281 -19.781 -1.806 1 86.38 145 ARG B CA 1
ATOM 2690 C C . ARG B 1 145 ? -9.516 -20.453 -0.464 1 86.38 145 ARG B C 1
ATOM 2692 O O . ARG B 1 145 ? -9.758 -21.672 -0.412 1 86.38 145 ARG B O 1
ATOM 2699 N N . THR B 1 146 ? -9.406 -19.719 0.579 1 86.69 146 THR B N 1
ATOM 2700 C CA . THR B 1 146 ? -9.516 -20.266 1.926 1 86.69 146 THR B CA 1
ATOM 2701 C C . THR B 1 146 ? -10.914 -20.031 2.492 1 86.69 146 THR B C 1
ATOM 2703 O O . THR B 1 146 ? -11.453 -20.891 3.193 1 86.69 146 THR B O 1
ATOM 2706 N N . LEU B 1 147 ? -11.461 -18.922 2.125 1 89.44 147 LEU B N 1
ATOM 2707 C CA . LEU B 1 147 ? -12.742 -18.516 2.689 1 89.44 147 LEU B CA 1
ATOM 2708 C C . LEU B 1 147 ? -13.867 -18.719 1.685 1 89.44 147 LEU B C 1
ATOM 2710 O O . LEU B 1 147 ? -13.641 -18.688 0.473 1 89.44 147 LEU B O 1
ATOM 2714 N N . THR B 1 148 ? -15.047 -18.859 2.201 1 84.44 148 THR B N 1
ATOM 2715 C CA . THR B 1 148 ? -16.188 -19.219 1.362 1 84.44 148 THR B CA 1
ATOM 2716 C C . THR B 1 148 ? -16.984 -18 0.965 1 84.44 148 THR B C 1
ATOM 2718 O O . THR B 1 148 ? -17.891 -18.078 0.128 1 84.44 148 THR B O 1
ATOM 2721 N N . ARG B 1 149 ? -16.75 -16.859 1.61 1 87.88 149 ARG B N 1
ATOM 2722 C CA . ARG B 1 149 ? -17.453 -15.609 1.336 1 87.88 149 ARG B CA 1
ATOM 2723 C C . ARG B 1 149 ? -16.469 -14.461 1.165 1 87.88 149 ARG B C 1
ATOM 2725 O O . ARG B 1 149 ? -15.289 -14.586 1.509 1 87.88 149 ARG B O 1
ATOM 2732 N N . PRO B 1 150 ? -17 -13.391 0.56 1 90.06 150 PRO B N 1
ATOM 2733 C CA . PRO B 1 150 ? -16.141 -12.219 0.454 1 90.06 150 PRO B CA 1
ATOM 2734 C C . PRO B 1 150 ? -15.586 -11.766 1.805 1 90.06 150 PRO B C 1
ATOM 2736 O O . PRO B 1 150 ? -16.266 -11.883 2.824 1 90.06 150 PRO B O 1
ATOM 2739 N N . SER B 1 151 ? -14.391 -11.352 1.749 1 95.19 151 SER B N 1
ATOM 2740 C CA . SER B 1 151 ? -13.695 -10.953 2.969 1 95.19 151 SER B CA 1
ATOM 2741 C C . SER B 1 151 ? -13.008 -9.602 2.799 1 95.19 151 SER B C 1
ATOM 2743 O O . SER B 1 151 ? -12.875 -9.102 1.68 1 95.19 151 SER B O 1
ATOM 2745 N N . MET B 1 152 ? -12.68 -9.008 3.943 1 95.94 152 MET B N 1
ATOM 2746 C CA . MET B 1 152 ? -11.93 -7.758 3.984 1 95.94 152 MET B CA 1
ATOM 2747 C C . MET B 1 152 ? -10.656 -7.914 4.809 1 95.94 152 MET B C 1
ATOM 2749 O O . MET B 1 152 ? -10.586 -8.766 5.695 1 95.94 152 MET B O 1
ATOM 2753 N N . THR B 1 153 ? -9.695 -7.102 4.426 1 98.06 153 THR B N 1
ATOM 2754 C CA . THR B 1 153 ? -8.461 -7.113 5.199 1 98.06 153 THR B CA 1
ATOM 2755 C C . THR B 1 153 ? -8.695 -6.535 6.594 1 98.06 153 THR B C 1
ATOM 2757 O O . THR B 1 153 ? -9.203 -5.422 6.734 1 98.06 153 THR B O 1
ATOM 2760 N N . GLY B 1 154 ? -8.344 -7.336 7.609 1 98.69 154 GLY B N 1
ATOM 2761 C CA . GLY B 1 154 ? -8.453 -6.867 8.984 1 98.69 154 GLY B CA 1
ATOM 2762 C C . GLY B 1 154 ? -7.141 -6.336 9.531 1 98.69 154 GLY B C 1
ATOM 2763 O O . GLY B 1 154 ? -7.133 -5.441 10.383 1 98.69 154 GLY B O 1
ATOM 2764 N N . GLN B 1 155 ? -6.129 -6.973 9.109 1 98.88 155 GLN B N 1
ATOM 2765 C CA . GLN B 1 155 ? -4.789 -6.562 9.516 1 98.88 155 GLN B CA 1
ATOM 2766 C C . GLN B 1 155 ? -3.752 -6.949 8.461 1 98.88 155 GLN B C 1
ATOM 2768 O O . GLN B 1 155 ? -3.865 -8 7.828 1 98.88 155 GLN B O 1
ATOM 2773 N N . LEU B 1 156 ? -2.787 -6.137 8.273 1 98.94 156 LEU B N 1
ATOM 2774 C CA . LEU B 1 156 ? -1.669 -6.391 7.371 1 98.94 156 LEU B CA 1
ATOM 2775 C C . LEU B 1 156 ? -0.344 -6.02 8.031 1 98.94 156 LEU B C 1
ATOM 2777 O O . LEU B 1 156 ? -0.19 -4.906 8.539 1 98.94 156 LEU B O 1
ATOM 2781 N N . THR B 1 157 ? 0.579 -6.969 8.094 1 98.94 157 THR B N 1
ATOM 2782 C CA . THR B 1 157 ? 1.919 -6.754 8.625 1 98.94 157 THR B CA 1
ATOM 2783 C C . THR B 1 157 ? 2.979 -7.102 7.586 1 98.94 157 THR B C 1
ATOM 2785 O O . THR B 1 157 ? 2.939 -8.18 6.988 1 98.94 157 THR B O 1
ATOM 2788 N N . ILE B 1 158 ? 3.887 -6.18 7.426 1 98.94 158 ILE B N 1
ATOM 2789 C CA . ILE B 1 158 ? 4.941 -6.387 6.441 1 98.94 158 ILE B CA 1
ATOM 2790 C C . ILE B 1 158 ? 6.305 -6.133 7.086 1 98.94 158 ILE B C 1
ATOM 2792 O O . ILE B 1 158 ? 6.492 -5.129 7.777 1 98.94 158 ILE B O 1
ATOM 2796 N N . LYS B 1 159 ? 7.176 -7.02 6.895 1 98.94 159 LYS B N 1
ATOM 2797 C CA . LYS B 1 159 ? 8.594 -6.832 7.191 1 98.94 159 LYS B CA 1
ATOM 2798 C C . LYS B 1 159 ? 9.398 -6.613 5.914 1 98.94 159 LYS B C 1
ATOM 2800 O O . LYS B 1 159 ? 9.492 -7.504 5.07 1 98.94 159 LYS B O 1
ATOM 2805 N N . TYR B 1 160 ? 9.938 -5.453 5.824 1 98.81 160 TYR B N 1
ATOM 2806 C CA . TYR B 1 160 ? 10.773 -5.109 4.676 1 98.81 160 TYR B CA 1
ATOM 2807 C C . TYR B 1 160 ? 12.227 -5.512 4.914 1 98.81 160 TYR B C 1
ATOM 2809 O O . TYR B 1 160 ? 12.867 -5.012 5.84 1 98.81 160 TYR B O 1
ATOM 2817 N N . L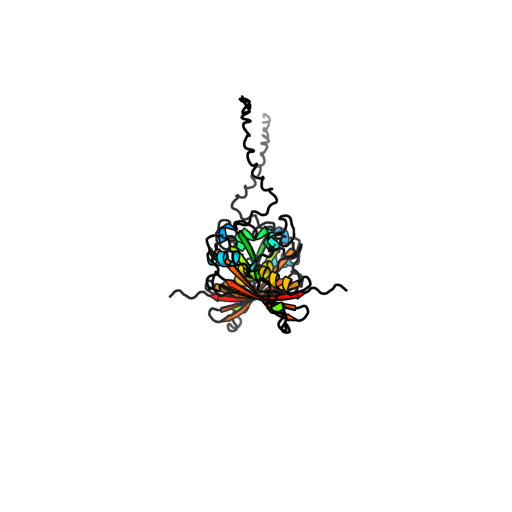YS B 1 161 ? 12.75 -6.328 4.027 1 98.62 161 LYS B N 1
ATOM 2818 C CA . LYS B 1 161 ? 14.047 -6.941 4.305 1 98.62 161 LYS B CA 1
ATOM 2819 C C . LYS B 1 161 ? 15.133 -6.371 3.395 1 98.62 161 LYS B C 1
ATOM 2821 O O . LYS B 1 161 ? 16.281 -6.246 3.801 1 98.62 161 LYS B O 1
ATOM 2826 N N . ALA B 1 162 ? 14.805 -6.086 2.186 1 98.19 162 ALA B N 1
ATOM 2827 C CA . ALA B 1 162 ? 15.727 -5.543 1.186 1 98.19 162 ALA B CA 1
ATOM 2828 C C . ALA B 1 162 ? 14.984 -4.676 0.174 1 98.19 162 ALA B C 1
ATOM 2830 O O . ALA B 1 162 ? 13.781 -4.852 -0.039 1 98.19 162 ALA B O 1
ATOM 2831 N N . PRO B 1 163 ? 15.711 -3.715 -0.401 1 97.81 163 PRO B N 1
ATOM 2832 C CA . PRO B 1 163 ? 15.047 -2.9 -1.421 1 97.81 163 PRO B CA 1
ATOM 2833 C C . PRO B 1 163 ? 14.594 -3.719 -2.629 1 97.81 163 PRO B C 1
ATOM 2835 O O . PRO B 1 163 ? 15.289 -4.66 -3.033 1 97.81 163 PRO B O 1
ATOM 2838 N N . VAL B 1 164 ? 13.438 -3.422 -3.18 1 98.5 164 VAL B N 1
ATOM 2839 C CA . VAL B 1 164 ? 12.938 -4.047 -4.398 1 98.5 164 VAL B CA 1
ATOM 2840 C C . VAL B 1 164 ? 13.289 -3.178 -5.605 1 98.5 164 VAL B C 1
ATOM 2842 O O . VAL B 1 164 ? 12.805 -2.053 -5.734 1 98.5 164 VAL B O 1
ATOM 2845 N N . PRO B 1 165 ? 14.047 -3.713 -6.52 1 98.19 165 PRO B N 1
ATOM 2846 C CA . PRO B 1 165 ? 14.438 -2.895 -7.672 1 98.19 165 PRO B CA 1
ATOM 2847 C C . PRO B 1 165 ? 13.289 -2.678 -8.656 1 98.19 165 PRO B C 1
ATOM 2849 O O . PRO B 1 165 ? 12.398 -3.527 -8.773 1 98.19 165 PRO B O 1
ATOM 2852 N N . THR B 1 166 ? 13.289 -1.557 -9.32 1 97.06 166 THR B N 1
ATOM 2853 C CA . THR B 1 166 ? 12.422 -1.266 -10.453 1 97.06 166 THR B CA 1
ATOM 2854 C C . THR B 1 166 ? 13.219 -0.662 -11.602 1 97.06 166 THR B C 1
ATOM 2856 O O . THR B 1 166 ? 14.18 0.074 -11.375 1 97.06 166 THR B O 1
ATOM 2859 N N . PRO B 1 167 ? 13 -1.002 -12.773 1 96.88 167 PRO B N 1
ATOM 2860 C CA . PRO B 1 167 ? 12.055 -2.072 -13.094 1 96.88 167 PRO B CA 1
ATOM 2861 C C . PRO B 1 167 ? 12.617 -3.463 -12.805 1 96.88 167 PRO B C 1
ATOM 2863 O O . PRO B 1 167 ? 13.836 -3.656 -12.828 1 96.88 167 PRO B O 1
ATOM 2866 N N . SER B 1 168 ? 11.773 -4.359 -12.43 1 98.12 168 SER B N 1
ATOM 2867 C CA . SER B 1 168 ? 12.164 -5.754 -12.25 1 98.12 168 SER B CA 1
ATOM 2868 C C . SER B 1 168 ? 10.945 -6.672 -12.25 1 98.12 168 SER B C 1
ATOM 2870 O O . SER B 1 168 ? 9.805 -6.203 -12.297 1 98.12 168 SER B O 1
ATOM 2872 N N . VAL B 1 169 ? 11.219 -8.016 -12.32 1 98.44 169 VAL B N 1
ATOM 2873 C CA . VAL B 1 169 ? 10.188 -9.031 -12.141 1 98.44 169 VAL B CA 1
ATOM 2874 C C . VAL B 1 169 ? 10.336 -9.68 -10.766 1 98.44 169 VAL B C 1
ATOM 2876 O O . VAL B 1 169 ? 11.438 -10.062 -10.375 1 98.44 169 VAL B O 1
ATOM 2879 N N . VAL B 1 170 ? 9.234 -9.703 -10.055 1 98.81 170 VAL B N 1
ATOM 2880 C CA . VAL B 1 170 ? 9.273 -10.297 -8.719 1 98.81 170 VAL B CA 1
ATOM 2881 C C . VAL B 1 170 ? 8.344 -11.5 -8.664 1 98.81 170 VAL B C 1
ATOM 2883 O O . VAL B 1 170 ? 7.438 -11.633 -9.492 1 98.81 170 VAL B O 1
ATOM 2886 N N . LEU B 1 171 ? 8.656 -12.383 -7.73 1 98.69 171 LEU B N 1
ATOM 2887 C CA . LEU B 1 171 ? 7.828 -13.531 -7.391 1 98.69 171 LEU B CA 1
ATOM 2888 C C . LEU B 1 171 ? 7.16 -13.336 -6.035 1 98.69 171 LEU B C 1
ATOM 2890 O O . LEU B 1 171 ? 7.84 -13.133 -5.027 1 98.69 171 LEU B O 1
ATOM 2894 N N . VAL B 1 172 ? 5.848 -13.383 -5.996 1 98.5 172 VAL B N 1
ATOM 2895 C CA . VAL B 1 172 ? 5.109 -13.344 -4.738 1 98.5 172 VAL B CA 1
ATOM 2896 C C . VAL B 1 172 ? 4.586 -14.742 -4.398 1 98.5 172 VAL B C 1
ATOM 2898 O O . VAL B 1 172 ? 3.945 -15.391 -5.23 1 98.5 172 VAL B O 1
ATOM 2901 N N . ARG B 1 173 ? 4.883 -15.188 -3.209 1 96.94 173 ARG B N 1
ATOM 2902 C CA . ARG B 1 173 ? 4.363 -16.453 -2.711 1 96.94 173 ARG B CA 1
ATOM 2903 C C . ARG B 1 173 ? 3.367 -16.234 -1.578 1 96.94 173 ARG B C 1
ATOM 2905 O O . ARG B 1 173 ? 3.586 -15.391 -0.708 1 96.94 173 ARG B O 1
ATOM 2912 N N . CYS B 1 174 ? 2.35 -16.969 -1.577 1 95.44 174 CYS B N 1
ATOM 2913 C CA . CYS B 1 174 ? 1.301 -16.844 -0.572 1 95.44 174 CYS B CA 1
ATOM 2914 C C . CYS B 1 174 ? 0.806 -18.203 -0.126 1 95.44 174 CYS B C 1
ATOM 2916 O O . CYS B 1 174 ? 0.665 -19.125 -0.945 1 95.44 174 CYS B O 1
ATOM 2918 N N . SER B 1 175 ? 0.514 -18.344 1.127 1 93.62 175 SER B N 1
ATOM 2919 C CA . SER B 1 175 ? -0.1 -19.547 1.658 1 93.62 175 SER B CA 1
ATOM 2920 C C . SER B 1 175 ? -0.912 -19.25 2.914 1 93.62 175 SER B C 1
ATOM 2922 O O . SER B 1 175 ? -0.558 -18.375 3.693 1 93.62 175 SER B O 1
ATOM 2924 N N . ALA B 1 176 ? -1.961 -20.016 3.09 1 93.19 176 ALA B N 1
ATOM 2925 C CA . ALA B 1 176 ? -2.734 -19.906 4.324 1 93.19 176 ALA B CA 1
ATOM 2926 C C . ALA B 1 176 ? -1.954 -20.453 5.516 1 93.19 176 ALA B C 1
ATOM 2928 O O . ALA B 1 176 ? -1.42 -21.562 5.461 1 93.19 176 ALA B O 1
ATOM 2929 N N . SER B 1 177 ? -1.878 -19.609 6.496 1 91.69 177 SER B N 1
ATOM 2930 C CA . SER B 1 177 ? -1.146 -20.047 7.684 1 91.69 177 SER B CA 1
ATOM 2931 C C . SER B 1 177 ? -2.1 -20.484 8.797 1 91.69 177 SER B C 1
ATOM 2933 O O . SER B 1 177 ? -1.729 -21.266 9.664 1 91.69 177 SER B O 1
ATOM 2935 N N . LYS B 1 178 ? -3.297 -19.969 8.805 1 92.38 178 LYS B N 1
ATOM 2936 C CA . LYS B 1 178 ? -4.293 -20.266 9.828 1 92.38 178 LYS B CA 1
ATOM 2937 C C . LYS B 1 178 ? -5.699 -19.938 9.344 1 92.38 178 LYS B C 1
ATOM 2939 O O . LYS B 1 178 ? -5.883 -19.016 8.547 1 92.38 178 LYS B O 1
ATOM 2944 N N . HIS B 1 179 ? -6.648 -20.688 9.773 1 93.06 179 HIS B N 1
ATOM 2945 C CA . HIS B 1 179 ? -8.062 -20.453 9.5 1 93.06 179 HIS B CA 1
ATOM 2946 C C . HIS B 1 179 ? -8.922 -20.766 10.719 1 93.06 179 HIS B C 1
ATOM 2948 O O . HIS B 1 179 ? -8.906 -21.891 11.219 1 93.06 179 HIS B O 1
ATOM 2954 N N . GLU B 1 180 ? -9.617 -19.812 11.164 1 94.19 180 GLU B N 1
ATOM 2955 C CA . GLU B 1 180 ? -10.508 -19.953 12.32 1 94.19 180 GLU B CA 1
ATOM 2956 C C . GLU B 1 180 ? -11.836 -19.234 12.078 1 94.19 180 GLU B C 1
ATOM 2958 O O . GLU B 1 180 ? -11.914 -18.016 12.164 1 94.19 180 GLU B O 1
ATOM 2963 N N . GLY B 1 181 ? -12.883 -20.047 11.812 1 92.25 181 GLY B N 1
ATOM 2964 C CA . GLY B 1 181 ? -14.172 -19.438 11.562 1 92.25 181 GLY B CA 1
ATOM 2965 C C . GLY B 1 181 ? -14.18 -18.516 10.359 1 92.25 181 GLY B C 1
ATOM 2966 O O . GLY B 1 181 ? -13.875 -18.938 9.242 1 92.25 181 GLY B O 1
ATOM 2967 N N . ARG B 1 182 ? -14.469 -17.266 10.711 1 95 182 ARG B N 1
ATOM 2968 C CA . ARG B 1 182 ? -14.547 -16.281 9.633 1 95 182 ARG B CA 1
ATOM 2969 C C . ARG B 1 182 ? -13.18 -15.664 9.344 1 95 182 ARG B C 1
ATOM 2971 O O . ARG B 1 182 ? -13.062 -14.758 8.516 1 95 182 ARG B O 1
ATOM 2978 N N . LYS B 1 183 ? -12.195 -16.172 10.016 1 96.44 183 LYS B N 1
ATOM 2979 C CA . LYS B 1 183 ? -10.883 -15.531 9.93 1 96.44 183 LYS B CA 1
ATOM 2980 C C . LYS B 1 183 ? -9.883 -16.438 9.211 1 96.44 183 LYS B C 1
ATOM 2982 O O . LYS B 1 183 ? -9.797 -17.625 9.492 1 96.44 183 LYS B O 1
ATOM 2987 N N . ALA B 1 184 ? -9.188 -15.883 8.281 1 96.38 184 ALA B N 1
ATOM 2988 C CA . ALA B 1 184 ? -8.078 -16.562 7.613 1 96.38 184 ALA B CA 1
ATOM 2989 C C . ALA B 1 184 ? -6.801 -15.734 7.703 1 96.38 184 ALA B C 1
ATOM 2991 O O . ALA B 1 184 ? -6.809 -14.531 7.434 1 96.38 184 ALA B O 1
ATOM 2992 N N . TRP B 1 185 ? -5.738 -16.375 8.148 1 97.44 185 TRP B N 1
ATOM 2993 C CA . TRP B 1 185 ? -4.406 -15.781 8.109 1 97.44 185 TRP B CA 1
ATOM 2994 C C . TRP B 1 185 ? -3.619 -16.297 6.906 1 97.44 185 TRP B C 1
ATOM 2996 O O . TRP B 1 185 ? -3.414 -17.5 6.762 1 97.44 185 TRP B O 1
ATOM 3006 N N . ILE B 1 186 ? -3.24 -15.359 6.051 1 97.31 186 ILE B N 1
ATOM 3007 C CA . ILE B 1 186 ? -2.457 -15.672 4.863 1 97.31 186 ILE B CA 1
ATOM 3008 C C . ILE B 1 186 ? -1.065 -15.055 4.98 1 97.31 186 ILE B C 1
ATOM 3010 O O . ILE B 1 186 ? -0.932 -13.875 5.309 1 97.31 186 ILE B O 1
ATOM 3014 N N . SER B 1 187 ? -0.028 -15.812 4.75 1 97.81 187 SER B N 1
ATOM 3015 C CA . SER B 1 187 ? 1.354 -15.352 4.789 1 97.81 187 SER B CA 1
ATOM 3016 C C . SER B 1 187 ? 2.012 -15.461 3.418 1 97.81 187 SER B C 1
ATOM 3018 O O . SER B 1 187 ? 1.545 -16.203 2.557 1 97.81 187 SER B O 1
ATOM 3020 N N . GLY B 1 188 ? 3.072 -14.562 3.273 1 97.81 188 GLY B N 1
ATOM 3021 C CA . GLY B 1 188 ? 3.736 -14.625 1.98 1 97.81 188 GLY B CA 1
ATOM 3022 C C . GLY B 1 188 ? 5.066 -13.898 1.955 1 97.81 188 GLY B C 1
ATOM 3023 O O . GLY B 1 188 ? 5.496 -13.344 2.971 1 97.81 188 GLY B O 1
ATOM 3024 N N . THR B 1 189 ? 5.73 -14.031 0.752 1 98.69 189 THR B N 1
ATOM 3025 C CA . THR B 1 189 ? 6.996 -13.352 0.493 1 98.69 189 THR B CA 1
ATOM 3026 C C . THR B 1 189 ? 6.984 -12.695 -0.882 1 98.69 189 THR B C 1
ATOM 3028 O O . THR B 1 189 ? 6.23 -13.102 -1.767 1 98.69 189 THR B O 1
ATOM 3031 N N . ILE B 1 190 ? 7.703 -11.609 -1.002 1 98.88 190 ILE B N 1
ATOM 3032 C CA . ILE B 1 190 ? 8.109 -11.055 -2.289 1 98.88 190 ILE B CA 1
ATOM 3033 C C . ILE B 1 190 ? 9.602 -11.305 -2.51 1 98.88 190 ILE B C 1
ATOM 3035 O O . ILE B 1 190 ? 10.43 -10.938 -1.676 1 98.88 190 ILE B O 1
ATOM 3039 N N . GLU B 1 191 ? 9.867 -11.906 -3.707 1 98.81 191 GLU B N 1
ATOM 3040 C CA . GLU B 1 191 ? 11.219 -12.414 -3.957 1 98.81 191 GLU B CA 1
ATOM 3041 C C . GLU B 1 191 ? 11.688 -12.062 -5.367 1 98.81 191 GLU B C 1
ATOM 3043 O O . GLU B 1 191 ? 10.883 -11.672 -6.215 1 98.81 191 GLU B O 1
ATOM 3048 N N . ASP B 1 192 ? 13.008 -12.312 -5.535 1 98.38 192 ASP B N 1
ATOM 3049 C CA . ASP B 1 192 ? 13.57 -12.055 -6.859 1 98.38 192 ASP B CA 1
ATOM 3050 C C . ASP B 1 192 ? 13.477 -13.297 -7.742 1 98.38 192 ASP B C 1
ATOM 3052 O O . ASP B 1 192 ? 13.891 -13.273 -8.898 1 98.38 192 ASP B O 1
ATOM 3056 N N . GLY B 1 193 ? 13.008 -14.383 -7.246 1 97.25 193 GLY B N 1
ATOM 3057 C CA . GLY B 1 193 ? 12.938 -15.633 -7.98 1 97.25 193 GLY B CA 1
ATOM 3058 C C . GLY B 1 193 ? 14.219 -16.438 -7.918 1 97.25 193 GLY B C 1
ATOM 3059 O O . GLY B 1 193 ? 14.273 -17.578 -8.406 1 97.25 193 GLY B O 1
ATOM 3060 N N . MET B 1 194 ? 15.234 -15.859 -7.34 1 97 194 MET B N 1
ATOM 3061 C CA . MET B 1 194 ? 16.547 -16.5 -7.328 1 97 194 MET B CA 1
ATOM 3062 C C . MET B 1 194 ? 17.062 -16.641 -5.902 1 97 194 MET B C 1
ATOM 3064 O O . MET B 1 194 ? 18.266 -16.812 -5.688 1 97 194 MET B O 1
ATOM 3068 N N . GLY B 1 195 ? 16.172 -16.516 -4.984 1 95.5 195 GLY B N 1
ATOM 3069 C CA . GLY B 1 195 ? 16.578 -16.844 -3.627 1 95.5 195 GLY B CA 1
ATOM 3070 C C . GLY B 1 195 ? 16.531 -15.641 -2.691 1 95.5 195 GLY B C 1
ATOM 3071 O O . GLY B 1 195 ? 16.531 -15.805 -1.47 1 95.5 195 GLY B O 1
ATOM 3072 N N . THR B 1 196 ? 16.594 -14.414 -3.178 1 97.88 196 THR B N 1
ATOM 3073 C CA . THR B 1 196 ? 16.531 -13.219 -2.338 1 97.88 196 THR B CA 1
ATOM 3074 C C . THR B 1 196 ? 15.086 -12.922 -1.937 1 97.88 196 THR B C 1
ATOM 3076 O O . THR B 1 196 ? 14.203 -12.859 -2.791 1 97.88 196 THR B O 1
ATOM 3079 N N . VAL B 1 197 ? 14.906 -12.758 -0.619 1 98.81 197 VAL B N 1
ATOM 3080 C CA . VAL B 1 197 ? 13.617 -12.336 -0.099 1 98.81 197 VAL B CA 1
ATOM 3081 C C . VAL B 1 197 ? 13.641 -10.836 0.179 1 98.81 197 VAL B C 1
ATOM 3083 O O . VAL B 1 197 ? 14.43 -10.359 0.997 1 98.81 197 VAL B O 1
ATOM 3086 N N . TYR B 1 198 ? 12.797 -10.094 -0.552 1 98.88 198 TYR B N 1
ATOM 3087 C CA . TYR B 1 198 ? 12.727 -8.648 -0.386 1 98.88 198 TYR B CA 1
ATOM 3088 C C . TYR B 1 198 ? 11.844 -8.273 0.796 1 98.88 198 TYR B C 1
ATOM 3090 O O . TYR B 1 198 ? 12.086 -7.273 1.472 1 98.88 198 TYR B O 1
ATOM 3098 N N . ALA B 1 199 ? 10.781 -9.031 1.047 1 98.94 199 ALA B N 1
ATOM 3099 C CA . ALA B 1 199 ? 9.828 -8.703 2.104 1 98.94 199 ALA B CA 1
ATOM 3100 C C . ALA B 1 199 ? 8.992 -9.922 2.49 1 98.94 199 ALA B C 1
ATOM 3102 O O . ALA B 1 199 ? 8.828 -10.844 1.693 1 98.94 199 ALA B O 1
ATOM 3103 N N . GLU B 1 200 ? 8.547 -9.898 3.703 1 98.94 200 GLU B N 1
ATOM 3104 C CA . GLU B 1 200 ? 7.598 -10.867 4.246 1 98.94 200 GLU B CA 1
ATOM 3105 C C . GLU B 1 200 ? 6.309 -10.18 4.695 1 98.94 200 GLU B C 1
ATOM 3107 O O . GLU B 1 200 ? 6.344 -9.078 5.246 1 98.94 200 GLU B O 1
ATOM 3112 N N . GLY B 1 201 ? 5.223 -10.812 4.418 1 98.75 201 GLY B N 1
ATOM 3113 C CA . GLY B 1 201 ? 3.939 -10.234 4.785 1 98.75 201 GLY B CA 1
ATOM 3114 C C . GLY B 1 201 ? 2.982 -11.25 5.383 1 98.75 201 GLY B C 1
ATOM 3115 O O . GLY B 1 201 ? 3.086 -12.445 5.105 1 98.75 201 GLY B O 1
ATOM 3116 N N . GLU B 1 202 ? 2.115 -10.805 6.219 1 98.75 202 GLU B N 1
ATOM 3117 C CA . GLU B 1 202 ? 0.988 -11.562 6.746 1 98.75 202 GLU B CA 1
ATOM 3118 C C . GLU B 1 202 ? -0.268 -10.703 6.84 1 98.75 202 GLU B C 1
ATOM 3120 O O . GLU B 1 202 ? -0.201 -9.539 7.25 1 98.75 202 GLU B O 1
ATOM 3125 N N . ALA B 1 203 ? -1.332 -11.297 6.48 1 98.75 203 ALA B N 1
ATOM 3126 C CA . ALA B 1 203 ? -2.596 -10.57 6.547 1 98.75 203 ALA B CA 1
ATOM 3127 C C . ALA B 1 203 ? -3.686 -11.414 7.199 1 98.75 203 ALA B C 1
ATOM 3129 O O . ALA B 1 203 ? -3.727 -12.633 7.02 1 98.75 203 ALA B O 1
ATOM 3130 N N . LEU B 1 204 ? -4.469 -10.773 7.988 1 98.75 204 LEU B N 1
ATOM 3131 C CA . LEU B 1 204 ? -5.734 -11.328 8.469 1 98.75 204 LEU B CA 1
ATOM 3132 C C . LEU B 1 204 ? -6.891 -10.875 7.582 1 98.75 204 LEU B C 1
ATOM 3134 O O . LEU B 1 204 ? -7.094 -9.68 7.379 1 98.75 204 LEU B O 1
ATOM 3138 N N . PHE B 1 205 ? -7.594 -11.781 7.059 1 97.94 205 PHE B N 1
ATOM 3139 C CA . PHE B 1 205 ? -8.82 -11.5 6.32 1 97.94 205 PHE B CA 1
ATOM 3140 C C . PHE B 1 205 ? -10.039 -11.992 7.09 1 97.94 205 PHE B C 1
ATOM 3142 O O . PHE B 1 205 ? -10.008 -13.07 7.691 1 97.94 205 PHE B O 1
ATOM 3149 N N . ILE B 1 206 ? -11.102 -11.188 7.039 1 97.5 206 ILE B N 1
ATOM 3150 C CA . ILE B 1 206 ? -12.305 -11.5 7.809 1 97.5 206 ILE B CA 1
ATOM 3151 C C . ILE B 1 206 ? -13.516 -11.523 6.887 1 97.5 206 ILE B C 1
ATOM 3153 O O . ILE B 1 206 ? -13.828 -10.523 6.234 1 97.5 206 ILE B O 1
ATOM 3157 N N . MET B 1 207 ? -14.188 -12.617 6.926 1 94.25 207 MET B N 1
ATOM 3158 C CA . MET B 1 207 ? -15.398 -12.781 6.117 1 94.25 207 MET B CA 1
ATOM 3159 C C . MET B 1 207 ? -16.5 -11.852 6.594 1 94.25 207 MET B C 1
ATOM 3161 O O . MET B 1 207 ? -16.688 -11.664 7.797 1 94.25 207 MET B O 1
ATOM 3165 N N . GLN B 1 208 ? -17.203 -11.344 5.637 1 88.12 208 GLN B N 1
ATOM 3166 C CA . GLN B 1 208 ? -18.375 -10.539 5.965 1 88.12 208 GLN B CA 1
ATOM 3167 C C . GLN B 1 208 ? -19.453 -11.383 6.637 1 88.12 208 GLN B C 1
ATOM 3169 O O . GLN B 1 208 ? -19.641 -12.555 6.301 1 88.12 208 GLN B O 1
ATOM 3174 N N . AR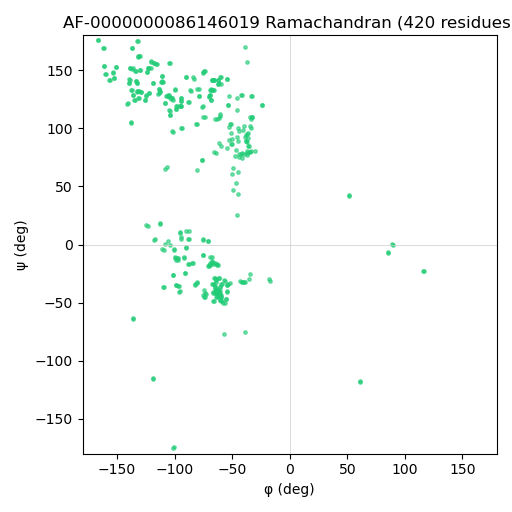G B 1 209 ? -20.078 -10.727 7.617 1 81.69 209 ARG B N 1
ATOM 3175 C CA . ARG B 1 209 ? -21.141 -11.453 8.297 1 81.69 209 ARG B CA 1
ATOM 3176 C C . ARG B 1 209 ? -22.328 -11.688 7.367 1 81.69 209 ARG B C 1
ATOM 3178 O O . ARG B 1 209 ? -22.562 -10.898 6.449 1 81.69 209 ARG B O 1
ATOM 3185 N N . GLU B 1 210 ? -22.922 -12.875 7.508 1 68.75 210 GLU B N 1
ATOM 3186 C CA . GLU B 1 210 ? -24.125 -13.195 6.746 1 68.75 210 GLU B CA 1
ATOM 3187 C C . GLU B 1 210 ? -25.266 -12.227 7.074 1 68.75 210 GLU B C 1
ATOM 3189 O O . GLU B 1 210 ? -25.406 -11.797 8.219 1 68.75 210 GLU B O 1
ATOM 3194 N N . LYS B 1 211 ? -25.625 -11.367 6.129 1 55.91 211 LYS B N 1
ATOM 3195 C CA . LYS B 1 211 ? -26.828 -10.609 6.41 1 55.91 211 LYS B CA 1
ATOM 3196 C C . LYS B 1 211 ? -27.984 -11.523 6.805 1 55.91 211 LYS B C 1
ATOM 3198 O O . LYS B 1 211 ? -28.25 -12.523 6.125 1 55.91 211 LYS B O 1
ATOM 3203 N N . LEU B 1 212 ? -28.203 -11.484 8.109 1 39.81 212 LEU B N 1
ATOM 3204 C CA . LEU B 1 212 ? -29.438 -12.172 8.5 1 39.81 212 LEU B CA 1
ATOM 3205 C C . LEU B 1 212 ? -30.625 -11.633 7.719 1 39.81 212 LEU B C 1
ATOM 3207 O O . LEU B 1 212 ? -30.719 -10.422 7.477 1 39.81 212 LEU B O 1
#

Secondary structure (DSSP, 8-state):
------------------------TTS-----GGGGTT-HHHHHHHT-TTEEEE--GGGTS-TT--TTHIIIIIT-STTSEEEEEEEEE---TT----S-S-GGGG--EEEEEEE-GGGEEETTEE-HHHHHHHHHHHHHHHHHHH-SS-EEEEEEEEEE-SPPBSSEEEEEEEEEEEEETTEEEEEEEEE-SSS-EEEEEEEEEEEPP---/------------------------TTS-----GGGGTT-HHHHHHHH-TTEEEE--GGGTS-TT--TTHIIIIIT-STTSEEEEEEEEE---TT----TTS-GGGG--EEEEEEE-GGGEEETTEE-HHHHHHHHHHHHHHHHHHH-SS-EEEEEEEEEE-SPPBSSEEEEEEEEEEEEETTEEEEEEEEE-SSS-EEEEEEEEEEEPP---

Solvent-accessible surface area (backbone atoms only — not comparable to full-atom values): 23115 Å² total; per-residue (Å²): 136,76,82,74,77,74,76,75,72,75,70,75,73,73,75,77,74,75,75,74,75,74,76,62,89,74,54,60,74,74,61,47,61,70,78,42,71,86,33,66,60,55,44,53,51,74,68,32,80,58,43,38,79,45,87,50,64,45,76,70,49,62,57,85,42,60,54,22,12,26,56,32,41,63,33,44,35,85,41,20,42,26,22,77,50,31,31,29,59,53,72,68,78,73,73,70,70,85,76,71,76,67,76,58,56,69,54,42,36,38,33,44,36,32,40,23,57,36,33,10,46,41,72,51,25,47,16,73,21,48,55,42,24,50,46,47,57,52,36,43,55,42,43,60,74,64,43,94,54,68,61,42,70,39,30,41,38,36,40,47,69,44,86,44,63,29,65,39,61,36,31,35,40,25,28,37,74,46,75,57,91,58,33,36,32,25,33,36,38,37,23,60,64,78,80,51,63,27,30,39,38,40,33,35,33,35,42,63,74,78,81,124,136,77,84,69,78,70,76,74,72,73,69,75,72,72,73,77,74,76,73,73,75,75,76,61,88,74,54,59,73,73,62,47,61,71,77,42,72,85,32,66,59,55,43,54,52,73,69,31,81,58,42,39,78,45,86,50,66,45,76,71,49,61,54,84,42,59,54,23,12,25,55,31,42,63,32,45,35,86,41,21,43,26,22,77,49,31,31,30,60,54,74,71,78,74,73,71,68,84,67,68,72,65,76,57,56,69,53,43,36,37,33,43,35,31,41,22,57,36,33,11,47,40,71,50,24,46,16,71,22,48,55,41,24,50,46,47,58,52,36,44,55,40,44,60,74,63,42,94,58,68,60,43,70,40,30,41,39,36,40,48,68,45,87,43,63,30,65,38,62,36,31,35,41,25,29,37,74,46,75,57,92,58,32,36,33,24,33,36,38,36,26,59,64,78,80,52,64,27,30,38,36,38,33,36,33,36,41,63,76,77,82,123

pLDDT: mean 79.73, std 25.38, range [22.12, 98.94]

Radius of gyration: 28.48 Å; Cα contacts (8 Å, |Δi|>4): 862; chains: 2; bounding box: 62×126×107 Å